Protein AF-0000000079856211 (afdb_homodimer)

Secondary structure (DSSP, 8-state):
-HHHHHHHHHHHHHHSS-B-HHHHHHHHTS-HHHHHHHHHHHHHTT--EEEE-STT-EEEE-TT----TTSS-HHHHHHHHHHHHHHHTT--SHHHHHHHHHHHHTS-GGGHHHHHHHHHTEEEE-S-SS-----HHHHHHHHHHHHTTEEEEEEEE-GGG-EEEEEEEEEEEEEETTEEEEEEEETTTTEEEEEEGGGEEEEEEEEEE-PPP---------HHHHHHH-EEEEEEEEGGGHHHHTTTS-GGGEEE-SSSEEEEEEEE--SHHHHHHHHHTGGGEEEEESHHHHHHHHHHHHHHHHHT--/-HHHHHHHHHHHHHHSS-B-HHHHHHHHTS-HHHHHHHHHHHHHTT--EEEEPSTT-EEEE-TT----TTSS-HHHHHHHHHHHHHHHTT--SHHHHHHHHHHHHTS-GGGHHHHHHHHHTEEEE-S-SS-----HHHHHHHHHHHHTTEEEEEEEE-GGG-EEEEEEEEEEEEEETTEEEEEEEETTTTEEEEEEGGGEEEEEEEEEE-PPP-PPPP----HHHHHHH-EEEEEEEEGGGHHHHTTTS-GGGEEE-SSSEEEEEEEE--SHHHHHHHHHTGGGEEEEESHHHHHHHHHHHHHHHHHT--

Structure (mmCIF, N/CA/C/O backbone):
data_AF-0000000079856211-model_v1
#
loop_
_entity.id
_entity.type
_entity.pdbx_description
1 polymer 'YafY family transcriptional regulator'
#
loop_
_atom_site.group_PDB
_atom_site.id
_atom_site.type_symbol
_atom_site.label_atom_id
_atom_site.label_alt_id
_atom_site.label_comp_id
_atom_site.label_asym_id
_atom_site.label_entity_id
_atom_site.label_seq_id
_atom_site.pdbx_PDB_ins_code
_atom_site.Cartn_x
_atom_site.Cartn_y
_atom_site.Cartn_z
_atom_site.occupancy
_atom_site.B_iso_or_equiv
_atom_site.auth_seq_id
_atom_site.auth_comp_id
_atom_site.auth_asym_id
_atom_site.auth_atom_id
_atom_site.pdbx_PDB_model_num
ATOM 1 N N . MET A 1 1 ? 1.714 3.176 21.266 1 50.17 1 MET A N 1
ATOM 2 C CA . MET A 1 1 ? 3.072 3.647 21.008 1 50.17 1 MET A CA 1
ATOM 3 C C . MET A 1 1 ? 3.264 5.066 21.533 1 50.17 1 MET A C 1
ATOM 5 O O . MET A 1 1 ? 2.299 5.724 21.924 1 50.17 1 MET A O 1
ATOM 9 N N . LYS A 1 2 ? 4.534 5.292 21.703 1 55.86 2 LYS A N 1
ATOM 10 C CA . LYS A 1 2 ? 4.998 6.565 22.248 1 55.86 2 LYS A CA 1
ATOM 11 C C . LYS A 1 2 ? 4.259 7.738 21.61 1 55.86 2 LYS A C 1
ATOM 13 O O . LYS A 1 2 ? 3.794 8.64 22.31 1 55.86 2 LYS A O 1
ATOM 18 N N . VAL A 1 3 ? 3.94 7.562 20.395 1 54.25 3 VAL A N 1
ATOM 19 C CA . VAL A 1 3 ? 3.322 8.663 19.664 1 54.25 3 VAL A CA 1
ATOM 20 C C . VAL A 1 3 ? 1.869 8.824 20.104 1 54.25 3 VAL A C 1
ATOM 22 O O . VAL A 1 3 ? 1.401 9.944 20.325 1 54.25 3 VAL A O 1
ATOM 25 N N . ASP A 1 4 ? 1.267 7.746 20.218 1 55.83 4 ASP A N 1
ATOM 26 C CA . ASP A 1 4 ? -0.128 7.798 20.644 1 55.83 4 ASP A CA 1
ATOM 27 C C . ASP A 1 4 ? -0.258 8.453 22.017 1 55.83 4 ASP A C 1
ATOM 29 O O . ASP A 1 4 ? -1.181 9.236 22.253 1 55.83 4 ASP A O 1
ATOM 33 N N . ARG A 1 5 ? 0.677 8.079 22.851 1 66.53 5 ARG A N 1
ATOM 34 C CA . ARG A 1 5 ? 0.66 8.61 24.21 1 66.53 5 ARG A CA 1
ATOM 35 C C . ARG A 1 5 ? 0.914 10.114 24.214 1 66.53 5 ARG A C 1
ATOM 37 O O . ARG A 1 5 ? 0.219 10.865 24.901 1 66.53 5 ARG A O 1
ATOM 44 N N . LEU A 1 6 ? 1.924 10.503 23.47 1 64.4 6 LEU A N 1
ATOM 45 C CA . LEU A 1 6 ? 2.247 11.924 23.397 1 64.4 6 LEU A CA 1
ATOM 46 C C . LEU A 1 6 ? 1.043 12.731 22.924 1 64.4 6 LEU A C 1
ATOM 48 O O . LEU A 1 6 ? 0.713 13.763 23.513 1 64.4 6 LEU A O 1
ATOM 52 N N . VAL A 1 7 ? 0.462 12.13 21.999 1 60.18 7 VAL A N 1
ATOM 53 C CA . VAL A 1 7 ? -0.705 12.805 21.44 1 60.18 7 VAL A CA 1
ATOM 54 C C . VAL A 1 7 ? -1.815 12.873 22.487 1 60.18 7 VAL A C 1
ATOM 56 O O . VAL A 1 7 ? -2.466 13.908 22.644 1 60.18 7 VAL A O 1
ATOM 59 N N . SER A 1 8 ? -1.955 11.819 23.148 1 63.87 8 SER A N 1
ATOM 60 C CA . SER A 1 8 ? -2.989 11.753 24.176 1 63.87 8 SER A CA 1
ATOM 61 C C . SER A 1 8 ? -2.709 12.739 25.305 1 63.87 8 SER A C 1
ATOM 63 O O . SER A 1 8 ? -3.625 13.396 25.804 1 63.87 8 SER A O 1
ATOM 65 N N . ILE A 1 9 ? -1.474 12.864 25.725 1 71.48 9 ILE A N 1
ATOM 66 C CA . ILE A 1 9 ? -1.085 13.791 26.782 1 71.48 9 ILE A CA 1
ATOM 67 C C . ILE A 1 9 ? -1.408 15.222 26.359 1 71.48 9 ILE A C 1
ATOM 69 O O . ILE A 1 9 ? -1.965 15.996 27.14 1 71.48 9 ILE A O 1
ATOM 73 N N . ILE A 1 10 ? -1.096 15.488 25.185 1 64.71 10 ILE A N 1
ATOM 74 C CA . ILE A 1 10 ? -1.342 16.828 24.665 1 64.71 10 ILE A CA 1
ATOM 75 C C . ILE A 1 10 ? -2.839 17.127 24.697 1 64.71 10 ILE A C 1
ATOM 77 O O . ILE A 1 10 ? -3.254 18.207 25.124 1 64.71 10 ILE A O 1
ATOM 81 N N . MET A 1 11 ? -3.548 16.162 24.314 1 60.58 11 MET A N 1
ATOM 82 C CA . MET A 1 11 ? -4.998 16.331 24.295 1 60.58 11 MET A CA 1
ATOM 83 C C . MET A 1 11 ? -5.536 16.576 25.701 1 60.58 11 MET A C 1
ATOM 85 O O . MET A 1 11 ? -6.411 17.42 25.898 1 60.58 11 MET A O 1
ATOM 89 N N . ILE A 1 12 ? -5.009 15.858 26.558 1 66.22 12 ILE A N 1
ATOM 90 C CA . ILE A 1 12 ? -5.431 15.986 27.949 1 66.22 12 ILE A CA 1
ATOM 91 C C . ILE A 1 12 ? -5.071 17.375 28.472 1 66.22 12 ILE A C 1
ATOM 93 O O . ILE A 1 12 ? -5.884 18.026 29.132 1 66.22 12 ILE A O 1
ATOM 97 N N . LEU A 1 13 ? -3.874 17.88 28.179 1 68.52 13 LEU A N 1
ATOM 98 C CA . LEU A 1 13 ? -3.393 19.166 28.671 1 68.52 13 LEU A CA 1
ATOM 99 C C . LEU A 1 13 ? -4.159 20.316 28.026 1 68.52 13 LEU A C 1
ATOM 101 O O . LEU A 1 13 ? -4.297 21.387 28.622 1 68.52 13 LEU A O 1
ATOM 105 N N . LEU A 1 14 ? -4.607 19.988 26.851 1 59.99 14 LEU A N 1
ATOM 106 C CA . LEU A 1 14 ? -5.399 21.006 26.17 1 59.99 14 LEU A CA 1
ATOM 107 C C . LEU A 1 14 ? -6.793 21.108 26.781 1 59.99 14 LEU A C 1
ATOM 109 O O . LEU A 1 14 ? -7.393 22.185 26.794 1 59.99 14 LEU A O 1
ATOM 113 N N . ASP A 1 15 ? -7.248 20.008 27.095 1 59.56 15 ASP A N 1
ATOM 114 C CA . ASP A 1 15 ? -8.578 19.943 27.693 1 59.56 15 ASP A CA 1
ATOM 115 C C . ASP A 1 15 ? -8.557 20.444 29.135 1 59.56 15 ASP A C 1
ATOM 117 O O . ASP A 1 15 ? -9.436 21.203 29.547 1 59.56 15 ASP A O 1
ATOM 121 N N . LYS A 1 16 ? -7.553 19.919 29.777 1 60.83 16 LYS A N 1
ATOM 122 C CA . LYS A 1 16 ? -7.44 20.247 31.195 1 60.83 16 LYS A CA 1
ATOM 123 C C . LYS A 1 16 ? -6.494 21.424 31.413 1 60.83 16 LYS A C 1
ATOM 125 O O . LYS A 1 16 ? -5.54 21.61 30.654 1 60.83 16 LYS A O 1
ATOM 130 N N . GLU A 1 17 ? -6.781 22.393 32.218 1 60.81 17 GLU A N 1
ATOM 131 C CA . GLU A 1 17 ? -5.905 23.513 32.549 1 60.81 17 GLU A CA 1
ATOM 132 C C . GLU A 1 17 ? -4.567 23.025 33.098 1 60.81 17 GLU A C 1
ATOM 134 O O . GLU A 1 17 ? -3.515 23.572 32.761 1 60.81 17 GLU A O 1
ATOM 139 N N . ARG A 1 18 ? -4.574 21.987 34.067 1 74.81 18 ARG A N 1
ATOM 140 C CA . ARG A 1 18 ? -3.372 21.462 34.706 1 74.81 18 ARG A CA 1
ATOM 141 C C . ARG A 1 18 ? -3.572 20.014 35.143 1 74.81 18 ARG A C 1
ATOM 143 O O . ARG A 1 18 ? -4.655 19.642 35.598 1 74.81 18 ARG A O 1
ATOM 150 N N . ILE A 1 19 ? -2.565 19.074 34.839 1 80.3 19 ILE A N 1
ATOM 151 C CA . ILE A 1 19 ? -2.643 17.683 35.269 1 80.3 19 ILE A CA 1
ATOM 152 C C . ILE A 1 19 ? -1.292 17.239 35.827 1 80.3 19 ILE A C 1
ATOM 154 O O . ILE A 1 19 ? -0.243 17.596 35.287 1 80.3 19 ILE A O 1
ATOM 158 N N . GLY A 1 20 ? -1.324 16.528 37.013 1 84.01 20 GLY A N 1
ATOM 159 C CA . GLY A 1 20 ? -0.108 16.074 37.669 1 84.01 20 GLY A CA 1
ATOM 160 C C . GLY A 1 20 ? 0.568 14.926 36.944 1 84.01 20 GLY A C 1
ATOM 161 O O . GLY A 1 20 ? -0.085 14.17 36.222 1 84.01 20 GLY A O 1
ATOM 162 N N . ALA A 1 21 ? 1.833 14.767 37.111 1 83.11 21 ALA A N 1
ATOM 163 C CA . ALA A 1 21 ? 2.637 13.716 36.494 1 83.11 21 ALA A CA 1
ATOM 164 C C . ALA A 1 21 ? 2.136 12.333 36.898 1 83.11 21 ALA A C 1
ATOM 166 O O . ALA A 1 21 ? 2.065 11.424 36.067 1 83.11 21 ALA A O 1
ATOM 167 N N . GLN A 1 22 ? 1.772 12.222 38.187 1 85.88 22 GLN A N 1
ATOM 168 C CA . GLN A 1 22 ? 1.316 10.928 38.683 1 85.88 22 GLN A CA 1
ATOM 169 C C . GLN A 1 22 ? -0.02 10.538 38.056 1 85.88 22 GLN A C 1
ATOM 171 O O . GLN A 1 22 ? -0.233 9.374 37.71 1 85.88 22 GLN A O 1
ATOM 176 N N . GLU A 1 23 ? -0.823 11.468 37.898 1 86.53 23 GLU A N 1
ATOM 177 C CA . GLU A 1 23 ? -2.125 11.208 37.292 1 86.53 23 GLU A CA 1
ATOM 178 C C . GLU A 1 23 ? -1.979 10.751 35.844 1 86.53 23 GLU A C 1
ATOM 180 O O . GLU A 1 23 ? -2.643 9.805 35.416 1 86.53 23 GLU A O 1
ATOM 185 N N . LEU A 1 24 ? -1.17 11.46 35.088 1 84.91 24 LEU A N 1
ATOM 186 C CA . LEU A 1 24 ? -0.895 11.066 33.71 1 84.91 24 LEU A CA 1
ATOM 187 C C . LEU A 1 24 ? -0.28 9.672 33.656 1 84.91 24 LEU A C 1
ATOM 189 O O . LEU A 1 24 ? -0.642 8.861 32.799 1 84.91 24 LEU A O 1
ATOM 193 N N . ALA A 1 25 ? 0.645 9.356 34.587 1 86.44 25 ALA A N 1
ATOM 194 C CA . ALA A 1 25 ? 1.312 8.058 34.649 1 86.44 25 ALA A CA 1
ATOM 195 C C . ALA A 1 25 ? 0.306 6.934 34.882 1 86.44 25 ALA A C 1
ATOM 197 O O . ALA A 1 25 ? 0.386 5.88 34.248 1 86.44 25 ALA A O 1
ATOM 198 N N . ASP A 1 26 ? -0.638 7.18 35.705 1 86.57 26 ASP A N 1
ATOM 199 C CA . ASP A 1 26 ? -1.671 6.195 36.011 1 86.57 26 ASP A CA 1
ATOM 200 C C . ASP A 1 26 ? -2.567 5.946 34.8 1 86.57 26 ASP A C 1
ATOM 202 O O . ASP A 1 26 ? -2.942 4.805 34.523 1 86.57 26 ASP A O 1
ATOM 206 N N . MET A 1 27 ? -2.842 7.042 34.103 1 80.66 27 MET A N 1
ATOM 207 C CA . MET A 1 27 ? -3.754 6.973 32.965 1 80.66 27 MET A CA 1
ATOM 208 C C . MET A 1 27 ? -3.15 6.149 31.832 1 80.66 27 MET A C 1
ATOM 210 O O . MET A 1 27 ? -3.857 5.397 31.16 1 80.66 27 MET A O 1
ATOM 214 N N . PHE A 1 28 ? -1.88 6.299 31.673 1 78.66 28 PHE A N 1
ATOM 215 C CA . PHE A 1 28 ? -1.236 5.667 30.527 1 78.66 28 PHE A CA 1
ATOM 216 C C . PHE A 1 28 ? -0.437 4.445 30.962 1 78.66 28 PHE A C 1
ATOM 218 O O . PHE A 1 28 ? 0.261 3.832 30.15 1 78.66 28 PHE A O 1
ATOM 225 N N . GLU A 1 29 ? -0.468 4.105 32.22 1 83.72 29 GLU A N 1
ATOM 226 C CA . GLU A 1 29 ? 0.196 2.942 32.799 1 83.72 29 GLU A CA 1
ATOM 227 C C . GLU A 1 29 ? 1.696 2.964 32.516 1 83.72 29 GLU A C 1
ATOM 229 O O . GLU A 1 29 ? 2.265 1.963 32.077 1 83.72 29 GLU A O 1
ATOM 234 N N . VAL A 1 30 ? 2.264 4.095 32.735 1 85.45 30 VAL A N 1
ATOM 235 C CA . VAL A 1 30 ? 3.709 4.275 32.628 1 85.45 30 VAL A CA 1
ATOM 236 C C . VAL A 1 30 ? 4.238 4.968 33.881 1 85.45 30 VAL A C 1
ATOM 238 O O . VAL A 1 30 ? 3.465 5.325 34.774 1 85.45 30 VAL A O 1
ATOM 241 N N . SER A 1 31 ? 5.512 5.058 34.084 1 86.99 31 SER A N 1
ATOM 242 C CA . SER A 1 31 ? 6.132 5.715 35.231 1 86.99 31 SER A CA 1
ATOM 243 C C . SER A 1 31 ? 6.083 7.233 35.092 1 86.99 31 SER A C 1
ATOM 245 O O . SER A 1 31 ? 5.995 7.757 33.98 1 86.99 31 SER A O 1
ATOM 247 N N . PRO A 1 32 ? 6.097 7.943 36.247 1 86.31 32 PRO A N 1
ATOM 248 C CA . PRO A 1 32 ? 6.194 9.403 36.172 1 86.31 32 PRO A CA 1
ATOM 249 C C . PRO A 1 32 ? 7.422 9.873 35.395 1 86.31 32 PRO A C 1
ATOM 251 O O . PRO A 1 32 ? 7.378 10.913 34.734 1 86.31 32 PRO A O 1
ATOM 254 N N . ARG A 1 33 ? 8.484 9.065 35.441 1 84.32 33 ARG A N 1
ATOM 255 C CA . ARG A 1 33 ? 9.689 9.408 34.693 1 84.32 33 ARG A CA 1
ATOM 256 C C . ARG A 1 33 ? 9.414 9.429 33.193 1 84.32 33 ARG A C 1
ATOM 258 O O . ARG A 1 33 ? 9.904 10.306 32.479 1 84.32 33 ARG A O 1
ATOM 265 N N . THR A 1 34 ? 8.635 8.515 32.767 1 85.43 34 THR A N 1
ATOM 266 C CA . THR A 1 34 ? 8.252 8.439 31.362 1 85.43 34 THR A CA 1
ATOM 267 C C . THR A 1 34 ? 7.422 9.654 30.961 1 85.43 34 THR A C 1
ATOM 269 O O . THR A 1 34 ? 7.6 10.202 29.871 1 85.43 34 THR A O 1
ATOM 272 N N . ILE A 1 35 ? 6.576 10.086 31.918 1 85.27 35 ILE A N 1
ATOM 273 C CA . ILE A 1 35 ? 5.718 11.235 31.653 1 85.27 35 ILE A CA 1
ATOM 274 C C . ILE A 1 35 ? 6.571 12.493 31.505 1 85.27 35 ILE A C 1
ATOM 276 O O . ILE A 1 35 ? 6.337 13.307 30.609 1 85.27 35 ILE A O 1
ATOM 280 N N . TYR A 1 36 ? 7.59 12.628 32.338 1 82.82 36 TYR A N 1
ATOM 281 C CA . TYR A 1 36 ? 8.459 13.797 32.252 1 82.82 36 TYR A CA 1
ATOM 282 C C . TYR A 1 36 ? 9.211 13.82 30.927 1 82.82 36 TYR A C 1
ATOM 284 O O . TYR A 1 36 ? 9.366 14.878 30.313 1 82.82 36 TYR A O 1
ATOM 292 N N . ARG A 1 37 ? 9.59 12.658 30.473 1 80.15 37 ARG A N 1
ATOM 293 C CA . ARG A 1 37 ? 10.27 12.561 29.186 1 80.15 37 ARG A CA 1
ATOM 294 C C . ARG A 1 37 ? 9.329 12.919 28.041 1 80.15 37 ARG A C 1
ATOM 296 O O . ARG A 1 37 ? 9.734 13.574 27.079 1 80.15 37 ARG A O 1
ATOM 303 N N . ASP A 1 38 ? 8.169 12.443 28.246 1 77.67 38 ASP A N 1
ATOM 304 C CA . ASP A 1 38 ? 7.166 12.744 27.229 1 77.67 38 ASP A CA 1
ATOM 305 C C . ASP A 1 38 ? 6.89 14.244 27.158 1 77.67 38 ASP A C 1
ATOM 307 O O . ASP A 1 38 ? 6.76 14.806 26.068 1 77.67 38 ASP A O 1
ATOM 311 N N . ILE A 1 39 ? 6.827 14.859 28.353 1 77.72 39 ILE A N 1
ATOM 312 C CA . ILE A 1 39 ? 6.58 16.295 28.423 1 77.72 39 ILE A CA 1
ATOM 313 C C . ILE A 1 39 ? 7.736 17.05 27.771 1 77.72 39 ILE A C 1
ATOM 315 O O . ILE A 1 39 ? 7.519 18.025 27.048 1 77.72 39 ILE A O 1
ATOM 319 N N . ASP A 1 40 ? 8.881 16.514 27.975 1 73.96 40 ASP A N 1
ATOM 320 C CA . ASP A 1 40 ? 10.052 17.112 27.342 1 73.96 40 ASP A CA 1
ATOM 321 C C . ASP A 1 40 ? 9.971 17.001 25.821 1 73.96 40 ASP A C 1
ATOM 323 O O . ASP A 1 40 ? 10.296 17.951 25.106 1 73.96 40 ASP A O 1
ATOM 327 N N . ALA A 1 41 ? 9.51 15.926 25.453 1 68.77 41 ALA A N 1
ATOM 328 C CA . ALA A 1 41 ? 9.366 15.699 24.017 1 68.77 41 ALA A CA 1
ATOM 329 C C . ALA A 1 41 ? 8.332 16.645 23.413 1 68.77 41 ALA A C 1
ATOM 331 O O . ALA A 1 41 ? 8.533 17.178 22.319 1 68.77 41 ALA A O 1
ATOM 332 N N . ILE A 1 42 ? 7.342 16.869 24.133 1 69.45 42 ILE A N 1
ATOM 333 C CA . ILE A 1 42 ? 6.277 17.763 23.694 1 69.45 42 ILE A CA 1
ATOM 334 C C . ILE A 1 42 ? 6.799 19.196 23.628 1 69.45 42 ILE A C 1
ATOM 336 O O . ILE A 1 42 ? 6.534 19.917 22.663 1 69.45 42 ILE A O 1
ATOM 340 N N . ASN A 1 43 ? 7.609 19.553 24.604 1 64.6 43 ASN A N 1
ATOM 341 C CA . ASN A 1 43 ? 8.215 20.88 24.626 1 64.6 43 ASN A CA 1
ATOM 342 C C . ASN A 1 43 ? 9.182 21.074 23.462 1 64.6 43 ASN A C 1
ATOM 344 O O . ASN A 1 43 ? 9.207 22.138 22.84 1 64.6 43 ASN A O 1
ATOM 348 N N . MET A 1 44 ? 9.765 19.996 23.256 1 61.76 44 MET A N 1
ATOM 349 C CA . MET A 1 44 ? 10.727 20.046 22.159 1 61.76 44 MET A CA 1
ATOM 350 C C . MET A 1 44 ? 10.016 20.198 20.818 1 61.76 44 MET A C 1
ATOM 352 O O . MET A 1 44 ? 10.58 20.747 19.871 1 61.76 44 MET A O 1
ATOM 356 N N . ALA A 1 45 ? 8.855 19.739 20.868 1 57.35 45 ALA A N 1
ATOM 357 C CA . ALA A 1 45 ? 8.06 19.847 19.648 1 57.35 45 ALA A CA 1
ATOM 358 C C . ALA A 1 45 ? 7.49 21.254 19.488 1 57.35 45 ALA A C 1
ATOM 360 O O . ALA A 1 45 ? 6.833 21.554 18.488 1 57.35 45 ALA A O 1
ATOM 361 N N . GLY A 1 46 ? 7.719 22.134 20.461 1 59.26 46 GLY A N 1
ATOM 362 C CA . GLY A 1 46 ? 7.292 23.52 20.364 1 59.26 46 GLY A CA 1
ATOM 363 C C . GLY A 1 46 ? 5.987 23.795 21.087 1 59.26 46 GLY A C 1
ATOM 364 O O . GLY A 1 46 ? 5.393 24.862 20.922 1 59.26 46 GLY A O 1
ATOM 365 N N . ILE A 1 47 ? 5.522 22.789 21.692 1 64.17 47 ILE A N 1
ATOM 366 C CA . ILE A 1 47 ? 4.325 23.004 22.498 1 64.17 47 ILE A CA 1
ATOM 367 C C . ILE A 1 47 ? 4.724 23.362 23.928 1 64.17 47 ILE A C 1
ATOM 369 O O . ILE A 1 47 ? 5.283 22.531 24.649 1 64.17 47 ILE A O 1
ATOM 373 N N . PRO A 1 48 ? 4.543 24.535 24.246 1 65.19 48 PRO A N 1
ATOM 374 C CA . PRO A 1 48 ? 5.021 24.981 25.557 1 65.19 48 PRO A CA 1
ATOM 375 C C . PRO A 1 48 ? 4.217 24.387 26.711 1 65.19 48 PRO A C 1
ATOM 377 O O . PRO A 1 48 ? 3.053 24.748 26.907 1 65.19 48 PRO A O 1
ATOM 380 N N . VAL A 1 49 ? 4.744 23.375 27.315 1 73.75 49 VAL A N 1
ATOM 381 C CA . VAL A 1 49 ? 4.162 22.792 28.519 1 73.75 49 VAL A CA 1
ATOM 382 C C . VAL A 1 49 ? 4.968 23.222 29.743 1 73.75 49 VAL A C 1
ATOM 384 O O . VAL A 1 49 ? 6.198 23.132 29.747 1 73.75 49 VAL A O 1
ATOM 387 N N . ARG A 1 50 ? 4.398 23.905 30.634 1 70.53 50 ARG A N 1
ATOM 388 C CA . ARG A 1 50 ? 5.058 24.378 31.848 1 70.53 50 ARG A CA 1
ATOM 389 C C . ARG A 1 50 ? 4.708 23.494 33.04 1 70.53 50 ARG A C 1
ATOM 391 O O . ARG A 1 50 ? 3.564 23.058 33.182 1 70.53 50 ARG A O 1
ATOM 398 N N . GLY A 1 51 ? 5.763 22.989 33.634 1 75.65 51 GLY A N 1
ATOM 399 C CA . GLY A 1 51 ? 5.556 22.302 34.899 1 75.65 51 GLY A CA 1
ATOM 400 C C . GLY A 1 51 ? 5.443 23.247 36.08 1 75.65 51 GLY A C 1
ATOM 401 O O . GLY A 1 51 ? 6.216 24.2 36.196 1 75.65 51 GLY A O 1
ATOM 402 N N . ALA A 1 52 ? 4.29 23.301 36.742 1 65.67 52 ALA A N 1
ATOM 403 C CA . ALA A 1 52 ? 4.138 24.075 37.972 1 65.67 52 ALA A CA 1
ATOM 404 C C . ALA A 1 52 ? 4.357 23.199 39.202 1 65.67 52 ALA A C 1
ATOM 406 O O . ALA A 1 52 ? 3.863 22.07 39.264 1 65.67 52 ALA A O 1
ATOM 407 N N . SER A 1 53 ? 5.398 23.648 40.078 1 63.85 53 SER A N 1
ATOM 408 C CA . SER A 1 53 ? 5.704 22.938 41.316 1 63.85 53 SER A CA 1
ATOM 409 C C . SER A 1 53 ? 4.737 23.325 42.429 1 63.85 53 SER A C 1
ATOM 411 O O . SER A 1 53 ? 4.108 24.384 42.372 1 63.85 53 SER A O 1
ATOM 413 N N . GLY A 1 54 ? 4.501 22.529 43.573 1 58.94 54 GLY A N 1
ATOM 414 C CA . GLY A 1 54 ? 3.755 22.821 44.786 1 58.94 54 GLY A CA 1
ATOM 415 C C . GLY A 1 54 ? 2.444 22.063 44.877 1 58.94 54 GLY A C 1
ATOM 416 O O . GLY A 1 54 ? 2.2 21.138 44.099 1 58.94 54 GLY A O 1
ATOM 417 N N . VAL A 1 55 ? 1.565 22.504 45.984 1 61.51 55 VAL A N 1
ATOM 418 C CA . VAL A 1 55 ? 0.234 21.949 46.208 1 61.51 55 VAL A CA 1
ATOM 419 C C . VAL A 1 55 ? -0.68 22.313 45.041 1 61.51 55 VAL A C 1
ATOM 421 O O . VAL A 1 55 ? -0.884 23.493 44.748 1 61.51 55 VAL A O 1
ATOM 424 N N . GLY A 1 56 ? -1.099 21.321 44.032 1 60.89 56 GLY A N 1
ATOM 425 C CA . GLY A 1 56 ? -1.891 21.535 42.832 1 60.89 56 GLY A CA 1
ATOM 426 C C . GLY A 1 56 ? -1.05 21.653 41.575 1 60.89 56 GLY A C 1
ATOM 427 O O . GLY A 1 56 ? -1.528 22.134 40.545 1 60.89 56 GLY A O 1
ATOM 428 N N . GLY A 1 57 ? 0.2 21.417 41.75 1 65.09 57 GLY A N 1
ATOM 429 C CA . GLY A 1 57 ? 1.138 21.514 40.642 1 65.09 57 GLY A CA 1
ATOM 430 C C . GLY A 1 57 ? 0.927 20.445 39.586 1 65.09 57 GLY A C 1
ATOM 431 O O . GLY A 1 57 ? 0.173 19.494 39.8 1 65.09 57 GLY A O 1
ATOM 432 N N . GLY A 1 58 ? 1.263 20.706 38.321 1 77.22 58 GLY A N 1
ATOM 433 C CA . GLY A 1 58 ? 1.146 19.831 37.165 1 77.22 58 GLY A CA 1
ATOM 434 C C . GLY A 1 58 ? 1.584 20.491 35.871 1 77.22 58 GLY A C 1
ATOM 435 O O . GLY A 1 58 ? 2.311 21.486 35.89 1 77.22 58 GLY A O 1
ATOM 436 N N . PHE A 1 59 ? 1.343 19.796 34.935 1 79.87 59 PHE A N 1
ATOM 437 C CA . PHE A 1 59 ? 1.709 20.273 33.607 1 79.87 59 PHE A CA 1
ATOM 438 C C . PHE A 1 59 ? 0.554 21.034 32.968 1 79.87 59 PHE A C 1
ATOM 440 O O . PHE A 1 59 ? -0.608 20.651 33.119 1 79.87 59 PHE A O 1
ATOM 447 N N . GLU A 1 60 ? 0.864 22.223 32.511 1 73.22 60 GLU A N 1
ATOM 448 C CA . GLU A 1 60 ? -0.117 22.996 31.754 1 73.22 60 GLU A CA 1
ATOM 449 C C . GLU A 1 60 ? 0.477 23.51 30.445 1 73.22 60 GLU A C 1
ATOM 451 O O . GLU A 1 60 ? 1.671 23.81 30.375 1 73.22 60 GLU A O 1
ATOM 456 N N . ILE A 1 61 ? -0.348 23.417 29.427 1 64.62 61 ILE A N 1
ATOM 457 C CA . ILE A 1 61 ? 0.055 24.081 28.193 1 64.62 61 ILE A CA 1
ATOM 458 C C . ILE A 1 61 ? -0.177 25.586 28.316 1 64.62 61 ILE A C 1
ATOM 460 O O . ILE A 1 61 ? -1.211 26.02 28.829 1 64.62 61 ILE A O 1
ATOM 464 N N . MET A 1 62 ? 0.928 26.49 28.039 1 56.42 62 MET A N 1
ATOM 465 C CA . MET A 1 62 ? 0.851 27.941 28.183 1 56.42 62 MET A CA 1
ATOM 466 C C . MET A 1 62 ? -0.298 28.509 27.356 1 56.42 62 MET A C 1
ATOM 468 O O . MET A 1 62 ? -0.504 28.104 26.211 1 56.42 62 MET A O 1
ATOM 472 N N . GLN A 1 63 ? -1.201 29.229 27.926 1 49.18 63 GLN A N 1
ATOM 473 C CA . GLN A 1 63 ? -2.393 29.843 27.352 1 49.18 63 GLN A CA 1
ATOM 474 C C . GLN A 1 63 ? -2.087 30.48 26 1 49.18 63 GLN A C 1
ATOM 476 O O . GLN A 1 63 ? -2.922 30.456 25.093 1 49.18 63 GLN A O 1
ATOM 481 N N . LYS A 1 64 ? -0.941 31.213 25.972 1 45.75 64 LYS A N 1
ATOM 482 C CA . LYS A 1 64 ? -0.704 31.995 24.762 1 45.75 64 LYS A CA 1
ATOM 483 C C . LYS A 1 64 ? -0.394 31.088 23.573 1 45.75 64 LYS A C 1
ATOM 485 O O . LYS A 1 64 ? -0.08 31.571 22.483 1 45.75 64 LYS A O 1
ATOM 490 N N . TYR A 1 65 ? -0.129 29.991 23.846 1 47.22 65 TYR A N 1
ATOM 491 C CA . TYR A 1 65 ? 0.035 29.138 22.674 1 47.22 65 TYR A CA 1
ATOM 492 C C . TYR A 1 65 ? -1.242 29.103 21.842 1 47.22 65 TYR A C 1
ATOM 494 O O . TYR A 1 65 ? -2.144 28.307 22.111 1 47.22 65 TYR A O 1
ATOM 502 N N . LYS A 1 66 ? -1.83 30.46 21.64 1 44.38 66 LYS A N 1
ATOM 503 C CA . LYS A 1 66 ? -3.064 30.78 20.927 1 44.38 66 LYS A CA 1
ATOM 504 C C . LYS A 1 66 ? -2.948 30.433 19.446 1 44.38 66 LYS A C 1
ATOM 506 O O . LYS A 1 66 ? -2.503 31.256 18.643 1 44.38 66 LYS A O 1
ATOM 511 N N . ILE A 1 67 ? -2.297 29.327 19.093 1 48.53 67 ILE A N 1
ATOM 512 C CA . ILE A 1 67 ? -2.572 29.112 17.677 1 48.53 67 ILE A CA 1
ATOM 513 C C . ILE A 1 67 ? -4.052 29.363 17.395 1 48.53 67 ILE A C 1
ATOM 515 O O . ILE A 1 67 ? -4.921 28.858 18.11 1 48.53 67 ILE A O 1
ATOM 519 N N . ASP A 1 68 ? -4.27 30.529 16.791 1 50.8 68 ASP A N 1
ATOM 520 C CA . ASP A 1 68 ? -5.658 30.83 16.452 1 50.8 68 ASP A CA 1
ATOM 521 C C . ASP A 1 68 ? -6.412 29.564 16.051 1 50.8 68 ASP A C 1
ATOM 523 O O . ASP A 1 68 ? -6.092 28.939 15.039 1 50.8 68 ASP A O 1
ATOM 527 N N . LYS A 1 69 ? -7.085 28.941 17.05 1 55.01 69 LYS A N 1
ATOM 528 C CA . LYS A 1 69 ? -7.929 27.755 16.933 1 55.01 69 LYS A CA 1
ATOM 529 C C . LYS A 1 69 ? -8.796 27.82 15.679 1 55.01 69 LYS A C 1
ATOM 531 O O . LYS A 1 69 ? -9.427 26.829 15.302 1 55.01 69 LYS A O 1
ATOM 536 N N . LYS A 1 70 ? -8.683 28.996 14.978 1 59.47 70 LYS A N 1
ATOM 537 C CA . LYS A 1 70 ? -9.6 29.122 13.849 1 59.47 70 LYS A CA 1
ATOM 538 C C . LYS A 1 70 ? -8.869 28.934 12.523 1 59.47 70 LYS A C 1
ATOM 540 O O . LYS A 1 70 ? -9.468 29.064 11.454 1 59.47 70 LYS A O 1
ATOM 545 N N . VAL A 1 71 ? -7.664 28.597 12.682 1 65.15 71 VAL A N 1
ATOM 546 C CA . VAL A 1 71 ? -6.885 28.504 11.452 1 65.15 71 VAL A CA 1
ATOM 547 C C . VAL A 1 71 ? -7.329 27.283 10.65 1 65.15 71 VAL A C 1
ATOM 549 O O . VAL A 1 71 ? -7.481 27.357 9.428 1 65.15 71 VAL A O 1
ATOM 552 N N . PHE A 1 72 ? -7.51 26.213 11.402 1 73.98 72 PHE A N 1
ATOM 553 C CA . PHE A 1 72 ? -7.891 24.976 10.731 1 73.98 72 PHE A CA 1
ATOM 554 C C . PHE A 1 72 ? -9.33 24.6 11.064 1 73.98 72 PHE A C 1
ATOM 556 O O . PHE A 1 72 ? -9.758 24.718 12.214 1 73.98 72 PHE A O 1
ATOM 563 N N . SER A 1 73 ? -9.999 24.273 10.006 1 76.39 73 SER A N 1
ATOM 564 C CA . SER A 1 73 ? -11.324 23.706 10.238 1 76.39 73 SER A CA 1
ATOM 565 C C . SER A 1 73 ? -11.229 22.287 10.789 1 76.39 73 SER A C 1
ATOM 567 O O . SER A 1 73 ? -10.149 21.693 10.808 1 76.39 73 SER A O 1
ATOM 569 N N . THR A 1 74 ? -12.307 21.799 11.237 1 75.77 74 THR A N 1
ATOM 570 C CA . THR A 1 74 ? -12.361 20.419 11.705 1 75.77 74 THR A CA 1
ATOM 571 C C . THR A 1 74 ? -11.991 19.453 10.584 1 75.77 74 THR A C 1
ATOM 573 O O . THR A 1 74 ? -11.311 18.452 10.818 1 75.77 74 THR A O 1
ATOM 576 N N . ALA A 1 75 ? -12.385 19.802 9.446 1 77.67 75 ALA A N 1
ATOM 577 C CA . ALA A 1 75 ? -12.073 18.977 8.281 1 77.67 75 ALA A CA 1
ATOM 578 C C . ALA A 1 75 ? -10.578 19.003 7.976 1 77.67 75 ALA A C 1
ATOM 580 O O . ALA A 1 75 ? -9.987 17.97 7.651 1 77.67 75 ALA A O 1
ATOM 581 N N . ASP A 1 76 ? -10.016 20.18 8.153 1 79.26 76 ASP A N 1
ATOM 582 C CA . ASP A 1 76 ? -8.576 20.31 7.951 1 79.26 76 ASP A CA 1
ATOM 583 C C . ASP A 1 76 ? -7.801 19.447 8.944 1 79.26 76 ASP A C 1
ATOM 585 O O . ASP A 1 76 ? -6.894 18.708 8.557 1 79.26 76 ASP A O 1
ATOM 589 N N . LEU A 1 77 ? -8.214 19.586 10.116 1 80.82 77 LEU A N 1
ATOM 590 C CA . LEU A 1 77 ? -7.51 18.89 11.188 1 80.82 77 LEU A CA 1
ATOM 591 C C . LEU A 1 77 ? -7.643 17.379 11.035 1 80.82 77 LEU A C 1
ATOM 593 O O . LEU A 1 77 ? -6.682 16.641 11.262 1 80.82 77 LEU A O 1
ATOM 597 N N . SER A 1 78 ? -8.778 16.961 10.611 1 80.59 78 SER A N 1
ATOM 598 C CA . SER A 1 78 ? -8.987 15.538 10.367 1 80.59 78 SER A CA 1
ATOM 599 C C . SER A 1 78 ? -8.08 15.03 9.251 1 80.59 78 SER A C 1
ATOM 601 O O . SER A 1 78 ? -7.476 13.962 9.372 1 80.59 78 SER A O 1
ATOM 603 N N . ALA A 1 79 ? -7.966 15.771 8.243 1 80.45 79 ALA A N 1
ATOM 604 C CA . ALA A 1 79 ? -7.118 15.405 7.112 1 80.45 79 ALA A CA 1
ATOM 605 C C . ALA A 1 79 ? -5.649 15.35 7.522 1 80.45 79 ALA A C 1
ATOM 607 O O . ALA A 1 79 ? -4.927 14.424 7.145 1 80.45 79 ALA A O 1
ATOM 608 N N . LEU A 1 80 ? -5.269 16.315 8.281 1 83.19 80 LEU A N 1
ATOM 609 C CA . LEU A 1 80 ? -3.888 16.386 8.745 1 83.19 80 LEU A CA 1
ATOM 610 C C . LEU A 1 80 ? -3.551 15.193 9.634 1 83.19 80 LEU A C 1
ATOM 612 O O . LEU A 1 80 ? -2.505 14.562 9.464 1 83.19 80 LEU A O 1
ATOM 616 N N . LEU A 1 81 ? -4.429 14.915 10.462 1 81.43 81 LEU A N 1
ATOM 617 C CA . LEU A 1 81 ? -4.202 13.805 11.38 1 81.43 81 LEU A CA 1
ATOM 618 C C . LEU A 1 81 ? -4.181 12.476 10.632 1 81.43 81 LEU A C 1
ATOM 620 O O . LEU A 1 81 ? -3.349 11.612 10.916 1 81.43 81 LEU A O 1
ATOM 624 N N . MET A 1 82 ? -5.04 12.347 9.706 1 79.35 82 MET A N 1
ATOM 625 C CA . MET A 1 82 ? -5.068 11.136 8.889 1 79.35 82 MET A CA 1
ATOM 626 C C . MET A 1 82 ? -3.766 10.973 8.113 1 79.35 82 MET A C 1
ATOM 628 O O . MET A 1 82 ? -3.194 9.882 8.072 1 79.35 82 MET A O 1
ATOM 632 N N . GLY A 1 83 ? -3.379 12.029 7.512 1 79.9 83 GLY A N 1
ATOM 633 C CA . GLY A 1 83 ? -2.135 12.005 6.76 1 79.9 83 GLY A CA 1
ATOM 634 C C . GLY A 1 83 ? -0.932 11.636 7.608 1 79.9 83 GLY A C 1
ATOM 635 O O . GLY A 1 83 ? -0.144 10.766 7.231 1 79.9 83 GLY A O 1
ATOM 636 N N . LEU A 1 84 ? -0.874 12.266 8.715 1 79.37 84 LEU A N 1
ATOM 637 C CA . LEU A 1 84 ? 0.263 12.027 9.597 1 79.37 84 LEU A CA 1
ATOM 638 C C . LEU A 1 84 ? 0.224 10.612 10.164 1 79.37 84 LEU A C 1
ATOM 640 O O . LEU A 1 84 ? 1.261 9.955 10.278 1 79.37 84 LEU A O 1
ATOM 644 N N . SER A 1 85 ? -0.915 10.157 10.493 1 75.07 85 SER A N 1
ATOM 645 C CA . SER A 1 85 ? -1.069 8.815 11.047 1 75.07 85 SER A CA 1
ATOM 646 C C . SER A 1 85 ? -0.708 7.748 10.02 1 75.07 85 SER A C 1
ATOM 648 O O . SER A 1 85 ? -0.177 6.693 10.373 1 75.07 85 SER A O 1
ATOM 650 N N . SER A 1 86 ? -1.012 8.076 8.837 1 74.44 86 SER A N 1
ATOM 651 C CA . SER A 1 86 ? -0.711 7.125 7.772 1 74.44 86 SER A CA 1
ATOM 652 C C . SER A 1 86 ? 0.793 6.939 7.605 1 74.44 86 SER A C 1
ATOM 654 O O . SER A 1 86 ? 1.248 5.887 7.152 1 74.44 86 SER A O 1
ATOM 656 N N . LEU A 1 87 ? 1.516 7.939 7.971 1 74.01 87 LEU A N 1
ATOM 657 C CA . LEU A 1 87 ? 2.967 7.909 7.822 1 74.01 87 LEU A CA 1
ATOM 658 C C . LEU A 1 87 ? 3.624 7.241 9.026 1 74.01 87 LEU A C 1
ATOM 660 O O . LEU A 1 87 ? 4.788 6.84 8.96 1 74.01 87 LEU A O 1
ATOM 664 N N . SER A 1 88 ? 2.907 7.182 10.083 1 67.22 88 SER A N 1
ATOM 665 C CA . SER A 1 88 ? 3.501 6.797 11.359 1 67.22 88 SER A CA 1
ATOM 666 C C . SER A 1 88 ? 4.069 5.383 11.301 1 67.22 88 SER A C 1
ATOM 668 O O . SER A 1 88 ? 5.026 5.063 12.009 1 67.22 88 SER A O 1
ATOM 670 N N . ASN A 1 89 ? 3.558 4.602 10.468 1 62.79 89 ASN A N 1
ATOM 671 C CA . ASN A 1 89 ? 4.06 3.234 10.396 1 62.79 89 ASN A CA 1
ATOM 672 C C . ASN A 1 89 ? 5.21 3.111 9.399 1 62.79 89 ASN A C 1
ATOM 674 O O . ASN A 1 89 ? 5.833 2.054 9.292 1 62.79 89 ASN A O 1
ATOM 678 N N . ILE A 1 90 ? 5.449 4.131 8.693 1 64.29 90 ILE A N 1
ATOM 679 C CA . ILE A 1 90 ? 6.462 4.048 7.646 1 64.29 90 ILE A CA 1
ATOM 680 C C . ILE A 1 90 ? 7.668 4.903 8.026 1 64.29 90 ILE A C 1
ATOM 682 O O . ILE A 1 90 ? 8.814 4.493 7.828 1 64.29 90 ILE A O 1
ATOM 686 N N . ILE A 1 91 ? 7.28 6.095 8.42 1 59.92 91 ILE A N 1
ATOM 687 C CA . ILE A 1 91 ? 8.356 7.034 8.714 1 59.92 91 ILE A CA 1
ATOM 688 C C . ILE A 1 91 ? 8.503 7.195 10.226 1 59.92 91 ILE A C 1
ATOM 690 O O . ILE A 1 91 ? 7.547 7.563 10.913 1 59.92 91 ILE A O 1
ATOM 694 N N . ARG A 1 92 ? 9.512 6.356 10.74 1 57.87 92 ARG A N 1
ATOM 695 C CA . ARG A 1 92 ? 9.814 6.484 12.162 1 57.87 92 ARG A CA 1
ATOM 696 C C . ARG A 1 92 ? 10.609 7.756 12.44 1 57.87 92 ARG A C 1
ATOM 698 O O . ARG A 1 92 ? 11.5 8.118 11.67 1 57.87 92 ARG A O 1
ATOM 705 N N . GLY A 1 93 ? 10.016 8.696 13.172 1 59.73 93 GLY A N 1
ATOM 706 C CA . GLY A 1 93 ? 10.875 9.811 13.539 1 59.73 93 GLY A CA 1
ATOM 707 C C . GLY A 1 93 ? 10.196 10.811 14.455 1 59.73 93 GLY A C 1
ATOM 708 O O . GLY A 1 93 ? 8.967 10.905 14.478 1 59.73 93 GLY A O 1
ATOM 709 N N . ASP A 1 94 ? 10.929 11.366 15.237 1 60.45 94 ASP A N 1
ATOM 710 C CA . ASP A 1 94 ? 10.538 12.389 16.202 1 60.45 94 ASP A CA 1
ATOM 711 C C . ASP A 1 94 ? 9.784 13.528 15.521 1 60.45 94 ASP A C 1
ATOM 713 O O . ASP A 1 94 ? 8.891 14.133 16.117 1 60.45 94 ASP A O 1
ATOM 717 N N . GLU A 1 95 ? 10.051 13.612 14.198 1 65.69 95 GLU A N 1
ATOM 718 C CA . GLU A 1 95 ? 9.445 14.73 13.481 1 65.69 95 GLU A CA 1
ATOM 719 C C . GLU A 1 95 ? 7.95 14.505 13.27 1 65.69 95 GLU A C 1
ATOM 721 O O . GLU A 1 95 ? 7.155 15.44 13.383 1 65.69 95 GLU A O 1
ATOM 726 N N . LEU A 1 96 ? 7.593 13.324 13.004 1 72.08 96 LEU A N 1
ATOM 727 C CA . LEU A 1 96 ? 6.183 13.011 12.796 1 72.08 96 LEU A CA 1
ATOM 728 C C . LEU A 1 96 ? 5.398 13.151 14.096 1 72.08 96 LEU A C 1
ATOM 730 O O . LEU A 1 96 ? 4.282 13.676 14.098 1 72.08 96 LEU A O 1
ATOM 734 N N . VAL A 1 97 ? 6.072 12.761 15.098 1 66.72 97 VAL A N 1
ATOM 735 C CA . VAL A 1 97 ? 5.438 12.831 16.41 1 66.72 97 VAL A CA 1
ATOM 736 C C . VAL A 1 97 ? 5.205 14.29 16.795 1 66.72 97 VAL A C 1
ATOM 738 O O . VAL A 1 97 ? 4.137 14.643 17.301 1 66.72 97 VAL A O 1
ATOM 741 N N . HIS A 1 98 ? 6.157 15.102 16.502 1 68.23 98 HIS A N 1
ATOM 742 C CA . HIS A 1 98 ? 6.049 16.525 16.801 1 68.23 98 HIS A CA 1
ATOM 743 C C . HIS A 1 98 ? 4.926 17.174 15.997 1 68.23 98 HIS A C 1
ATOM 745 O O . HIS A 1 98 ? 4.136 17.949 16.541 1 68.23 98 HIS A O 1
ATOM 751 N N . ALA A 1 99 ? 4.861 16.823 14.767 1 77.25 99 ALA A N 1
ATOM 752 C CA . ALA A 1 99 ? 3.838 17.398 13.897 1 77.25 99 ALA A CA 1
ATOM 753 C C . ALA A 1 99 ? 2.44 16.977 14.342 1 77.25 99 ALA A C 1
ATOM 755 O O . ALA A 1 99 ? 1.519 17.796 14.376 1 77.25 99 ALA A O 1
ATOM 756 N N . LEU A 1 100 ? 2.347 15.719 14.694 1 75.57 100 LEU A N 1
ATOM 757 C CA . LEU A 1 100 ? 1.064 15.2 15.156 1 75.57 100 LEU A CA 1
ATOM 758 C C . LEU A 1 100 ? 0.619 15.906 16.432 1 75.57 100 LEU A C 1
ATOM 760 O O . LEU A 1 100 ? -0.547 16.283 16.564 1 75.57 100 LEU A O 1
ATOM 764 N N . ALA A 1 101 ? 1.531 16.088 17.3 1 67.77 101 ALA A N 1
ATOM 765 C CA . ALA A 1 101 ? 1.239 16.758 18.564 1 67.77 101 ALA A CA 1
ATOM 766 C C . ALA A 1 101 ? 0.78 18.195 18.33 1 67.77 101 ALA A C 1
ATOM 768 O O . ALA A 1 101 ? -0.17 18.661 18.963 1 67.77 101 ALA A O 1
ATOM 769 N N . LYS A 1 102 ? 1.361 18.833 17.52 1 71.68 102 LYS A N 1
ATOM 770 C CA . LYS A 1 102 ? 1.028 20.221 17.213 1 71.68 102 LYS A CA 1
ATOM 771 C C . LYS A 1 102 ? -0.36 20.327 16.587 1 71.68 102 LYS A C 1
ATOM 773 O O . LYS A 1 102 ? -1.154 21.19 16.968 1 71.68 102 LYS A O 1
ATOM 778 N N . VAL A 1 103 ? -0.615 19.483 15.688 1 79.71 103 VAL A N 1
ATOM 779 C CA . VAL A 1 103 ? -1.917 19.504 15.031 1 79.71 103 VAL A CA 1
ATOM 780 C C . VAL A 1 103 ? -3.017 19.229 16.055 1 79.71 103 VAL A C 1
ATOM 782 O O . VAL A 1 103 ? -4.063 19.881 16.041 1 79.71 103 VAL A O 1
ATOM 785 N N . LYS A 1 104 ? -2.802 18.31 16.845 1 72.72 104 LYS A N 1
ATOM 786 C CA . LYS A 1 104 ? -3.786 17.956 17.863 1 72.72 104 LYS A CA 1
ATOM 787 C C . LYS A 1 104 ? -4.032 19.12 18.819 1 72.72 104 LYS A C 1
ATOM 789 O O . LYS A 1 104 ? -5.136 19.276 19.344 1 72.72 104 LYS A O 1
ATOM 794 N N . SER A 1 105 ? -3.004 19.925 19.024 1 68.88 105 SER A N 1
ATOM 795 C CA . SER A 1 105 ? -3.126 21.075 19.915 1 68.88 105 SER A CA 1
ATOM 796 C C . SER A 1 105 ? -4.066 22.126 19.335 1 68.88 105 SER A C 1
ATOM 798 O O . SER A 1 105 ? -4.549 23.001 20.057 1 68.88 105 SER A O 1
ATOM 800 N N . PHE A 1 106 ? -4.362 21.976 18.039 1 71.79 106 PHE A N 1
ATOM 801 C CA . PHE A 1 106 ? -5.25 22.929 17.383 1 71.79 106 PHE A CA 1
ATOM 802 C C . PHE A 1 106 ? -6.703 22.486 17.503 1 71.79 106 PHE A C 1
ATOM 804 O O . PHE A 1 106 ? -7.617 23.231 17.141 1 71.79 106 PHE A O 1
ATOM 811 N N . ILE A 1 107 ? -6.889 21.36 18.039 1 74.64 107 ILE A N 1
ATOM 812 C CA . ILE A 1 107 ? -8.246 20.831 18.115 1 74.64 107 ILE A CA 1
ATOM 813 C C . ILE A 1 107 ? -8.99 21.483 19.279 1 74.64 107 ILE A C 1
ATOM 815 O O . ILE A 1 107 ? -8.567 21.376 20.432 1 74.64 107 ILE A O 1
ATOM 819 N N . PRO A 1 108 ? -10.016 22.237 18.896 1 69.13 108 PRO A N 1
ATOM 820 C CA . PRO A 1 108 ? -10.84 22.759 19.989 1 69.13 108 PRO A CA 1
ATOM 821 C C . PRO A 1 108 ? -11.436 21.654 20.858 1 69.13 108 PRO A C 1
ATOM 823 O O . PRO A 1 108 ? -11.794 20.589 20.35 1 69.13 108 PRO A O 1
ATOM 826 N N . ALA A 1 109 ? -11.568 21.917 22.114 1 65.85 109 ALA A N 1
ATOM 827 C CA . ALA A 1 109 ? -12.038 20.932 23.085 1 65.85 109 ALA A CA 1
ATOM 828 C C . ALA A 1 109 ? -13.42 20.407 22.71 1 65.85 109 ALA A C 1
ATOM 830 O O . ALA A 1 109 ? -13.725 19.232 22.926 1 65.85 109 ALA A O 1
ATOM 831 N N . ASP A 1 110 ? -14.216 21.247 22.13 1 73.18 110 ASP A N 1
ATOM 832 C CA . ASP A 1 110 ? -15.596 20.867 21.846 1 73.18 110 ASP A CA 1
ATOM 833 C C . ASP A 1 110 ? -15.692 20.084 20.539 1 73.18 110 ASP A C 1
ATOM 835 O O . ASP A 1 110 ? -16.763 19.585 20.186 1 73.18 110 ASP A O 1
ATOM 839 N N . ARG A 1 111 ? -14.607 19.923 19.836 1 77.08 111 ARG A N 1
ATOM 840 C CA . ARG A 1 111 ? -14.642 19.254 18.54 1 77.08 111 ARG A CA 1
ATOM 841 C C . ARG A 1 111 ? -13.774 17.999 18.548 1 77.08 111 ARG A C 1
ATOM 843 O O . ARG A 1 111 ? -13.597 17.354 17.512 1 77.08 111 ARG A O 1
ATOM 850 N N . VAL A 1 112 ? -13.265 17.683 19.69 1 72.97 112 VAL A N 1
ATOM 851 C CA . VAL A 1 112 ? -12.335 16.565 19.814 1 72.97 112 VAL A CA 1
ATOM 852 C C . VAL A 1 112 ? -13.023 15.271 19.385 1 72.97 112 VAL A C 1
ATOM 854 O O . VAL A 1 112 ? -12.469 14.496 18.601 1 72.97 112 VAL A O 1
ATOM 857 N N . LYS A 1 113 ? -14.224 15.098 19.834 1 75.67 113 LYS A N 1
ATOM 858 C CA . LYS A 1 113 ? -14.947 13.863 19.547 1 75.67 113 LYS A CA 1
ATOM 859 C C . LYS A 1 113 ? -15.25 13.737 18.057 1 75.67 113 LYS A C 1
ATOM 861 O O . LYS A 1 113 ? -15.113 12.657 17.479 1 75.67 113 LYS A O 1
ATOM 866 N N . ASP A 1 114 ? -15.608 14.827 17.471 1 76.54 114 ASP A N 1
ATOM 867 C CA . ASP A 1 114 ? -15.937 14.839 16.049 1 76.54 114 ASP A CA 1
ATOM 868 C C . ASP A 1 114 ? -14.711 14.515 15.198 1 76.54 114 ASP A C 1
ATOM 870 O O . ASP A 1 114 ? -14.797 13.736 14.246 1 76.54 114 ASP A O 1
ATOM 874 N N . ILE A 1 115 ? -13.633 15.071 15.562 1 76.64 115 ILE A N 1
ATOM 875 C CA . ILE A 1 115 ? -12.399 14.886 14.807 1 76.64 115 ILE A CA 1
ATOM 876 C C . ILE A 1 115 ? -11.889 13.458 14.994 1 76.64 115 ILE A C 1
ATOM 878 O O . ILE A 1 115 ? -11.443 12.822 14.037 1 76.64 115 ILE A O 1
ATOM 882 N N . GLU A 1 116 ? -11.976 12.988 16.188 1 74.26 116 GLU A N 1
ATOM 883 C CA . GLU A 1 116 ? -11.541 11.621 16.459 1 74.26 116 GLU A CA 1
ATOM 884 C C . GLU A 1 116 ? -12.355 10.612 15.655 1 74.26 116 GLU A C 1
ATOM 886 O O . GLU A 1 116 ? -11.807 9.64 15.132 1 74.26 116 GLU A O 1
ATOM 891 N N . LEU A 1 117 ? -13.586 10.848 15.615 1 75.35 117 LEU A N 1
ATOM 892 C CA . LEU A 1 117 ? -14.463 9.967 14.852 1 75.35 117 LEU A CA 1
ATOM 893 C C . LEU A 1 117 ? -14.08 9.964 13.376 1 75.35 117 LEU A C 1
ATOM 895 O O . LEU A 1 117 ? -13.978 8.901 12.759 1 75.35 117 LEU A O 1
ATOM 899 N N . LYS A 1 118 ? -13.825 11.094 12.891 1 75.48 118 LYS A N 1
ATOM 900 C CA . LYS A 1 118 ? -13.494 11.219 11.475 1 75.48 118 LYS A CA 1
ATOM 901 C C . LYS A 1 118 ? -12.144 10.577 11.167 1 75.48 118 LYS A C 1
ATOM 903 O O . LYS A 1 118 ? -11.994 9.886 10.157 1 75.48 118 LYS A O 1
ATOM 908 N N . VAL A 1 119 ? -11.222 10.816 12.044 1 74.31 119 VAL A N 1
ATOM 909 C CA . VAL A 1 119 ? -9.873 10.29 11.86 1 74.31 119 VAL A CA 1
ATOM 910 C C . VAL A 1 119 ? -9.896 8.766 11.946 1 74.31 119 VAL A C 1
ATOM 912 O O . VAL A 1 119 ? -9.166 8.086 11.221 1 74.31 119 VAL A O 1
ATOM 915 N N . ASN A 1 120 ? -10.749 8.285 12.718 1 75.86 120 ASN A N 1
ATOM 916 C CA . ASN A 1 120 ? -10.81 6.843 12.931 1 75.86 120 ASN A CA 1
ATOM 917 C C . ASN A 1 120 ? -11.584 6.143 11.817 1 75.86 120 ASN A C 1
ATOM 919 O O . ASN A 1 120 ? -11.579 4.914 11.729 1 75.86 120 ASN A O 1
ATOM 923 N N . GLN A 1 121 ? -12.189 6.911 11.017 1 80.56 121 GLN A N 1
ATOM 924 C CA . GLN A 1 121 ? -12.994 6.334 9.946 1 80.56 121 GLN A CA 1
ATOM 925 C C . GLN A 1 121 ? -12.114 5.839 8.802 1 80.56 121 GLN A C 1
ATOM 927 O O . GLN A 1 121 ? -12.565 5.067 7.954 1 80.56 121 GLN A O 1
ATOM 932 N N . ILE A 1 122 ? -10.894 6.343 8.79 1 79.01 122 ILE A N 1
ATOM 933 C CA . ILE A 1 122 ? -9.973 5.876 7.759 1 79.01 122 ILE A CA 1
ATOM 934 C C . ILE A 1 122 ? -8.671 5.406 8.404 1 79.01 122 ILE A C 1
ATOM 936 O O . ILE A 1 122 ? -8.09 6.113 9.229 1 79.01 122 ILE A O 1
ATOM 940 N N . CYS A 1 123 ? -8.297 4.261 8.156 1 81.23 123 CYS A N 1
ATOM 941 C CA . CYS A 1 123 ? -7.043 3.698 8.645 1 81.23 123 CYS A CA 1
ATOM 942 C C . CYS A 1 123 ? -6.147 3.277 7.486 1 81.23 123 CYS A C 1
ATOM 944 O O . CYS A 1 123 ? -6.577 2.535 6.601 1 81.23 123 CYS A O 1
ATOM 946 N N . ILE A 1 124 ? -5.015 3.827 7.48 1 77.06 124 ILE A N 1
ATOM 947 C CA . ILE A 1 124 ? -4.048 3.468 6.448 1 77.06 124 ILE A CA 1
ATOM 948 C C . ILE A 1 124 ? -2.893 2.688 7.072 1 77.06 124 ILE A C 1
ATOM 950 O O . ILE A 1 124 ? -2.196 3.197 7.952 1 77.06 124 ILE A O 1
ATOM 954 N N . ASP A 1 125 ? -2.757 1.464 6.742 1 77.58 125 ASP A N 1
ATOM 955 C CA . ASP A 1 125 ? -1.66 0.595 7.157 1 77.58 125 ASP A CA 1
ATOM 956 C C . ASP A 1 125 ? -0.828 0.149 5.957 1 77.58 125 ASP A C 1
ATOM 958 O O . ASP A 1 125 ? -1.252 -0.715 5.187 1 77.58 125 ASP A O 1
ATOM 962 N N . LEU A 1 126 ? 0.294 0.671 5.859 1 74.18 126 LEU A N 1
ATOM 963 C CA . LEU A 1 126 ? 1.108 0.463 4.666 1 74.18 126 LEU A CA 1
ATOM 964 C C . LEU A 1 126 ? 2.038 -0.732 4.845 1 74.18 126 LEU A C 1
ATOM 966 O O . LEU A 1 126 ? 2.825 -1.051 3.95 1 74.18 126 LEU A O 1
ATOM 970 N N . SER A 1 127 ? 1.923 -1.403 5.968 1 72.9 127 SER A N 1
ATOM 971 C CA . SER A 1 127 ? 2.729 -2.602 6.17 1 72.9 127 SER A CA 1
ATOM 972 C C . SER A 1 127 ? 2.167 -3.784 5.387 1 72.9 127 SER A C 1
ATOM 974 O O . SER A 1 127 ? 0.958 -3.867 5.161 1 72.9 127 SER A O 1
ATOM 976 N N . PRO A 1 128 ? 3.119 -4.622 4.872 1 71.12 128 PRO A N 1
ATOM 977 C CA . PRO A 1 128 ? 2.606 -5.81 4.185 1 71.12 128 PRO A CA 1
ATOM 978 C C . PRO A 1 128 ? 1.897 -6.778 5.13 1 71.12 128 PRO A C 1
ATOM 980 O O . PRO A 1 128 ? 2.114 -6.732 6.343 1 71.12 128 PRO A O 1
ATOM 983 N N . TRP A 1 129 ? 0.953 -7.612 4.451 1 66.4 129 TRP A N 1
ATOM 984 C CA . TRP A 1 129 ? 0.283 -8.63 5.253 1 66.4 129 TRP A CA 1
ATOM 985 C C . TRP A 1 129 ? 1.277 -9.678 5.744 1 66.4 129 TRP A C 1
ATOM 987 O O . TRP A 1 129 ? 1.136 -10.206 6.849 1 66.4 129 TRP A O 1
ATOM 997 N N . MET A 1 130 ? 2.07 -10.021 4.687 1 60.62 130 MET A N 1
ATOM 998 C CA . MET A 1 130 ? 3.049 -11.07 4.958 1 60.62 130 MET A CA 1
ATOM 999 C C . MET A 1 130 ? 4.459 -10.601 4.614 1 60.62 130 MET A C 1
ATOM 1001 O O . MET A 1 130 ? 4.648 -9.822 3.679 1 60.62 130 MET A O 1
ATOM 1005 N N . GLY A 1 131 ? 5.395 -11.059 5.272 1 57.49 131 GLY A N 1
ATOM 1006 C CA . GLY A 1 131 ? 6.793 -10.93 4.894 1 57.49 131 GLY A CA 1
ATOM 1007 C C . GLY A 1 131 ? 7.477 -9.737 5.536 1 57.49 131 GLY A C 1
ATOM 1008 O O . GLY A 1 131 ? 6.815 -8.778 5.938 1 57.49 131 GLY A O 1
ATOM 1009 N N . ASN A 1 132 ? 8.389 -9.925 6.451 1 57.78 132 ASN A N 1
ATOM 1010 C CA . ASN A 1 132 ? 8.972 -8.901 7.311 1 57.78 132 ASN A CA 1
ATOM 1011 C C . ASN A 1 132 ? 10.424 -8.615 6.938 1 57.78 132 ASN A C 1
ATOM 1013 O O . ASN A 1 132 ? 11.344 -9.002 7.661 1 57.78 132 ASN A O 1
ATOM 1017 N N . ARG A 1 133 ? 10.737 -8.493 5.544 1 61.57 133 ARG A N 1
ATOM 1018 C CA . ARG A 1 133 ? 12.124 -8.041 5.589 1 61.57 133 ARG A CA 1
ATOM 1019 C C . ARG A 1 133 ? 12.227 -6.65 6.206 1 61.57 133 ARG A C 1
ATOM 1021 O O . ARG A 1 133 ? 11.465 -5.749 5.848 1 61.57 133 ARG A O 1
ATOM 1028 N N . ASN A 1 134 ? 12.823 -6.692 7.31 1 68.73 134 ASN A N 1
ATOM 1029 C CA . ASN A 1 134 ? 13.105 -5.407 7.943 1 68.73 134 ASN A CA 1
ATOM 1030 C C . ASN A 1 134 ? 14.002 -4.536 7.068 1 68.73 134 ASN A C 1
ATOM 1032 O O . ASN A 1 134 ? 15.205 -4.782 6.967 1 68.73 134 ASN A O 1
ATOM 1036 N N . ILE A 1 135 ? 13.42 -3.693 6.287 1 79.8 135 ILE A N 1
ATOM 1037 C CA . ILE A 1 135 ? 14.186 -2.816 5.407 1 79.8 135 ILE A CA 1
ATOM 1038 C C . ILE A 1 135 ? 14.431 -1.477 6.099 1 79.8 135 ILE A C 1
ATOM 1040 O O . ILE A 1 135 ? 15.012 -0.563 5.509 1 79.8 135 ILE A O 1
ATOM 1044 N N . GLN A 1 136 ? 14.095 -1.377 7.342 1 79.3 136 GLN A N 1
ATOM 1045 C CA . GLN A 1 136 ? 14.165 -0.114 8.068 1 79.3 136 GLN A CA 1
ATOM 1046 C C . GLN A 1 136 ? 15.597 0.409 8.127 1 79.3 136 GLN A C 1
ATOM 1048 O O . GLN A 1 136 ? 15.84 1.597 7.904 1 79.3 136 GLN A O 1
ATOM 1053 N N . PRO A 1 137 ? 16.565 -0.485 8.354 1 85.05 137 PRO A N 1
ATOM 1054 C CA . PRO A 1 137 ? 17.944 0.01 8.364 1 85.05 137 PRO A CA 1
ATOM 1055 C C . PRO A 1 137 ? 18.366 0.607 7.024 1 85.05 137 PRO A C 1
ATOM 1057 O O . PRO A 1 137 ? 19.086 1.609 6.99 1 85.05 137 PRO A O 1
ATOM 1060 N N . TYR A 1 138 ? 17.932 -0.006 5.967 1 90.31 138 TYR A N 1
ATOM 1061 C CA . TYR A 1 138 ? 18.272 0.511 4.646 1 90.31 138 TYR A CA 1
ATOM 1062 C C . TYR A 1 138 ? 17.596 1.854 4.396 1 90.31 138 TYR A C 1
ATOM 1064 O O . TYR A 1 138 ? 18.193 2.757 3.805 1 90.31 138 TYR A O 1
ATOM 1072 N N . LEU A 1 139 ? 16.376 2.003 4.88 1 87.57 139 LEU A N 1
ATOM 1073 C CA . LEU A 1 139 ? 15.667 3.268 4.727 1 87.57 139 LEU A CA 1
ATOM 1074 C C . LEU A 1 139 ? 16.412 4.398 5.43 1 87.57 139 LEU A C 1
ATOM 1076 O O . LEU A 1 139 ? 16.542 5.496 4.884 1 87.57 139 LEU A O 1
ATOM 1080 N N . GLU A 1 140 ? 16.916 4.118 6.56 1 84.33 140 GLU A N 1
ATOM 1081 C CA . GLU A 1 140 ? 17.643 5.123 7.33 1 84.33 140 GLU A CA 1
ATOM 1082 C C . GLU A 1 140 ? 18.942 5.52 6.633 1 84.33 140 GLU A C 1
ATOM 1084 O O . GLU A 1 140 ? 19.296 6.7 6.593 1 84.33 140 GLU A O 1
ATOM 1089 N N . ILE A 1 141 ? 19.625 4.537 6.099 1 93.85 141 ILE A N 1
ATOM 1090 C CA . ILE A 1 141 ? 20.868 4.789 5.38 1 93.85 141 ILE A CA 1
ATOM 1091 C C . ILE A 1 141 ? 20.59 5.665 4.161 1 93.85 141 ILE A C 1
ATOM 1093 O O . ILE A 1 141 ? 21.302 6.642 3.915 1 93.85 141 ILE A O 1
ATOM 1097 N N . ILE A 1 142 ? 19.564 5.342 3.48 1 94.39 142 ILE A N 1
ATOM 1098 C CA . ILE A 1 142 ? 19.218 6.064 2.26 1 94.39 142 ILE A CA 1
ATOM 1099 C C . ILE A 1 142 ? 18.815 7.496 2.604 1 94.39 142 ILE A C 1
ATOM 1101 O O . ILE A 1 142 ? 19.238 8.443 1.938 1 94.39 142 ILE A O 1
ATOM 1105 N N . LYS A 1 143 ? 18.017 7.653 3.618 1 86.75 143 LYS A N 1
ATO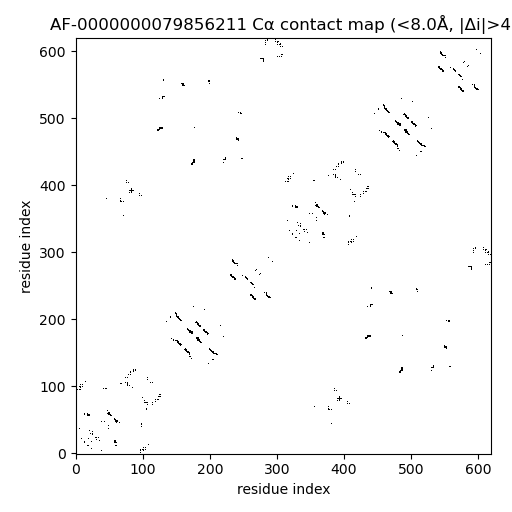M 1106 C CA . LYS A 1 143 ? 17.609 8.984 4.06 1 86.75 143 LYS A CA 1
ATOM 1107 C C . LYS A 1 143 ? 18.822 9.846 4.4 1 86.75 143 LYS A C 1
ATOM 1109 O O . LYS A 1 143 ? 18.887 11.014 4.012 1 86.75 143 LYS A O 1
ATOM 1114 N N . THR A 1 144 ? 19.723 9.262 5.127 1 88.67 144 THR A N 1
ATOM 1115 C CA . THR A 1 144 ? 20.942 9.967 5.505 1 88.67 144 THR A CA 1
ATOM 1116 C C . THR A 1 144 ? 21.735 10.379 4.268 1 88.67 144 THR A C 1
ATOM 1118 O O . THR A 1 144 ? 22.223 11.507 4.184 1 88.67 144 THR A O 1
ATOM 1121 N N . ALA A 1 145 ? 21.875 9.464 3.336 1 95 145 ALA A N 1
ATOM 1122 C CA . ALA A 1 145 ? 22.603 9.75 2.102 1 95 145 ALA A CA 1
ATOM 1123 C C . ALA A 1 145 ? 21.936 10.878 1.32 1 95 145 ALA A C 1
ATOM 1125 O O . ALA A 1 145 ? 22.615 11.748 0.771 1 95 145 ALA A O 1
ATOM 1126 N N . MET A 1 146 ? 20.679 10.895 1.257 1 90.85 146 MET A N 1
ATOM 1127 C CA . MET A 1 146 ? 19.932 11.935 0.555 1 90.85 146 MET A CA 1
ATOM 1128 C C . MET A 1 146 ? 20.131 13.292 1.223 1 90.85 146 MET A C 1
ATOM 1130 O O . MET A 1 146 ? 20.337 14.299 0.543 1 90.85 146 MET A O 1
ATOM 1134 N N . GLN A 1 147 ? 20.069 13.318 2.525 1 83.67 147 GLN A N 1
ATOM 1135 C CA . GLN A 1 147 ? 20.225 14.553 3.286 1 83.67 147 GLN A CA 1
ATOM 1136 C C . GLN A 1 147 ? 21.615 15.152 3.084 1 83.67 147 GLN A C 1
ATOM 1138 O O . GLN A 1 147 ? 21.766 16.373 3.016 1 83.67 147 GLN A O 1
ATOM 1143 N N . LYS A 1 148 ? 22.6 14.268 2.952 1 90.18 148 LYS A N 1
ATOM 1144 C CA . LYS A 1 148 ? 23.986 14.716 2.854 1 90.18 148 LYS A CA 1
ATOM 1145 C C . LYS A 1 148 ? 24.453 14.745 1.401 1 90.18 148 LYS A C 1
ATOM 1147 O O . LYS A 1 148 ? 25.625 15.008 1.126 1 90.18 148 LYS A O 1
ATOM 1152 N N . SER A 1 149 ? 23.604 14.408 0.529 1 92.92 149 SER A N 1
ATOM 1153 C CA . SER A 1 149 ? 23.924 14.339 -0.893 1 92.92 149 SER A CA 1
ATOM 1154 C C . SER A 1 149 ? 25.146 13.46 -1.142 1 92.92 149 SER A C 1
ATOM 1156 O O . SER A 1 149 ? 26.072 13.861 -1.85 1 92.92 149 SER A O 1
ATOM 1158 N N . LYS A 1 150 ? 25.126 12.286 -0.535 1 96.84 150 LYS A N 1
ATOM 1159 C CA . LYS A 1 150 ? 26.213 11.324 -0.692 1 96.84 150 LYS A CA 1
ATOM 1160 C C . LYS A 1 150 ? 25.812 10.189 -1.63 1 96.84 150 LYS A C 1
ATOM 1162 O O . LYS A 1 150 ? 24.628 9.869 -1.755 1 96.84 150 LYS A O 1
ATOM 1167 N N . LEU A 1 151 ? 26.819 9.604 -2.194 1 97.72 151 LEU A N 1
ATOM 1168 C CA . LEU A 1 151 ? 26.598 8.467 -3.081 1 97.72 151 LEU A CA 1
ATOM 1169 C C . LEU A 1 151 ? 26.305 7.202 -2.28 1 97.72 151 LEU A C 1
ATOM 1171 O O . LEU A 1 151 ? 26.754 7.067 -1.14 1 97.72 151 LEU A O 1
ATOM 1175 N N . LEU A 1 152 ? 25.512 6.332 -2.884 1 98.05 152 LEU A N 1
ATOM 1176 C CA . LEU A 1 152 ? 25.248 5.001 -2.346 1 98.05 152 LEU A CA 1
ATOM 1177 C C . LEU A 1 152 ? 25.866 3.925 -3.231 1 98.05 152 LEU A C 1
ATOM 1179 O O . LEU A 1 152 ? 25.836 4.031 -4.459 1 98.05 152 LEU A O 1
ATOM 1183 N N . SER A 1 153 ? 26.416 2.938 -2.619 1 98.2 153 SER A N 1
ATOM 1184 C CA . SER A 1 153 ? 26.854 1.733 -3.316 1 98.2 153 SER A CA 1
ATOM 1185 C C . SER A 1 153 ? 26.17 0.491 -2.755 1 98.2 153 SER 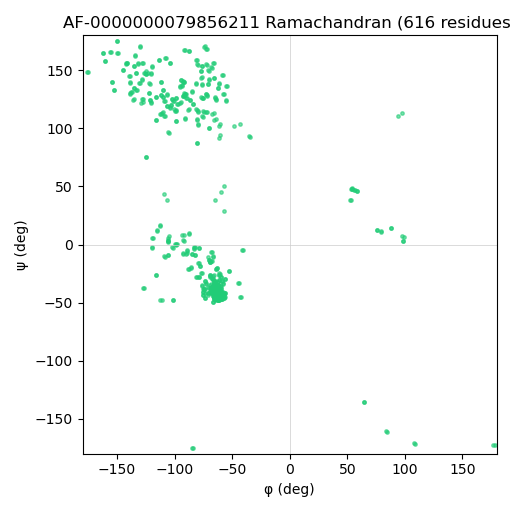A C 1
ATOM 1187 O O . SER A 1 153 ? 25.974 0.377 -1.544 1 98.2 153 SER A O 1
ATOM 1189 N N . PHE A 1 154 ? 25.76 -0.418 -3.679 1 97.01 154 PHE A N 1
ATOM 1190 C CA . PHE A 1 154 ? 25.104 -1.643 -3.24 1 97.01 154 PHE A CA 1
ATOM 1191 C C . PHE A 1 154 ? 25.12 -2.693 -4.345 1 97.01 154 PHE A C 1
ATOM 1193 O O . PHE A 1 154 ? 25.462 -2.391 -5.49 1 97.01 154 PHE A O 1
ATOM 1200 N N . GLU A 1 155 ? 24.857 -3.88 -3.992 1 95.04 155 GLU A N 1
ATOM 1201 C CA . GLU A 1 155 ? 24.551 -4.955 -4.931 1 95.04 155 GLU A CA 1
ATOM 1202 C C . GLU A 1 155 ? 23.047 -5.074 -5.162 1 95.04 155 GLU A C 1
ATOM 1204 O O . GLU A 1 155 ? 22.255 -4.89 -4.236 1 95.04 155 GLU A O 1
ATOM 1209 N N . TYR A 1 156 ? 22.716 -5.321 -6.442 1 94.19 156 TYR A N 1
ATOM 1210 C CA . TYR A 1 156 ? 21.3 -5.313 -6.792 1 94.19 156 TYR A CA 1
ATOM 1211 C C . TYR A 1 156 ? 20.939 -6.531 -7.633 1 94.19 156 TYR A C 1
ATOM 1213 O O . TYR A 1 156 ? 21.655 -6.876 -8.577 1 94.19 156 TYR A O 1
ATOM 1221 N N . VAL A 1 157 ? 19.857 -7.152 -7.235 1 91.96 157 VAL A N 1
ATOM 1222 C CA . VAL A 1 157 ? 19.321 -8.246 -8.038 1 91.96 157 VAL A CA 1
ATOM 1223 C C . VAL A 1 157 ? 18.169 -7.737 -8.902 1 91.96 157 VAL A C 1
ATOM 1225 O O . VAL A 1 157 ? 17.063 -7.514 -8.404 1 91.96 157 VAL A O 1
ATOM 1228 N N . ALA A 1 158 ? 18.42 -7.592 -10.162 1 87.76 158 ALA A N 1
ATOM 1229 C CA . ALA A 1 158 ? 17.408 -7.094 -11.091 1 87.76 158 ALA A CA 1
ATOM 1230 C C . ALA A 1 158 ? 16.494 -8.222 -11.563 1 87.76 158 ALA A C 1
ATOM 1232 O O . ALA A 1 158 ? 16.553 -9.337 -11.04 1 87.76 158 ALA A O 1
ATOM 1233 N N . HIS A 1 159 ? 15.643 -7.807 -12.492 1 82.54 159 HIS A N 1
ATOM 1234 C CA . HIS A 1 159 ? 14.727 -8.782 -13.074 1 82.54 159 HIS A CA 1
ATOM 1235 C C . HIS A 1 159 ? 15.485 -9.969 -13.66 1 82.54 159 HIS A C 1
ATOM 1237 O O . HIS A 1 159 ? 16.546 -9.796 -14.265 1 82.54 159 HIS A O 1
ATOM 1243 N N . HIS A 1 160 ? 15.063 -11.147 -13.457 1 81.21 160 HIS A N 1
ATOM 1244 C CA . HIS A 1 160 ? 15.608 -12.405 -13.956 1 81.21 160 HIS A CA 1
ATOM 1245 C C . HIS A 1 160 ? 16.874 -12.795 -13.201 1 81.21 160 HIS A C 1
ATOM 1247 O O . HIS A 1 160 ? 17.722 -13.515 -13.733 1 81.21 160 HIS A O 1
ATOM 1253 N N . GLY A 1 161 ? 17.104 -12.089 -12.075 1 82.9 161 GLY A N 1
ATOM 1254 C CA . GLY A 1 161 ? 18.153 -12.537 -11.173 1 82.9 161 GLY A CA 1
ATOM 1255 C C . GLY A 1 161 ? 19.518 -11.969 -11.515 1 82.9 161 GLY A C 1
ATOM 1256 O O . GLY A 1 161 ? 20.537 -12.439 -11.006 1 82.9 161 GLY A O 1
ATOM 1257 N N . ASN A 1 162 ? 19.591 -11.011 -12.298 1 85.9 162 ASN A N 1
ATOM 1258 C CA . ASN A 1 162 ? 20.859 -10.392 -12.669 1 85.9 162 ASN A CA 1
ATOM 1259 C C . ASN A 1 162 ? 21.44 -9.572 -11.52 1 85.9 162 ASN A C 1
ATOM 1261 O O . ASN A 1 162 ? 20.856 -8.566 -11.112 1 85.9 162 ASN A O 1
ATOM 1265 N N . LYS A 1 163 ? 22.539 -10.087 -11.081 1 90.24 163 LYS A N 1
ATOM 1266 C CA . LYS A 1 163 ? 23.21 -9.395 -9.985 1 90.24 163 LYS A CA 1
ATOM 1267 C C . LYS A 1 163 ? 24.224 -8.384 -10.512 1 90.24 163 LYS A C 1
ATOM 1269 O O . LYS A 1 163 ? 25.056 -8.715 -11.36 1 90.24 163 LYS A O 1
ATOM 1274 N N . THR A 1 164 ? 24.15 -7.19 -10.024 1 93.78 164 THR A N 1
ATOM 1275 C CA . THR A 1 164 ? 25.072 -6.137 -10.435 1 93.78 164 THR A CA 1
ATOM 1276 C C . THR A 1 164 ? 25.444 -5.25 -9.25 1 93.78 164 THR A C 1
ATOM 1278 O O . THR A 1 164 ? 24.758 -5.255 -8.225 1 93.78 164 THR A O 1
ATOM 1281 N N . ALA A 1 165 ? 26.569 -4.635 -9.379 1 95.54 165 ALA A N 1
ATOM 1282 C CA . ALA A 1 165 ? 26.97 -3.593 -8.439 1 95.54 165 ALA A CA 1
ATOM 1283 C C . ALA A 1 165 ? 26.567 -2.211 -8.946 1 95.54 165 ALA A C 1
ATOM 1285 O O . ALA A 1 165 ? 26.714 -1.912 -10.133 1 95.54 165 ALA A O 1
ATOM 1286 N N . ARG A 1 166 ? 26.053 -1.428 -8.029 1 96.58 166 ARG A N 1
ATOM 1287 C CA . ARG A 1 166 ? 25.539 -0.126 -8.443 1 96.58 166 ARG A CA 1
ATOM 1288 C C . ARG A 1 166 ? 26.118 0.99 -7.58 1 96.58 166 ARG A C 1
ATOM 1290 O O . ARG A 1 166 ? 26.333 0.807 -6.38 1 96.58 166 ARG A O 1
ATOM 1297 N N . ILE A 1 167 ? 26.402 2.093 -8.188 1 97.83 167 ILE A N 1
ATOM 1298 C CA . ILE A 1 167 ? 26.646 3.375 -7.536 1 97.83 167 ILE A CA 1
ATOM 1299 C C . ILE A 1 167 ? 25.571 4.377 -7.95 1 97.83 167 ILE A C 1
ATOM 1301 O O . ILE A 1 167 ? 25.367 4.622 -9.141 1 97.83 167 ILE A O 1
ATOM 1305 N N . VAL A 1 168 ? 24.936 4.985 -6.924 1 97.54 168 VAL A N 1
ATOM 1306 C CA . VAL A 1 168 ? 23.731 5.735 -7.261 1 97.54 168 VAL A CA 1
ATOM 1307 C C . VAL A 1 168 ? 23.703 7.047 -6.481 1 97.54 168 VAL A C 1
ATOM 1309 O O . VAL A 1 168 ? 24.108 7.094 -5.317 1 97.54 168 VAL A O 1
ATOM 1312 N N . GLU A 1 169 ? 23.296 8.088 -7.154 1 96.92 169 GLU A N 1
ATOM 1313 C CA . GLU A 1 169 ? 22.853 9.314 -6.498 1 96.92 169 GLU A CA 1
ATOM 1314 C C . GLU A 1 169 ? 21.416 9.187 -6.001 1 96.92 169 GLU A C 1
ATOM 1316 O O . GLU A 1 169 ? 20.478 9.153 -6.801 1 96.92 169 GLU A O 1
ATOM 1321 N N . PRO A 1 170 ? 21.204 9.082 -4.697 1 95.74 170 PRO A N 1
ATOM 1322 C CA . PRO A 1 170 ? 19.833 8.914 -4.208 1 95.74 170 PRO A CA 1
ATOM 1323 C C . PRO A 1 170 ? 19.033 10.214 -4.234 1 95.74 170 PRO A C 1
ATOM 1325 O O . PRO A 1 170 ? 19.538 11.262 -3.823 1 95.74 170 PRO A O 1
ATOM 1328 N N . TYR A 1 171 ? 17.763 10.142 -4.665 1 92.49 171 TYR A N 1
ATOM 1329 C CA . TYR A 1 171 ? 16.961 11.354 -4.79 1 92.49 171 TYR A CA 1
ATOM 1330 C C . TYR A 1 171 ? 15.641 11.214 -4.041 1 92.49 171 TYR A C 1
ATOM 1332 O O . TYR A 1 171 ? 15.133 12.187 -3.48 1 92.49 171 TYR A O 1
ATOM 1340 N N . GLN A 1 172 ? 15.06 9.992 -4.079 1 92.09 172 GLN A N 1
ATOM 1341 C CA . GLN A 1 172 ? 13.718 9.878 -3.517 1 92.09 172 GLN A CA 1
ATOM 1342 C C . GLN A 1 172 ? 13.437 8.453 -3.049 1 92.09 172 GLN A C 1
ATOM 1344 O O . GLN A 1 172 ? 13.83 7.488 -3.709 1 92.09 172 GLN A O 1
ATOM 1349 N N . LEU A 1 173 ? 12.785 8.379 -1.924 1 90.18 173 LEU A N 1
ATOM 1350 C CA . LEU A 1 173 ? 12.171 7.132 -1.482 1 90.18 173 LEU A CA 1
ATOM 1351 C C . LEU A 1 173 ? 10.716 7.054 -1.929 1 90.18 173 LEU A C 1
ATOM 1353 O O . LEU A 1 173 ? 9.95 8.001 -1.734 1 90.18 173 LEU A O 1
ATOM 1357 N N . VAL A 1 174 ? 10.413 5.954 -2.562 1 89.11 174 VAL A N 1
ATOM 1358 C CA . VAL A 1 174 ? 9.077 5.803 -3.128 1 89.11 174 VAL A CA 1
ATOM 1359 C C . VAL A 1 174 ? 8.401 4.569 -2.533 1 89.11 174 VAL A C 1
ATOM 1361 O O . VAL A 1 174 ? 8.988 3.486 -2.502 1 89.11 174 VAL A O 1
ATOM 1364 N N . LEU A 1 175 ? 7.25 4.797 -1.966 1 85.53 175 LEU A N 1
ATOM 1365 C CA . LEU A 1 175 ? 6.412 3.669 -1.571 1 85.53 175 LEU A CA 1
ATOM 1366 C C . LEU A 1 175 ? 5.331 3.404 -2.613 1 85.53 175 LEU A C 1
ATOM 1368 O O . LEU A 1 175 ? 4.499 4.273 -2.885 1 85.53 175 LEU A O 1
ATOM 1372 N N . LYS A 1 176 ? 5.413 2.29 -3.221 1 84.2 176 LYS A N 1
ATOM 1373 C CA . LYS A 1 176 ? 4.463 1.89 -4.255 1 84.2 176 LYS A CA 1
ATOM 1374 C C . LYS A 1 176 ? 4.024 0.441 -4.067 1 84.2 176 LYS A C 1
ATOM 1376 O O . LYS A 1 176 ? 4.86 -0.454 -3.928 1 84.2 176 LYS A O 1
ATOM 1381 N N . SER A 1 177 ? 2.668 0.273 -3.983 1 80 177 SER A N 1
ATOM 1382 C CA . SER A 1 177 ? 2.081 -1.056 -3.843 1 80 177 SER A CA 1
ATOM 1383 C C . SER A 1 177 ? 2.705 -1.815 -2.676 1 80 177 SER A C 1
ATOM 1385 O O . SER A 1 177 ? 3.166 -2.946 -2.841 1 80 177 SER A O 1
ATOM 1387 N N . SER A 1 178 ? 2.984 -1.108 -1.605 1 79.02 178 SER A N 1
ATOM 1388 C CA . SER A 1 178 ? 3.421 -1.644 -0.32 1 79.02 178 SER A CA 1
ATOM 1389 C C . SER A 1 178 ? 4.905 -1.994 -0.343 1 79.02 178 SER A C 1
ATOM 1391 O O . SER A 1 178 ? 5.405 -2.662 0.565 1 79.02 178 SER A O 1
ATOM 1393 N N . HIS A 1 179 ? 5.589 -1.558 -1.38 1 85.51 179 HIS A N 1
ATOM 1394 C CA . HIS A 1 179 ? 7.03 -1.777 -1.453 1 85.51 179 HIS A CA 1
ATOM 1395 C C . HIS A 1 179 ? 7.784 -0.455 -1.543 1 85.51 179 HIS A C 1
ATOM 1397 O O . HIS A 1 179 ? 7.335 0.477 -2.214 1 85.51 179 HIS A O 1
ATOM 1403 N N . TRP A 1 180 ? 8.91 -0.507 -0.968 1 88.01 180 TRP A N 1
ATOM 1404 C CA . TRP A 1 180 ? 9.765 0.675 -1.001 1 88.01 180 TRP A CA 1
ATOM 1405 C C . TRP A 1 180 ? 10.756 0.598 -2.158 1 88.01 180 TRP A C 1
ATOM 1407 O O . TRP A 1 180 ? 11.32 -0.464 -2.431 1 88.01 180 TRP A O 1
ATOM 1417 N N . TYR A 1 181 ? 10.961 1.748 -2.739 1 91.97 181 TYR A N 1
ATOM 1418 C CA . TYR A 1 181 ? 11.904 1.906 -3.842 1 91.97 181 TYR A CA 1
ATOM 1419 C C . TYR A 1 181 ? 12.821 3.1 -3.609 1 91.97 181 TYR A C 1
ATOM 1421 O O . TYR A 1 181 ? 12.46 4.038 -2.894 1 91.97 181 TYR A O 1
ATOM 1429 N N . LEU A 1 182 ? 13.955 3.011 -4.252 1 95.09 182 LEU A N 1
ATOM 1430 C CA . LEU A 1 182 ? 14.892 4.127 -4.323 1 95.09 182 LEU A CA 1
ATOM 1431 C C . LEU A 1 182 ? 14.989 4.666 -5.746 1 95.09 182 LEU A C 1
ATOM 1433 O O . LEU A 1 182 ? 15.395 3.946 -6.661 1 95.09 182 LEU A O 1
ATOM 1437 N N . GLN A 1 183 ? 14.507 5.866 -5.938 1 95.33 183 GLN A N 1
ATOM 1438 C CA . GLN A 1 183 ? 14.755 6.579 -7.186 1 95.33 183 GLN A CA 1
ATOM 1439 C C . GLN A 1 183 ? 16.107 7.286 -7.158 1 95.33 183 GLN A C 1
ATOM 1441 O O . GLN A 1 183 ? 16.378 8.082 -6.256 1 95.33 183 GLN A O 1
ATOM 1446 N N . GLY A 1 184 ? 16.913 6.95 -8.046 1 94.81 184 GLY A N 1
ATOM 1447 C CA . GLY A 1 184 ? 18.23 7.567 -8.082 1 94.81 184 GLY A CA 1
ATOM 1448 C C . GLY A 1 184 ? 18.864 7.539 -9.46 1 94.81 184 GLY A C 1
ATOM 1449 O O . GLY A 1 184 ? 18.362 6.872 -10.367 1 94.81 184 GLY A O 1
ATOM 1450 N N . TYR A 1 185 ? 19.902 8.34 -9.609 1 95.63 185 TYR A N 1
ATOM 1451 C CA . TYR A 1 185 ? 20.691 8.347 -10.836 1 95.63 185 TYR A CA 1
ATOM 1452 C C . TYR A 1 185 ? 21.807 7.311 -10.773 1 95.63 185 TYR A C 1
ATOM 1454 O O . TYR A 1 185 ? 22.703 7.405 -9.931 1 95.63 185 TYR A O 1
ATOM 1462 N N . CYS A 1 186 ? 21.742 6.353 -11.627 1 96.11 186 CYS A N 1
ATOM 1463 C CA . CYS A 1 186 ? 22.701 5.255 -11.673 1 96.11 186 CYS A CA 1
ATOM 1464 C C . CYS A 1 186 ? 23.911 5.623 -12.524 1 96.11 186 CYS A C 1
ATOM 1466 O O . CYS A 1 186 ? 23.772 5.919 -13.712 1 96.11 186 CYS A O 1
ATOM 1468 N N . HIS A 1 187 ? 25.061 5.535 -11.983 1 95.95 187 HIS A N 1
ATOM 1469 C CA . HIS A 1 187 ? 26.275 5.899 -12.705 1 95.95 187 HIS A CA 1
ATOM 1470 C C . HIS A 1 187 ? 26.615 4.861 -13.77 1 95.95 187 HIS A C 1
ATOM 1472 O O . HIS A 1 187 ? 27.161 5.202 -14.822 1 95.95 187 HIS A O 1
ATOM 1478 N N . GLU A 1 188 ? 26.347 3.608 -13.574 1 92.72 188 GLU A N 1
ATOM 1479 C CA . GLU A 1 188 ? 26.643 2.538 -14.522 1 92.72 188 GLU A CA 1
ATOM 1480 C C . GLU A 1 188 ? 25.803 2.676 -15.789 1 92.72 188 GLU A C 1
ATOM 1482 O O . GLU A 1 188 ? 26.29 2.423 -16.893 1 92.72 188 GLU A O 1
ATOM 1487 N N . ARG A 1 189 ? 24.562 3.129 -15.602 1 93.29 189 ARG A N 1
ATOM 1488 C CA . ARG A 1 189 ? 23.641 3.197 -16.732 1 93.29 189 ARG A CA 1
ATOM 1489 C C . ARG A 1 189 ? 23.445 4.638 -17.192 1 93.29 189 ARG A C 1
ATOM 1491 O O . ARG A 1 189 ? 22.79 4.888 -18.206 1 93.29 189 ARG A O 1
ATOM 1498 N N . ASN A 1 190 ? 23.932 5.552 -16.473 1 94.26 190 ASN A N 1
ATOM 1499 C CA . ASN A 1 190 ? 23.829 6.976 -16.775 1 94.26 190 ASN A CA 1
ATOM 1500 C C . ASN A 1 190 ? 22.378 7.4 -16.99 1 94.26 190 ASN A C 1
ATOM 1502 O O . ASN A 1 190 ? 22.054 8.028 -17.999 1 94.26 190 ASN A O 1
ATOM 1506 N N . ASP A 1 191 ? 21.582 6.977 -16.097 1 94.67 191 ASP A N 1
ATOM 1507 C CA . ASP A 1 191 ? 20.154 7.269 -16.177 1 94.67 191 ASP A CA 1
ATOM 1508 C C . ASP A 1 191 ? 19.483 7.103 -14.815 1 94.67 191 ASP A C 1
ATOM 1510 O O . ASP A 1 191 ? 20.038 6.468 -13.917 1 94.67 191 ASP A O 1
ATOM 1514 N N . PHE A 1 192 ? 18.319 7.784 -14.688 1 94.16 192 PHE A N 1
ATOM 1515 C CA . PHE A 1 192 ? 17.515 7.576 -13.489 1 94.16 192 PHE A CA 1
ATOM 1516 C C . PHE A 1 192 ? 16.872 6.195 -13.502 1 94.16 192 PHE A C 1
ATOM 1518 O O . PHE A 1 192 ? 16.408 5.73 -14.545 1 94.16 192 PHE A O 1
ATOM 1525 N N . ARG A 1 193 ? 16.91 5.56 -12.297 1 93.65 193 ARG A N 1
ATOM 1526 C CA . ARG A 1 193 ? 16.335 4.225 -12.16 1 93.65 193 ARG A CA 1
ATOM 1527 C C . ARG A 1 193 ? 15.618 4.073 -10.823 1 93.65 193 ARG A C 1
ATOM 1529 O O . ARG A 1 193 ? 15.913 4.795 -9.868 1 93.65 193 ARG A O 1
ATOM 1536 N N . LEU A 1 194 ? 14.735 3.181 -10.858 1 93.22 194 LEU A N 1
ATOM 1537 C CA . LEU A 1 194 ? 14.001 2.799 -9.657 1 93.22 194 LEU A CA 1
ATOM 1538 C C . LEU A 1 194 ? 14.463 1.438 -9.147 1 93.22 194 LEU A C 1
ATOM 1540 O O . LEU A 1 194 ? 14.352 0.435 -9.855 1 93.22 194 LEU A O 1
ATOM 1544 N N . PHE A 1 195 ? 14.994 1.44 -7.902 1 94.08 195 PHE A N 1
ATOM 1545 C CA . PHE A 1 195 ? 15.511 0.21 -7.316 1 94.08 195 PHE A CA 1
ATOM 1546 C C . PHE A 1 195 ? 14.614 -0.267 -6.18 1 94.08 195 PHE A C 1
ATOM 1548 O O . PHE A 1 195 ? 14.337 0.485 -5.243 1 94.08 195 PHE A O 1
ATOM 1555 N N . ARG A 1 196 ? 14.199 -1.474 -6.256 1 92.61 196 ARG A N 1
ATOM 1556 C CA . ARG A 1 196 ? 13.462 -2.056 -5.138 1 92.61 196 ARG A CA 1
ATOM 1557 C C . ARG A 1 196 ? 14.389 -2.343 -3.961 1 92.61 196 ARG A C 1
ATOM 1559 O O . ARG A 1 196 ? 15.378 -3.065 -4.105 1 92.61 196 ARG A O 1
ATOM 1566 N N . ILE A 1 197 ? 14.054 -1.913 -2.805 1 91.64 197 ILE A N 1
ATOM 1567 C CA . ILE A 1 197 ? 14.984 -1.931 -1.681 1 91.64 197 ILE A CA 1
ATOM 1568 C C . ILE A 1 197 ? 15.165 -3.363 -1.183 1 91.64 197 ILE A C 1
ATOM 1570 O O . ILE A 1 197 ? 16.256 -3.744 -0.752 1 91.64 197 ILE A O 1
ATOM 1574 N N . SER A 1 198 ? 14.146 -4.176 -1.295 1 88.68 198 SER A N 1
ATOM 1575 C CA . SER A 1 198 ? 14.238 -5.556 -0.831 1 88.68 198 SER A CA 1
ATOM 1576 C C . SER A 1 198 ? 15.23 -6.356 -1.669 1 88.68 198 SER A C 1
ATOM 1578 O O . SER A 1 198 ? 15.626 -7.459 -1.286 1 88.68 198 SER A O 1
ATOM 1580 N N . ARG A 1 199 ? 15.709 -5.822 -2.775 1 92.2 199 ARG A N 1
ATOM 1581 C CA . ARG A 1 199 ? 16.623 -6.516 -3.676 1 92.2 199 ARG A CA 1
ATOM 1582 C C . ARG A 1 199 ? 18.041 -5.971 -3.543 1 92.2 199 ARG A C 1
ATOM 1584 O O . ARG A 1 199 ? 18.928 -6.339 -4.316 1 92.2 199 ARG A O 1
ATOM 1591 N N . ILE A 1 200 ? 18.165 -5.064 -2.626 1 93 200 ILE A N 1
ATOM 1592 C CA . ILE A 1 200 ? 19.465 -4.452 -2.375 1 93 200 ILE A CA 1
ATOM 1593 C C . ILE A 1 200 ? 20.195 -5.225 -1.279 1 93 200 ILE A C 1
ATOM 1595 O O . ILE A 1 200 ? 19.587 -5.63 -0.286 1 93 200 ILE A O 1
ATOM 1599 N N . SER A 1 201 ? 21.443 -5.403 -1.448 1 91.34 201 SER A N 1
ATOM 1600 C CA . SER A 1 201 ? 22.318 -5.942 -0.411 1 91.34 201 SER A CA 1
ATOM 1601 C C . SER A 1 201 ? 23.617 -5.149 -0.317 1 91.34 201 SER A C 1
ATOM 1603 O O . SER A 1 201 ? 23.988 -4.44 -1.255 1 91.34 201 SER A O 1
ATOM 1605 N N . ASN A 1 202 ? 24.27 -5.143 0.9 1 93.48 202 ASN A N 1
ATOM 1606 C CA . ASN A 1 202 ? 25.548 -4.48 1.135 1 93.48 202 ASN A CA 1
ATOM 1607 C C . ASN A 1 202 ? 25.472 -2.989 0.821 1 93.48 202 ASN A C 1
ATOM 1609 O O . ASN A 1 202 ? 26.305 -2.464 0.08 1 93.48 202 ASN A O 1
ATOM 1613 N N . LEU A 1 203 ? 24.445 -2.388 1.297 1 96.19 203 LEU A N 1
ATOM 1614 C CA . LEU A 1 203 ? 24.231 -0.96 1.089 1 96.19 203 LEU A CA 1
ATOM 1615 C C . LEU A 1 203 ? 25.205 -0.136 1.924 1 96.19 203 LEU A C 1
ATOM 1617 O O . LEU A 1 203 ? 25.331 -0.352 3.131 1 96.19 203 LEU A O 1
ATOM 1621 N N . GLN A 1 204 ? 25.894 0.772 1.266 1 97.03 204 GLN A N 1
ATOM 1622 C CA . GLN A 1 204 ? 26.865 1.612 1.96 1 97.03 204 GLN A CA 1
ATOM 1623 C C . GLN A 1 204 ? 26.797 3.054 1.467 1 97.03 204 GLN A C 1
ATOM 1625 O O . GLN A 1 204 ? 26.589 3.3 0.277 1 97.03 204 GLN A O 1
ATOM 1630 N N . ILE A 1 205 ? 27.013 3.915 2.388 1 97.53 205 ILE A N 1
ATOM 1631 C CA . ILE A 1 205 ? 27.188 5.322 2.044 1 97.53 205 ILE A CA 1
ATOM 1632 C C . ILE A 1 205 ? 28.643 5.582 1.662 1 97.53 205 ILE A C 1
ATOM 1634 O O . ILE A 1 205 ? 29.561 5.177 2.378 1 97.53 205 ILE A O 1
ATOM 1638 N N . GLN A 1 206 ? 28.804 6.228 0.592 1 96.84 206 GLN A N 1
ATOM 1639 C CA . GLN A 1 206 ? 30.151 6.59 0.165 1 96.84 206 GLN A CA 1
ATOM 1640 C C . GLN A 1 206 ? 30.545 7.966 0.695 1 96.84 206 GLN A C 1
ATOM 1642 O O . GLN A 1 206 ? 29.686 8.744 1.115 1 96.84 206 GLN A O 1
ATOM 1647 N N . GLU A 1 207 ? 31.778 8.265 0.591 1 95.05 207 GLU A N 1
ATOM 1648 C CA . GLU A 1 207 ? 32.288 9.555 1.047 1 95.05 207 GLU A CA 1
ATOM 1649 C C . GLU A 1 207 ? 32.048 10.643 0.004 1 95.05 207 GLU A C 1
ATOM 1651 O O . GLU A 1 207 ? 31.857 11.81 0.35 1 95.05 207 GLU A O 1
ATOM 1656 N N . GLU A 1 208 ? 31.995 10.222 -1.163 1 95.25 208 GLU A N 1
ATOM 1657 C CA . GLU A 1 208 ? 31.822 11.167 -2.262 1 95.25 208 GLU A CA 1
ATOM 1658 C C . GLU A 1 208 ? 30.423 11.776 -2.252 1 95.25 208 GLU A C 1
ATOM 1660 O O . GLU A 1 208 ? 29.44 11.083 -1.982 1 95.25 208 GLU A O 1
ATOM 1665 N N . THR A 1 209 ? 30.393 13.057 -2.585 1 94.81 209 THR A N 1
ATOM 1666 C CA . THR A 1 209 ? 29.128 13.775 -2.692 1 94.81 209 THR A CA 1
ATOM 1667 C C . THR A 1 209 ? 28.794 14.068 -4.152 1 94.81 209 THR A C 1
ATOM 1669 O O . THR A 1 209 ? 29.646 13.921 -5.03 1 94.81 209 THR A O 1
ATOM 1672 N N . PHE A 1 210 ? 27.551 14.336 -4.411 1 94.09 210 PHE A N 1
ATOM 1673 C CA . PHE A 1 210 ? 27.128 14.709 -5.755 1 94.09 210 PHE A CA 1
ATOM 1674 C C . PHE A 1 210 ? 26.321 16.002 -5.73 1 94.09 210 PHE A C 1
ATOM 1676 O O . PHE A 1 210 ? 25.789 16.387 -4.687 1 94.09 210 PHE A O 1
ATOM 1683 N N . ALA A 1 211 ? 26.347 16.64 -6.91 1 90.82 211 ALA A N 1
ATOM 1684 C CA . ALA A 1 211 ? 25.472 17.792 -7.116 1 90.82 211 ALA A CA 1
ATOM 1685 C C . ALA A 1 211 ? 24.127 17.362 -7.696 1 90.82 211 ALA A C 1
ATOM 1687 O O . ALA A 1 211 ? 24.077 16.617 -8.678 1 90.82 211 ALA A O 1
ATOM 1688 N N . ALA A 1 212 ? 23.119 17.799 -7.096 1 84.69 212 ALA A N 1
ATOM 1689 C CA . ALA A 1 212 ? 21.779 17.386 -7.504 1 84.69 212 ALA A CA 1
ATOM 1690 C C . ALA A 1 212 ? 21.526 17.717 -8.972 1 84.69 212 ALA A C 1
ATOM 1692 O O . ALA A 1 212 ? 21.879 18.802 -9.439 1 84.69 212 ALA A O 1
ATOM 1693 N N . ARG A 1 213 ? 21.053 16.681 -9.671 1 86.86 213 ARG A N 1
ATOM 1694 C CA . ARG A 1 213 ? 20.612 16.855 -11.051 1 86.86 213 ARG A CA 1
ATOM 1695 C C . ARG A 1 213 ? 19.147 17.276 -11.109 1 86.86 213 ARG A C 1
ATOM 1697 O O . ARG A 1 213 ? 18.459 17.29 -10.086 1 86.86 213 ARG A O 1
ATOM 1704 N N . ASP A 1 214 ? 18.777 17.734 -12.356 1 79.78 214 ASP A N 1
ATOM 1705 C CA . ASP A 1 214 ? 17.343 17.941 -12.528 1 79.78 214 ASP A CA 1
ATOM 1706 C C . ASP A 1 214 ? 16.572 16.637 -12.335 1 79.78 214 ASP A C 1
ATOM 1708 O O . ASP A 1 214 ? 16.742 15.69 -13.106 1 79.78 214 ASP A O 1
ATOM 1712 N N . TYR A 1 215 ? 16.023 16.583 -11.29 1 76.19 215 TYR A N 1
ATOM 1713 C CA . TYR A 1 215 ? 15.354 15.383 -10.801 1 76.19 215 TYR A CA 1
ATOM 1714 C C . TYR A 1 215 ? 14.177 15.011 -11.696 1 76.19 215 TYR A C 1
ATOM 1716 O O . TYR A 1 215 ? 13.386 15.875 -12.081 1 76.19 215 TYR A O 1
ATOM 1724 N N . GLN A 1 216 ? 14.225 13.775 -12.178 1 77.56 216 GLN A N 1
ATOM 1725 C CA . GLN A 1 216 ? 13.094 13.205 -12.901 1 77.56 216 GLN A CA 1
ATOM 1726 C C . GLN A 1 216 ? 12.264 12.297 -11.998 1 77.56 216 GLN A C 1
ATOM 1728 O O . GLN A 1 216 ? 12.772 11.306 -11.47 1 77.56 216 GLN A O 1
ATOM 1733 N N . LYS A 1 217 ? 11.014 12.742 -11.771 1 77.86 217 LYS A N 1
ATOM 1734 C CA . LYS A 1 217 ? 10.11 11.909 -10.984 1 77.86 217 LYS A CA 1
ATOM 1735 C C . LYS A 1 217 ? 9.874 10.562 -11.661 1 77.86 217 LYS A C 1
ATOM 1737 O O . LYS A 1 217 ? 9.777 10.486 -12.887 1 77.86 217 LYS A O 1
ATOM 1742 N N . PRO A 1 218 ? 9.87 9.541 -10.854 1 78.87 218 PRO A N 1
ATOM 1743 C CA . PRO A 1 218 ? 9.624 8.221 -11.441 1 78.87 218 PRO A CA 1
ATOM 1744 C C . PRO A 1 218 ? 8.219 8.087 -12.022 1 78.87 218 PRO A C 1
ATOM 1746 O O . PRO A 1 218 ? 7.278 8.708 -11.522 1 78.87 218 PRO A O 1
ATOM 1749 N N . THR A 1 219 ? 8.145 7.403 -13.088 1 76.71 219 THR A N 1
ATOM 1750 C CA . THR A 1 219 ? 6.843 7.029 -13.63 1 76.71 219 THR A CA 1
ATOM 1751 C C . THR A 1 219 ? 6.225 5.894 -12.818 1 76.71 219 THR A C 1
ATOM 1753 O O . THR A 1 219 ? 6.744 4.776 -12.81 1 76.71 219 THR A O 1
ATOM 1756 N N . LEU A 1 220 ? 5.183 6.228 -12.09 1 76.38 220 LEU A N 1
ATOM 1757 C CA . LEU A 1 220 ? 4.608 5.225 -11.2 1 76.38 220 LEU A CA 1
ATOM 1758 C C . LEU A 1 220 ? 3.263 4.737 -11.728 1 76.38 220 LEU A C 1
ATOM 1760 O O . LEU A 1 220 ? 2.701 3.77 -11.208 1 76.38 220 LEU A O 1
ATOM 1764 N N . ASP A 1 221 ? 2.794 5.436 -12.716 1 71.25 221 ASP A N 1
ATOM 1765 C CA . ASP A 1 221 ? 1.499 5.041 -13.261 1 71.25 221 ASP A CA 1
ATOM 1766 C C . ASP A 1 221 ? 1.655 4.399 -14.637 1 71.25 221 ASP A C 1
ATOM 1768 O O . ASP A 1 221 ? 2.056 5.062 -15.596 1 71.25 221 ASP A O 1
ATOM 1772 N N . PHE A 1 222 ? 1.404 3.153 -14.649 1 70.1 222 PHE A N 1
ATOM 1773 C CA . PHE A 1 222 ? 1.554 2.419 -15.9 1 70.1 222 PHE A CA 1
ATOM 1774 C C . PHE A 1 222 ? 0.201 1.939 -16.412 1 70.1 222 PHE A C 1
ATOM 1776 O O . PHE A 1 222 ? 0.132 1.024 -17.234 1 70.1 222 PHE A O 1
ATOM 1783 N N . SER A 1 223 ? -0.832 2.51 -15.869 1 69.52 223 SER A N 1
ATOM 1784 C CA . SER A 1 223 ? -2.175 2.029 -16.173 1 69.52 223 SER A CA 1
ATOM 1785 C C . SER A 1 223 ? -2.453 2.077 -17.672 1 69.52 223 SER A C 1
ATOM 1787 O O . SER A 1 223 ? -3.012 1.134 -18.236 1 69.52 223 SER A O 1
ATOM 1789 N N . GLU A 1 224 ? -2.032 3.132 -18.297 1 69.56 224 GLU A N 1
ATOM 1790 C CA . GLU A 1 224 ? -2.293 3.277 -19.726 1 69.56 224 GLU A CA 1
ATOM 1791 C C . GLU A 1 224 ? -1.526 2.234 -20.535 1 69.56 224 GLU A C 1
ATOM 1793 O O . GLU A 1 224 ? -2.063 1.658 -21.483 1 69.56 224 GLU A O 1
ATOM 1798 N N . ILE A 1 225 ? -0.346 1.942 -20.183 1 71.7 225 ILE A N 1
ATOM 1799 C CA . ILE A 1 225 ? 0.487 0.97 -20.882 1 71.7 225 ILE A CA 1
ATOM 1800 C C . ILE A 1 225 ? -0.093 -0.431 -20.702 1 71.7 225 ILE A C 1
ATOM 1802 O O . ILE A 1 225 ? -0.198 -1.194 -21.664 1 71.7 225 ILE A O 1
ATOM 1806 N N . TRP A 1 226 ? -0.552 -0.606 -19.594 1 73.54 226 TRP A N 1
ATOM 1807 C CA . TRP A 1 226 ? -1.117 -1.917 -19.292 1 73.54 226 TRP A CA 1
ATOM 1808 C C . TRP A 1 226 ? -2.407 -2.147 -20.073 1 73.54 226 TRP A C 1
ATOM 1810 O O . TRP A 1 226 ? -2.632 -3.236 -20.605 1 73.54 226 TRP A O 1
ATOM 1820 N N . GLU A 1 227 ? -3.166 -1.101 -20.136 1 73.9 227 GLU A N 1
ATOM 1821 C CA . GLU A 1 227 ? -4.435 -1.223 -20.847 1 73.9 227 GLU A CA 1
ATOM 1822 C C . GLU A 1 227 ? -4.212 -1.482 -22.334 1 73.9 227 GLU A C 1
ATOM 1824 O O . GLU A 1 227 ? -4.964 -2.233 -22.959 1 73.9 227 GLU A O 1
ATOM 1829 N N . THR A 1 228 ? -3.154 -0.935 -22.781 1 79.17 228 THR A N 1
ATOM 1830 C CA . THR A 1 228 ? -2.884 -1.067 -24.208 1 79.17 228 THR A CA 1
ATOM 1831 C C . THR A 1 228 ? -2.297 -2.44 -24.523 1 79.17 228 THR A C 1
ATOM 1833 O O . THR A 1 228 ? -2.548 -2.997 -25.594 1 79.17 228 THR A O 1
ATOM 1836 N N . MET A 1 229 ? -1.659 -2.977 -23.609 1 83.56 229 MET A N 1
ATOM 1837 C CA . MET A 1 229 ? -0.958 -4.236 -23.845 1 83.56 229 MET A CA 1
ATOM 1838 C C . MET A 1 229 ? -1.836 -5.425 -23.47 1 83.56 229 MET A C 1
ATOM 1840 O O . MET A 1 229 ? -1.508 -6.57 -23.788 1 83.56 229 MET A O 1
ATOM 1844 N N . GLN A 1 230 ? -2.947 -5.113 -22.887 1 86.62 230 GLN A N 1
ATOM 1845 C CA . GLN A 1 230 ? -3.792 -6.18 -22.36 1 86.62 230 GLN A CA 1
ATOM 1846 C C . GLN A 1 230 ? -4.647 -6.8 -23.461 1 86.62 230 GLN A C 1
ATOM 1848 O O . GLN A 1 230 ? -5.081 -6.105 -24.382 1 86.62 230 GLN A O 1
ATOM 1853 N N . THR A 1 231 ? -4.752 -8.059 -23.43 1 89.96 231 THR A N 1
ATOM 1854 C CA . THR A 1 231 ? -5.704 -8.806 -24.245 1 89.96 231 THR A CA 1
ATOM 1855 C C . THR A 1 231 ? -6.674 -9.587 -23.363 1 89.96 231 THR A C 1
ATOM 1857 O O . THR A 1 231 ? -6.358 -9.906 -22.215 1 89.96 231 THR A O 1
ATOM 1860 N N . LYS A 1 232 ? -7.839 -9.817 -23.883 1 92.28 232 LYS A N 1
ATOM 1861 C CA . LYS A 1 232 ? -8.813 -10.606 -23.134 1 92.28 232 LYS A CA 1
ATOM 1862 C C . LYS A 1 232 ? -8.672 -12.093 -23.444 1 92.28 232 LYS A C 1
ATOM 1864 O O . LYS A 1 232 ? -8.615 -12.486 -24.611 1 92.28 232 LYS A O 1
ATOM 1869 N N . ILE A 1 233 ? -8.515 -12.859 -22.439 1 96.19 233 ILE A N 1
ATOM 1870 C CA . ILE A 1 233 ? -8.506 -14.307 -22.621 1 96.19 233 ILE A CA 1
ATOM 1871 C C . ILE A 1 233 ? -9.724 -14.921 -21.934 1 96.19 233 ILE A C 1
ATOM 1873 O O . ILE A 1 233 ? -10.348 -14.286 -21.08 1 96.19 233 ILE A O 1
ATOM 1877 N N . LYS A 1 234 ? -10.054 -16.061 -22.359 1 97.61 234 LYS A N 1
ATOM 1878 C CA . LYS A 1 234 ? -11.159 -16.796 -21.75 1 97.61 234 LYS A CA 1
ATOM 1879 C C . LYS A 1 234 ? -10.644 -17.91 -20.843 1 97.61 234 LYS A C 1
ATOM 1881 O O . LYS A 1 234 ? -9.951 -18.821 -21.302 1 97.61 234 LYS A O 1
ATOM 1886 N N . ILE A 1 235 ? -11.004 -17.848 -19.578 1 97.58 235 ILE A N 1
ATOM 1887 C CA . ILE A 1 235 ? -10.585 -18.881 -18.637 1 97.58 235 ILE A CA 1
ATOM 1888 C C . ILE A 1 235 ? -11.809 -19.475 -17.945 1 97.58 235 ILE A C 1
ATOM 1890 O O . ILE A 1 235 ? -12.815 -18.789 -17.751 1 97.58 235 ILE A O 1
ATOM 1894 N N . ARG A 1 236 ? -11.74 -20.733 -17.643 1 97.94 236 ARG A N 1
ATOM 1895 C CA . ARG A 1 236 ? -12.721 -21.404 -16.797 1 97.94 236 ARG A CA 1
ATOM 1896 C C . ARG A 1 236 ? -12.184 -21.599 -15.383 1 97.94 236 ARG A C 1
ATOM 1898 O O . ARG A 1 236 ? -11.108 -22.171 -15.195 1 97.94 236 ARG A O 1
ATOM 1905 N N . ILE A 1 237 ? -12.939 -21.122 -14.416 1 96.98 237 ILE A N 1
ATOM 1906 C CA . ILE A 1 237 ? -12.418 -21.186 -13.055 1 96.98 237 ILE A CA 1
ATOM 1907 C C . ILE A 1 237 ? -13.43 -21.883 -12.148 1 96.98 237 ILE A C 1
ATOM 1909 O O . ILE A 1 237 ? -14.636 -21.836 -12.401 1 96.98 237 ILE A O 1
ATOM 1913 N N . HIS A 1 238 ? -12.946 -22.578 -11.175 1 96.07 238 HIS A N 1
ATOM 1914 C CA . HIS A 1 238 ? -13.786 -23.042 -10.077 1 96.07 238 HIS A CA 1
ATOM 1915 C C . HIS A 1 238 ? -14.212 -21.884 -9.18 1 96.07 238 HIS A C 1
ATOM 1917 O O . HIS A 1 238 ? -13.452 -20.933 -8.986 1 96.07 238 HIS A O 1
ATOM 1923 N N . LYS A 1 239 ? -15.275 -21.903 -8.579 1 94.33 239 LYS A N 1
ATOM 1924 C CA . LYS A 1 239 ? -15.844 -20.813 -7.791 1 94.33 239 LYS A CA 1
ATOM 1925 C C . LYS A 1 239 ? -14.972 -20.497 -6.58 1 94.33 239 LYS A C 1
ATOM 1927 O O . LYS A 1 239 ? -14.967 -19.365 -6.091 1 94.33 239 LYS A O 1
ATOM 1932 N N . SER A 1 240 ? -14.155 -21.47 -6.209 1 93.29 240 SER A N 1
ATOM 1933 C CA . SER A 1 240 ? -13.358 -21.322 -4.995 1 93.29 240 SER A CA 1
ATOM 1934 C C . SER A 1 240 ? -12.282 -20.255 -5.166 1 93.29 240 SER A C 1
ATOM 1936 O O . SER A 1 240 ? -11.702 -19.787 -4.184 1 93.29 240 SER A O 1
ATOM 1938 N N . ILE A 1 241 ? -11.969 -19.815 -6.393 1 93.39 241 ILE A N 1
ATOM 1939 C CA . ILE A 1 241 ? -10.906 -18.831 -6.567 1 93.39 241 ILE A CA 1
ATOM 1940 C C . ILE A 1 241 ? -11.49 -17.532 -7.119 1 93.39 241 ILE A C 1
ATOM 1942 O O . ILE A 1 241 ? -10.75 -16.641 -7.541 1 93.39 241 ILE A O 1
ATOM 1946 N N . MET A 1 242 ? -12.796 -17.405 -7.116 1 91.69 242 MET A N 1
ATOM 1947 C CA . MET A 1 242 ? -13.451 -16.205 -7.628 1 91.69 242 MET A CA 1
ATOM 1948 C C . MET A 1 242 ? -12.958 -14.962 -6.896 1 91.69 242 MET A C 1
ATOM 1950 O O . MET A 1 242 ? -12.683 -13.936 -7.522 1 91.69 242 MET A O 1
ATOM 1954 N N . ASP A 1 243 ? -12.841 -15.073 -5.632 1 89.23 243 ASP A N 1
ATOM 1955 C CA . ASP A 1 243 ? -12.405 -13.945 -4.815 1 89.23 243 ASP A CA 1
ATOM 1956 C C . ASP A 1 243 ? -11.026 -13.454 -5.247 1 89.23 243 ASP A C 1
ATOM 1958 O O . ASP A 1 243 ? -10.755 -12.251 -5.227 1 89.23 243 ASP A O 1
ATOM 1962 N N . ARG A 1 244 ? -10.201 -14.318 -5.723 1 88.85 244 ARG A N 1
ATOM 1963 C CA . ARG A 1 244 ? -8.851 -13.968 -6.153 1 88.85 244 ARG A CA 1
ATOM 1964 C C . ARG A 1 244 ? -8.873 -13.259 -7.503 1 88.85 244 ARG A C 1
ATOM 1966 O O . ARG A 1 244 ? -8.095 -12.331 -7.735 1 88.85 244 ARG A O 1
ATOM 1973 N N . LEU A 1 245 ? -9.775 -13.676 -8.32 1 90.21 245 LEU A N 1
ATOM 1974 C CA . LEU A 1 245 ? -9.844 -13.099 -9.659 1 90.21 245 LEU A CA 1
ATOM 1975 C C . LEU A 1 245 ? -10.479 -11.713 -9.622 1 90.21 245 LEU A C 1
ATOM 1977 O O . LEU A 1 245 ? -10.207 -10.878 -10.487 1 90.21 245 LEU A O 1
ATOM 1981 N N . LEU A 1 246 ? -11.233 -11.509 -8.635 1 87.88 246 LEU A N 1
ATOM 1982 C CA . LEU A 1 246 ? -11.917 -10.227 -8.507 1 87.88 246 LEU A CA 1
ATOM 1983 C C . LEU A 1 246 ? -10.923 -9.107 -8.221 1 87.88 246 LEU A C 1
ATOM 1985 O O . LEU A 1 246 ? -11.26 -7.927 -8.34 1 87.88 246 LEU A O 1
ATOM 1989 N N . ASP A 1 247 ? -9.693 -9.472 -8.009 1 81.13 247 ASP A N 1
ATOM 1990 C CA . ASP A 1 247 ? -8.626 -8.483 -7.889 1 81.13 247 ASP A CA 1
ATOM 1991 C C . ASP A 1 247 ? -8.181 -7.986 -9.263 1 81.13 247 ASP A C 1
ATOM 1993 O O . ASP A 1 247 ? -7.54 -6.939 -9.372 1 81.13 247 ASP A O 1
ATOM 1997 N N . PHE A 1 248 ? -8.589 -8.751 -10.206 1 81.97 248 PHE A N 1
ATOM 1998 C CA . PHE A 1 248 ? -8.051 -8.454 -11.528 1 81.97 248 PHE A CA 1
ATOM 1999 C C . PHE A 1 248 ? -9.159 -8.017 -12.478 1 81.97 248 PHE A C 1
ATOM 2001 O O . PHE A 1 248 ? -8.894 -7.364 -13.49 1 81.97 248 PHE A O 1
ATOM 2008 N N . CYS A 1 249 ? -10.35 -8.464 -12.208 1 83.81 249 CYS A N 1
ATOM 2009 C CA . CYS A 1 249 ? -11.432 -8.099 -13.116 1 83.81 249 CYS A CA 1
ATOM 2010 C C . CYS A 1 249 ? -12.761 -8.014 -12.375 1 83.81 249 CYS A C 1
ATOM 2012 O O . CYS A 1 249 ? -12.895 -8.545 -11.271 1 83.81 249 CYS A O 1
ATOM 2014 N N . ALA A 1 250 ? -13.687 -7.382 -13.073 1 81.33 250 ALA A N 1
ATOM 2015 C CA . ALA A 1 250 ? -14.988 -7.111 -12.467 1 81.33 250 ALA A CA 1
ATOM 2016 C C . ALA A 1 250 ? -15.876 -8.352 -12.497 1 81.33 250 ALA A C 1
ATOM 2018 O O . ALA A 1 250 ? -15.737 -9.201 -13.381 1 81.33 250 ALA A O 1
ATOM 2019 N N . TYR A 1 251 ? -16.73 -8.356 -11.615 1 84.04 251 TYR A N 1
ATOM 2020 C CA . TYR A 1 251 ? -17.659 -9.474 -11.487 1 84.04 251 TYR A CA 1
ATOM 2021 C C . TYR A 1 251 ? -18.486 -9.644 -12.756 1 84.04 251 TYR A C 1
ATOM 2023 O O . TYR A 1 251 ? -18.895 -10.757 -13.094 1 84.04 251 TYR A O 1
ATOM 2031 N N . GLU A 1 252 ? -18.683 -8.574 -13.439 1 83.89 252 GLU A N 1
ATOM 2032 C CA . GLU A 1 252 ? -19.482 -8.609 -14.66 1 83.89 252 GLU A CA 1
ATOM 2033 C C . GLU A 1 252 ? -18.83 -9.492 -15.721 1 83.89 252 GLU A C 1
ATOM 2035 O O . GLU A 1 252 ? -19.496 -9.944 -16.654 1 83.89 252 GLU A O 1
ATOM 2040 N N . ASN A 1 253 ? -17.583 -9.761 -15.634 1 89.54 253 ASN A N 1
ATOM 2041 C CA . ASN A 1 253 ? -16.843 -10.566 -16.6 1 89.54 253 ASN A CA 1
ATOM 2042 C C . ASN A 1 253 ? -16.999 -12.058 -16.323 1 89.54 253 ASN A C 1
ATOM 2044 O O . ASN A 1 253 ? -16.493 -12.89 -17.077 1 89.54 253 ASN A O 1
ATOM 2048 N N . PHE A 1 254 ? -17.745 -12.403 -15.23 1 91.99 254 PHE A N 1
ATOM 2049 C CA . PHE A 1 254 ? -17.929 -13.796 -14.84 1 91.99 254 PHE A CA 1
ATOM 2050 C C . PHE A 1 254 ? -19.257 -14.333 -15.361 1 91.99 254 PHE A C 1
ATOM 2052 O O . PHE A 1 254 ? -20.319 -13.795 -15.04 1 91.99 254 PHE A O 1
ATOM 2059 N N . LEU A 1 255 ? -19.215 -15.318 -16.124 1 95.15 255 LEU A N 1
ATOM 2060 C CA . LEU A 1 255 ? -20.407 -16.004 -16.612 1 95.15 255 LEU A CA 1
ATOM 2061 C C . LEU A 1 255 ? -20.51 -17.404 -16.017 1 95.15 255 LEU A C 1
ATOM 2063 O O . LEU A 1 255 ? -19.572 -18.197 -16.118 1 95.15 255 LEU A O 1
ATOM 2067 N N . PRO A 1 256 ? -21.582 -17.699 -15.488 1 94.02 256 PRO A N 1
ATOM 2068 C CA . PRO A 1 256 ? -21.724 -19.022 -14.876 1 94.02 256 PRO A CA 1
ATOM 2069 C C . PRO A 1 256 ? -21.572 -20.158 -15.885 1 94.02 256 PRO A C 1
ATOM 2071 O O . PRO A 1 256 ? -22.046 -20.05 -17.019 1 94.02 256 PRO A O 1
ATOM 2074 N N . ASP A 1 257 ? -20.835 -21.16 -15.568 1 96.14 257 ASP A N 1
ATOM 2075 C CA . ASP A 1 257 ? -20.671 -22.416 -16.293 1 96.14 257 ASP A CA 1
ATOM 2076 C C . ASP A 1 257 ? -20.987 -23.612 -15.398 1 96.14 257 ASP A C 1
ATOM 2078 O O . ASP A 1 257 ? -20.08 -24.317 -14.952 1 96.14 257 ASP A O 1
ATOM 2082 N N . GLY A 1 258 ? -22.282 -23.802 -15.17 1 93.04 258 GLY A N 1
ATOM 2083 C CA . GLY A 1 258 ? -22.723 -24.78 -14.189 1 93.04 258 GLY A CA 1
ATOM 2084 C C . GLY A 1 258 ? -22.74 -24.239 -12.772 1 93.04 258 GLY A C 1
ATOM 2085 O O . GLY A 1 258 ? -22.782 -23.024 -12.567 1 93.04 258 GLY A O 1
ATOM 2086 N N . ASP A 1 259 ? -22.753 -25.115 -11.772 1 91.09 259 ASP A N 1
ATOM 2087 C CA . ASP A 1 259 ? -22.93 -24.714 -10.38 1 91.09 259 ASP A CA 1
ATOM 2088 C C . ASP A 1 259 ? -21.591 -24.365 -9.734 1 91.09 259 ASP A C 1
ATOM 2090 O O . ASP A 1 259 ? -21.537 -23.566 -8.797 1 91.09 259 ASP A O 1
ATOM 2094 N N . GLU A 1 260 ? -20.522 -24.877 -10.326 1 94.23 260 GLU A N 1
ATOM 2095 C CA . GLU A 1 260 ? -19.273 -24.776 -9.577 1 94.23 260 GLU A CA 1
ATOM 2096 C C . GLU A 1 260 ? -18.228 -23.975 -10.35 1 94.23 260 GLU A C 1
ATOM 2098 O O . GLU A 1 260 ? -17.138 -23.712 -9.839 1 94.23 260 GLU A O 1
ATOM 2103 N N . HIS A 1 261 ? -18.618 -23.563 -11.602 1 96.53 261 HIS A N 1
ATOM 2104 C CA . HIS A 1 261 ? -17.579 -22.942 -12.415 1 96.53 261 HIS A CA 1
ATOM 2105 C C . HIS A 1 261 ? -18.087 -21.665 -13.077 1 96.53 261 HIS A C 1
ATOM 2107 O O . HIS A 1 261 ? -19.289 -21.391 -13.066 1 96.53 261 HIS A O 1
ATOM 2113 N N . TYR A 1 262 ? -17.119 -20.875 -13.514 1 96.54 262 TYR A N 1
ATOM 2114 C CA . TYR A 1 262 ? -17.376 -19.664 -14.286 1 96.54 262 TYR A CA 1
ATOM 2115 C C . TYR A 1 262 ? -16.458 -19.586 -15.5 1 96.54 262 TYR A C 1
ATOM 2117 O O . TYR A 1 262 ? -15.328 -20.079 -15.465 1 96.54 262 TYR A O 1
ATOM 2125 N N . ILE A 1 263 ? -16.983 -19.003 -16.516 1 97.87 263 ILE A N 1
ATOM 2126 C CA . ILE A 1 263 ? -16.161 -18.552 -17.634 1 97.87 263 ILE A CA 1
ATOM 2127 C C . ILE A 1 263 ? -15.884 -17.056 -17.5 1 97.87 263 ILE A C 1
ATOM 2129 O O . ILE A 1 263 ? -16.814 -16.254 -17.385 1 97.87 263 ILE A O 1
ATOM 2133 N N . VAL A 1 264 ? -14.651 -16.74 -17.53 1 96.61 264 VAL A N 1
ATOM 2134 C CA . VAL A 1 264 ? -14.278 -15.364 -17.216 1 96.61 264 VAL A CA 1
ATOM 2135 C C . VAL A 1 264 ? -13.515 -14.755 -18.39 1 96.61 264 VAL A C 1
ATOM 2137 O O . VAL A 1 264 ? -12.592 -15.373 -18.926 1 96.61 264 VAL A O 1
ATOM 2140 N N . SER A 1 265 ? -13.929 -13.563 -18.805 1 95.25 265 SER A N 1
ATOM 2141 C CA . SER A 1 265 ? -13.107 -12.722 -19.669 1 95.25 265 SER A CA 1
ATOM 2142 C C . SER A 1 265 ? -12.035 -11.989 -18.869 1 95.25 265 SER A C 1
ATOM 2144 O O . SER A 1 265 ? -12.309 -10.955 -18.256 1 95.25 265 SER A O 1
ATOM 2146 N N . TYR A 1 266 ? -10.819 -12.486 -18.967 1 92.78 266 TYR A N 1
ATOM 2147 C CA . TYR A 1 266 ? -9.736 -12.086 -18.076 1 92.78 266 TYR A CA 1
ATOM 2148 C C . TYR A 1 266 ? -8.717 -11.223 -18.81 1 92.78 266 TYR A C 1
ATOM 2150 O O . TYR A 1 266 ? -8.192 -11.622 -19.852 1 92.78 266 TYR A O 1
ATOM 2158 N N . PRO A 1 267 ? -8.501 -10.04 -18.285 1 90.18 267 PRO A N 1
ATOM 2159 C CA . PRO A 1 267 ? -7.434 -9.228 -18.874 1 90.18 267 PRO A CA 1
ATOM 2160 C C . PRO A 1 267 ? -6.05 -9.845 -18.686 1 90.18 267 PRO A C 1
ATOM 2162 O O . PRO A 1 267 ? -5.646 -10.13 -17.556 1 90.18 267 PRO A O 1
ATOM 2165 N N . PHE A 1 268 ? -5.366 -9.99 -19.801 1 92.31 268 PHE A N 1
ATOM 2166 C CA . PHE A 1 268 ? -4.114 -10.737 -19.775 1 92.31 268 PHE A CA 1
ATOM 2167 C C . PHE A 1 268 ? -3.043 -10.026 -20.593 1 92.31 268 PHE A C 1
ATOM 2169 O O . PHE A 1 268 ? -3.313 -9.547 -21.697 1 92.31 268 PHE A O 1
ATOM 2176 N N . ILE A 1 269 ? -1.957 -9.905 -19.987 1 90.01 269 ILE A N 1
ATOM 2177 C CA . ILE A 1 269 ? -0.761 -9.476 -20.703 1 90.01 269 ILE A CA 1
ATOM 2178 C C . ILE A 1 269 ? 0.179 -10.663 -20.897 1 90.01 269 ILE A C 1
ATOM 2180 O O . ILE A 1 269 ? 0.52 -11.357 -19.936 1 90.01 269 ILE A O 1
ATOM 2184 N N . GLU A 1 270 ? 0.615 -10.88 -22.087 1 91.67 270 GLU A N 1
ATOM 2185 C CA . GLU A 1 270 ? 1.414 -12.063 -22.389 1 91.67 270 GLU A CA 1
ATOM 2186 C C . GLU A 1 270 ? 2.869 -11.867 -21.974 1 91.67 270 GLU A C 1
ATOM 2188 O O . GLU A 1 270 ? 3.719 -11.537 -22.805 1 91.67 270 GLU A O 1
ATOM 2193 N N . ASN A 1 271 ? 3.083 -12.162 -20.835 1 89.89 271 ASN A N 1
ATOM 2194 C CA . ASN A 1 271 ? 4.428 -12.143 -20.27 1 89.89 271 ASN A CA 1
ATOM 2195 C C . ASN A 1 271 ? 4.588 -13.187 -19.168 1 89.89 271 ASN A C 1
ATOM 2197 O O . ASN A 1 271 ? 3.63 -13.881 -18.821 1 89.89 271 ASN A O 1
ATOM 2201 N N . GLU A 1 272 ? 5.758 -13.333 -18.667 1 89.78 272 GLU A N 1
ATOM 2202 C CA . GLU A 1 272 ? 6.063 -14.375 -17.691 1 89.78 272 GLU A CA 1
ATOM 2203 C C . GLU A 1 272 ? 5.246 -14.191 -16.415 1 89.78 272 GLU A C 1
ATOM 2205 O O . GLU A 1 272 ? 4.755 -15.165 -15.84 1 89.78 272 GLU A O 1
ATOM 2210 N N . TYR A 1 273 ? 5.03 -13.046 -16.083 1 85.73 273 TYR A N 1
ATOM 2211 C CA . TYR A 1 273 ? 4.33 -12.743 -14.84 1 85.73 273 TYR A CA 1
ATOM 2212 C C . TYR A 1 273 ? 2.881 -13.212 -14.902 1 85.73 273 TYR A C 1
ATOM 2214 O O . TYR A 1 273 ? 2.397 -13.878 -13.984 1 85.73 273 TYR A O 1
ATOM 2222 N N . CYS A 1 274 ? 2.231 -12.87 -15.927 1 91.23 274 CYS A N 1
ATOM 2223 C CA . CYS A 1 274 ? 0.816 -13.209 -16.041 1 91.23 274 CYS A CA 1
ATOM 2224 C C . CYS A 1 274 ? 0.628 -14.711 -16.215 1 91.23 274 CYS A C 1
ATOM 2226 O O . CYS A 1 274 ? -0.348 -15.28 -15.723 1 91.23 274 CYS A O 1
ATOM 2228 N N . TYR A 1 275 ? 1.574 -15.359 -16.921 1 95.04 275 TYR A N 1
ATOM 2229 C CA . TYR A 1 275 ? 1.521 -16.815 -16.988 1 95.04 275 TYR A CA 1
ATOM 2230 C C . TYR A 1 275 ? 1.689 -17.431 -15.604 1 95.04 275 TYR A C 1
ATOM 2232 O O . TYR A 1 275 ? 0.998 -18.392 -15.257 1 95.04 275 TYR A O 1
ATOM 2240 N N . ASP A 1 276 ? 2.537 -16.855 -14.83 1 93.68 276 ASP A N 1
ATOM 2241 C CA . ASP A 1 276 ? 2.791 -17.334 -13.475 1 93.68 276 ASP A CA 1
ATOM 2242 C C . ASP A 1 276 ? 1.544 -17.202 -12.603 1 93.68 276 ASP A C 1
ATOM 2244 O O . ASP A 1 276 ? 1.263 -18.072 -11.777 1 93.68 276 ASP A O 1
ATOM 2248 N N . ILE A 1 277 ? 0.867 -16.157 -12.801 1 92.66 277 ILE A N 1
ATOM 2249 C CA . ILE A 1 277 ? -0.369 -15.947 -12.056 1 92.66 277 ILE A CA 1
ATOM 2250 C C . ILE A 1 277 ? -1.362 -17.062 -12.379 1 92.66 277 ILE A C 1
ATOM 2252 O O . ILE A 1 277 ? -1.933 -17.674 -11.474 1 92.66 277 ILE A O 1
ATOM 2256 N N . LEU A 1 278 ? -1.538 -17.348 -13.651 1 95.17 278 LEU A N 1
ATOM 2257 C CA . LEU A 1 278 ? -2.472 -18.393 -14.057 1 95.17 278 LEU A CA 1
ATOM 2258 C C . LEU A 1 278 ? -2.065 -19.742 -13.476 1 95.17 278 LEU A C 1
ATOM 2260 O O . LEU A 1 278 ? -2.915 -20.505 -13.012 1 95.17 278 LEU A O 1
ATOM 2264 N N . LEU A 1 279 ? -0.77 -19.995 -13.481 1 95.26 279 LEU A N 1
ATOM 2265 C CA . LEU A 1 279 ? -0.26 -21.237 -12.911 1 95.26 279 LEU A CA 1
ATOM 2266 C C . LEU A 1 279 ? -0.573 -21.319 -11.42 1 95.26 279 LEU A C 1
ATOM 2268 O O . LEU A 1 279 ? -0.855 -22.401 -10.9 1 95.26 279 LEU A O 1
ATOM 2272 N N . GLY A 1 280 ? -0.583 -20.206 -10.825 1 95.08 280 GLY A N 1
ATOM 2273 C CA . GLY A 1 280 ? -0.796 -20.122 -9.389 1 95.08 280 GLY A CA 1
ATOM 2274 C C . GLY A 1 280 ? -2.216 -20.458 -8.975 1 95.08 280 GLY A C 1
ATOM 2275 O O . GLY A 1 280 ? -2.479 -20.727 -7.802 1 95.08 280 GLY A O 1
ATOM 2276 N N . PHE A 1 281 ? -3.128 -20.508 -9.932 1 95 281 PHE A N 1
ATOM 2277 C CA . PHE A 1 281 ? -4.507 -20.862 -9.617 1 95 281 PHE A CA 1
ATOM 2278 C C . PHE A 1 281 ? -4.686 -22.375 -9.594 1 95 281 PHE A C 1
ATOM 2280 O O . PHE A 1 281 ? -5.752 -22.874 -9.225 1 95 281 PHE A O 1
ATOM 2287 N N . GLY A 1 282 ? -3.634 -23.08 -10.016 1 94.22 282 GLY A N 1
ATOM 2288 C CA . GLY A 1 282 ? -3.636 -24.532 -9.929 1 94.22 282 GLY A CA 1
ATOM 2289 C C . GLY A 1 282 ? -4.687 -25.181 -10.808 1 94.22 282 GLY A C 1
ATOM 2290 O O . GLY A 1 282 ? -4.868 -24.788 -11.963 1 94.22 282 GLY A O 1
ATOM 2291 N N . ASP A 1 283 ? -5.363 -26.144 -10.228 1 95.52 283 ASP A N 1
ATOM 2292 C CA . ASP A 1 283 ? -6.338 -26.912 -10.998 1 95.52 283 ASP A CA 1
ATOM 2293 C C . ASP A 1 283 ? -7.709 -26.241 -10.971 1 95.52 283 ASP A C 1
ATOM 2295 O O . ASP A 1 283 ? -8.697 -26.819 -11.43 1 95.52 283 ASP A O 1
ATOM 2299 N N . LYS A 1 284 ? -7.724 -25.058 -10.46 1 96.26 284 LYS A N 1
ATOM 2300 C CA . LYS A 1 284 ? -8.989 -24.337 -10.358 1 96.26 284 LYS A CA 1
ATOM 2301 C C . LYS A 1 284 ? -9.156 -23.353 -11.512 1 96.26 284 LYS A C 1
ATOM 2303 O O . LYS A 1 284 ? -10.173 -22.662 -11.604 1 96.26 284 LYS A O 1
ATOM 2308 N N . CYS A 1 285 ? -8.136 -23.327 -12.395 1 96.85 285 CYS A N 1
ATOM 2309 C CA . CYS A 1 285 ? -8.171 -22.4 -13.521 1 96.85 285 CYS A CA 1
ATOM 2310 C C . CYS A 1 285 ? -7.668 -23.069 -14.794 1 96.85 285 CYS A C 1
ATOM 2312 O O . CYS A 1 285 ? -6.601 -23.686 -14.796 1 96.85 285 CYS A O 1
ATOM 2314 N N . GLU A 1 286 ? -8.406 -22.948 -15.837 1 97.22 286 GLU A N 1
ATOM 2315 C CA . GLU A 1 286 ? -8.045 -23.478 -17.148 1 97.22 286 GLU A CA 1
ATOM 2316 C C . GLU A 1 286 ? -8.168 -22.408 -18.229 1 97.22 286 GLU A C 1
ATOM 2318 O O . GLU A 1 286 ? -9.226 -21.796 -18.387 1 97.22 286 GLU A O 1
ATOM 2323 N N . CYS A 1 287 ? -7.114 -22.172 -18.882 1 97.61 287 CYS A N 1
ATOM 2324 C CA . CYS A 1 287 ? -7.178 -21.263 -20.021 1 97.61 287 CYS A CA 1
ATOM 2325 C C . CYS A 1 287 ? -7.836 -21.936 -21.22 1 97.61 287 CYS A C 1
ATOM 2327 O O . CYS A 1 287 ? -7.372 -22.979 -21.683 1 97.61 287 CYS A O 1
ATOM 2329 N N . LEU A 1 288 ? -8.82 -21.34 -21.756 1 97.04 288 LEU A N 1
ATOM 2330 C CA . LEU A 1 288 ? -9.566 -21.91 -22.874 1 97.04 288 LEU A CA 1
ATOM 2331 C C . LEU A 1 288 ? -9.148 -21.266 -24.191 1 97.04 288 LEU A C 1
ATOM 2333 O O . LEU A 1 288 ? -8.937 -21.961 -25.187 1 97.04 288 LEU A O 1
ATOM 2337 N N . GLU A 1 289 ? -9.079 -19.877 -24.2 1 95.83 289 GLU A N 1
ATOM 2338 C CA . GLU A 1 289 ? -8.755 -19.083 -25.381 1 95.83 289 GLU A CA 1
ATOM 2339 C C . GLU A 1 289 ? -7.948 -17.842 -25.008 1 95.83 289 GLU A C 1
ATOM 2341 O O . GLU A 1 289 ? -8.085 -17.316 -23.902 1 95.83 289 GLU A O 1
ATOM 2346 N N . PRO A 1 290 ? -7.121 -17.447 -25.964 1 96.12 290 PRO A N 1
ATOM 2347 C CA . PRO A 1 290 ? -6.831 -17.993 -27.292 1 96.12 290 PRO A CA 1
ATOM 2348 C C . PRO A 1 290 ? -5.99 -19.266 -27.236 1 96.12 290 PRO A C 1
ATOM 2350 O O . PRO A 1 290 ? -5.391 -19.57 -26.201 1 96.12 290 PRO A O 1
ATOM 2353 N N . LEU A 1 291 ? -5.823 -19.946 -28.334 1 95.6 291 LEU A N 1
ATOM 2354 C CA . LEU A 1 291 ? -5.215 -21.271 -28.383 1 95.6 291 LEU A CA 1
ATOM 2355 C C . LEU A 1 291 ? -3.718 -21.194 -28.106 1 95.6 291 LEU A C 1
ATOM 2357 O O . LEU A 1 291 ? -3.151 -22.092 -27.479 1 95.6 291 LEU A O 1
ATOM 2361 N N . HIS A 1 292 ? -3.113 -20.14 -28.599 1 96.38 292 HIS A N 1
ATOM 2362 C CA . HIS A 1 292 ? -1.668 -20.058 -28.412 1 96.38 292 HIS A CA 1
ATOM 2363 C C . HIS A 1 292 ? -1.313 -19.871 -26.941 1 96.38 292 HIS A C 1
ATOM 2365 O O . HIS A 1 292 ? -0.27 -20.345 -26.485 1 96.38 292 HIS A O 1
ATOM 2371 N N . ILE A 1 293 ? -2.179 -19.25 -26.184 1 96.74 293 ILE A N 1
ATOM 2372 C CA . ILE A 1 293 ? -1.943 -19.09 -24.753 1 96.74 293 ILE A CA 1
ATOM 2373 C C . ILE A 1 293 ? -2.201 -20.414 -24.037 1 96.74 293 ILE A C 1
ATOM 2375 O O . ILE A 1 293 ? -1.45 -20.796 -23.137 1 96.74 293 ILE A O 1
ATOM 2379 N N . ARG A 1 294 ? -3.227 -21.057 -24.462 1 96.9 294 ARG A N 1
ATOM 2380 C CA . ARG A 1 294 ? -3.519 -22.371 -23.899 1 96.9 294 ARG A CA 1
ATOM 2381 C C . ARG A 1 294 ? -2.356 -23.333 -24.123 1 96.9 294 ARG A C 1
ATOM 2383 O O . ARG A 1 294 ? -1.966 -24.067 -23.213 1 96.9 294 ARG A O 1
ATOM 2390 N N . THR A 1 295 ? -1.813 -23.33 -25.335 1 96.67 295 THR A N 1
ATOM 2391 C CA . THR A 1 295 ? -0.685 -24.186 -25.685 1 96.67 295 THR A CA 1
ATOM 2392 C C . THR A 1 295 ? 0.537 -23.843 -24.838 1 96.67 295 THR A C 1
ATOM 2394 O O . THR A 1 295 ? 1.262 -24.736 -24.394 1 96.67 295 THR A O 1
ATOM 2397 N N . GLU A 1 296 ? 0.685 -22.564 -24.664 1 96.89 296 GLU A N 1
ATOM 2398 C CA . GLU A 1 296 ? 1.804 -22.128 -23.833 1 96.89 296 GLU A CA 1
ATOM 2399 C C . GLU A 1 296 ? 1.635 -22.596 -22.39 1 96.89 296 GLU A C 1
ATOM 2401 O O . GLU A 1 296 ? 2.603 -23.009 -21.749 1 96.89 296 GLU A O 1
ATOM 2406 N N . MET A 1 297 ? 0.454 -22.56 -21.88 1 96.59 297 MET A N 1
ATOM 2407 C CA . MET A 1 297 ? 0.164 -23.056 -20.538 1 96.59 297 MET A CA 1
ATOM 2408 C C . MET A 1 297 ? 0.47 -24.546 -20.431 1 96.59 297 MET A C 1
ATOM 2410 O O . MET A 1 297 ? 1.074 -24.991 -19.453 1 96.59 297 MET A O 1
ATOM 2414 N N . LYS A 1 298 ? 0.092 -25.295 -21.447 1 96.03 298 LYS A N 1
ATOM 2415 C CA . LYS A 1 298 ? 0.35 -26.732 -21.477 1 96.03 298 LYS A CA 1
ATOM 2416 C C . LYS A 1 298 ? 1.847 -27.024 -21.424 1 96.03 298 LYS A C 1
ATOM 2418 O O . LYS A 1 298 ? 2.286 -27.914 -20.694 1 96.03 298 LYS A O 1
ATOM 2423 N N . ARG A 1 299 ? 2.515 -26.302 -22.204 1 96.37 299 ARG A N 1
ATOM 2424 C CA . ARG A 1 299 ? 3.964 -26.468 -22.245 1 96.37 299 ARG A CA 1
ATOM 2425 C C . ARG A 1 299 ? 4.585 -26.203 -20.878 1 96.37 299 ARG A C 1
ATOM 2427 O O . ARG A 1 299 ? 5.41 -26.987 -20.403 1 96.37 299 ARG A O 1
ATOM 2434 N N . ARG A 1 300 ? 4.198 -25.149 -20.246 1 96.15 300 ARG A N 1
ATOM 2435 C CA . ARG A 1 300 ? 4.739 -24.774 -18.944 1 96.15 300 ARG A CA 1
ATOM 2436 C C . ARG A 1 300 ? 4.416 -25.829 -17.892 1 96.15 300 ARG A C 1
ATOM 2438 O O . ARG A 1 300 ? 5.264 -26.168 -17.064 1 96.15 300 ARG A O 1
ATOM 2445 N N . ILE A 1 301 ? 3.195 -26.287 -17.938 1 95.93 301 ILE A N 1
ATOM 2446 C CA . ILE A 1 301 ? 2.76 -27.307 -16.99 1 95.93 301 ILE A CA 1
ATOM 2447 C C . ILE A 1 301 ? 3.588 -28.576 -17.182 1 95.93 301 ILE A C 1
ATOM 2449 O O . ILE A 1 301 ? 4.007 -29.205 -16.208 1 95.93 301 ILE A O 1
ATOM 2453 N N . HIS A 1 302 ? 3.807 -28.942 -18.434 1 95.01 302 HIS A N 1
ATOM 2454 C CA . HIS A 1 302 ? 4.639 -30.098 -18.748 1 95.01 302 HIS A CA 1
ATOM 2455 C C . HIS A 1 302 ? 6.048 -29.931 -18.189 1 95.01 302 HIS A C 1
ATOM 2457 O O . HIS A 1 302 ? 6.614 -30.872 -17.629 1 95.01 302 HIS A O 1
ATOM 2463 N N . ASP A 1 303 ? 6.558 -28.771 -18.353 1 95.48 303 ASP A N 1
ATOM 2464 C CA . ASP A 1 303 ? 7.908 -28.494 -17.874 1 95.48 303 ASP A CA 1
ATOM 2465 C C . ASP A 1 303 ? 7.992 -28.638 -16.356 1 95.48 303 ASP A C 1
ATOM 2467 O O . ASP A 1 303 ? 8.987 -29.14 -15.829 1 95.48 303 ASP A O 1
ATOM 2471 N N . ILE A 1 304 ? 6.968 -28.185 -15.666 1 95.52 304 ILE A N 1
ATOM 2472 C CA . ILE A 1 304 ? 6.936 -28.312 -14.213 1 95.52 304 ILE A CA 1
ATOM 2473 C C . ILE A 1 304 ? 6.872 -29.788 -13.826 1 95.52 304 ILE A C 1
ATOM 2475 O O . ILE A 1 304 ? 7.554 -30.221 -12.894 1 95.52 304 ILE A O 1
ATOM 2479 N N . ALA A 1 305 ? 6.032 -30.495 -14.53 1 94.07 305 ALA A N 1
ATOM 2480 C CA . ALA A 1 305 ? 5.852 -31.915 -14.239 1 94.07 305 ALA A CA 1
ATOM 2481 C C . ALA A 1 305 ? 7.166 -32.676 -14.387 1 94.07 305 ALA A C 1
ATOM 2483 O O . ALA A 1 305 ? 7.465 -33.571 -13.592 1 94.07 305 ALA A O 1
ATOM 2484 N N . THR A 1 306 ? 7.922 -32.321 -15.334 1 93.92 306 THR A N 1
ATOM 2485 C CA . THR A 1 306 ? 9.2 -32.973 -15.596 1 93.92 306 THR A CA 1
ATOM 2486 C C . THR A 1 306 ? 10.173 -32.738 -14.445 1 93.92 306 THR A C 1
ATOM 2488 O O . THR A 1 306 ? 10.984 -33.608 -14.122 1 93.92 306 THR A O 1
ATOM 2491 N N . LEU A 1 307 ? 10.06 -31.608 -13.822 1 92.51 307 LEU A N 1
ATOM 2492 C CA . LEU A 1 307 ? 10.925 -31.255 -12.702 1 92.51 307 LEU A CA 1
ATOM 2493 C C . LEU A 1 307 ? 10.663 -32.163 -11.506 1 92.51 307 LEU A C 1
ATOM 2495 O O . LEU A 1 307 ? 11.564 -32.411 -10.701 1 92.51 307 LEU A O 1
ATOM 2499 N N . TYR A 1 308 ? 9.456 -32.641 -11.386 1 92.38 308 TYR A N 1
ATOM 2500 C CA . TYR A 1 308 ? 9.071 -33.409 -10.208 1 92.38 308 TYR A CA 1
ATOM 2501 C C . TYR A 1 308 ? 9.057 -34.902 -10.511 1 92.38 308 TYR A C 1
ATOM 2503 O O . TYR A 1 308 ? 8.664 -35.71 -9.665 1 92.38 308 TYR A O 1
ATOM 2511 N N . GLU A 1 309 ? 9.311 -35.356 -11.69 1 85.28 309 GLU A N 1
ATOM 2512 C CA . GLU A 1 309 ? 9.335 -36.767 -12.066 1 85.28 309 GLU A CA 1
ATOM 2513 C C . GLU A 1 309 ? 10.392 -37.531 -11.274 1 85.28 309 GLU A C 1
ATOM 2515 O O . GLU A 1 309 ? 10.236 -38.726 -11.014 1 85.28 309 GLU A O 1
ATOM 2520 N N . ASN A 1 310 ? 11.442 -36.943 -10.764 1 67.99 310 ASN A N 1
ATOM 2521 C CA . ASN A 1 310 ? 12.428 -37.706 -10.004 1 67.99 310 ASN A CA 1
ATOM 2522 C C . ASN A 1 310 ? 12.11 -37.702 -8.511 1 67.99 310 ASN A C 1
ATOM 2524 O O . ASN A 1 310 ? 11.616 -36.706 -7.98 1 67.99 310 ASN A O 1
ATOM 2528 N N . MET B 1 1 ? -2.745 18.276 -11.064 1 50.65 1 MET B N 1
ATOM 2529 C CA . MET B 1 1 ? -4.189 18.435 -10.922 1 50.65 1 MET B CA 1
ATOM 2530 C C . MET B 1 1 ? -4.524 19.697 -10.135 1 50.65 1 MET B C 1
ATOM 2532 O O . MET B 1 1 ? -3.625 20.426 -9.71 1 50.65 1 MET B O 1
ATOM 2536 N N . LYS B 1 2 ? -5.796 19.874 -10.071 1 55.51 2 LYS B N 1
ATOM 2537 C CA . LYS B 1 2 ? -6.378 21.052 -9.433 1 55.51 2 LYS B CA 1
ATOM 2538 C C . LYS B 1 2 ? -5.701 21.345 -8.098 1 55.51 2 LYS B C 1
ATOM 2540 O O . LYS B 1 2 ? -5.338 22.49 -7.818 1 55.51 2 LYS B O 1
ATOM 2545 N N . VAL B 1 3 ? -5.304 20.319 -7.474 1 54.68 3 VAL B N 1
ATOM 2546 C CA . VAL B 1 3 ? -4.741 20.484 -6.138 1 54.68 3 VAL B CA 1
ATOM 2547 C C . VAL B 1 3 ? -3.326 21.048 -6.24 1 54.68 3 VAL B C 1
ATOM 2549 O O . VAL B 1 3 ? -2.957 21.955 -5.489 1 54.68 3 VAL B O 1
ATOM 2552 N N . ASP B 1 4 ? -2.64 20.513 -7.119 1 56.16 4 ASP B N 1
ATOM 2553 C CA . ASP B 1 4 ? -1.272 20.989 -7.298 1 56.16 4 ASP B CA 1
ATOM 2554 C C . ASP B 1 4 ? -1.249 22.475 -7.649 1 56.16 4 ASP B C 1
ATOM 2556 O O . ASP B 1 4 ? -0.399 23.221 -7.158 1 56.16 4 ASP B O 1
ATOM 2560 N N . ARG B 1 5 ? -2.183 22.812 -8.494 1 67.03 5 ARG B N 1
ATOM 2561 C CA . ARG B 1 5 ? -2.263 24.201 -8.935 1 67.03 5 ARG B CA 1
ATOM 2562 C C . ARG B 1 5 ? -2.631 25.123 -7.778 1 67.03 5 ARG B C 1
ATOM 2564 O O . ARG B 1 5 ? -2.026 26.183 -7.604 1 67.03 5 ARG B O 1
ATOM 2571 N N . LEU B 1 6 ? -3.644 24.699 -7.033 1 64.71 6 LEU B N 1
ATOM 2572 C CA . LEU B 1 6 ? -4.07 25.504 -5.893 1 64.71 6 LEU B CA 1
ATOM 2573 C C . LEU B 1 6 ? -2.909 25.741 -4.932 1 64.71 6 LEU B C 1
ATOM 2575 O O . LEU B 1 6 ? -2.685 26.871 -4.491 1 64.71 6 LEU B O 1
ATOM 2579 N N . VAL B 1 7 ? -2.246 24.693 -4.798 1 60.63 7 VAL B N 1
ATOM 2580 C CA . VAL B 1 7 ? -1.111 24.776 -3.885 1 60.63 7 VAL B CA 1
ATOM 2581 C C . VAL B 1 7 ? -0.055 25.719 -4.457 1 60.63 7 VAL B C 1
ATOM 2583 O O . VAL B 1 7 ? 0.507 26.544 -3.733 1 60.63 7 VAL B O 1
ATOM 2586 N N . SER B 1 8 ? 0.14 25.589 -5.694 1 64.37 8 SER B N 1
ATOM 2587 C CA . SER B 1 8 ? 1.129 26.431 -6.36 1 64.37 8 SER B CA 1
ATOM 2588 C C . SER B 1 8 ? 0.724 27.9 -6.313 1 64.37 8 SER B C 1
ATOM 2590 O O . SER B 1 8 ? 1.564 28.774 -6.087 1 64.37 8 SER B O 1
ATOM 2592 N N . ILE B 1 9 ? -0.528 28.206 -6.524 1 71.96 9 ILE B N 1
ATOM 2593 C CA . ILE B 1 9 ? -1.033 29.574 -6.48 1 71.96 9 ILE B CA 1
ATOM 2594 C C . ILE B 1 9 ? -0.801 30.166 -5.091 1 71.96 9 ILE B C 1
ATOM 2596 O O . ILE B 1 9 ? -0.338 31.302 -4.963 1 71.96 9 ILE B O 1
ATOM 2600 N N . ILE B 1 10 ? -1.085 29.392 -4.156 1 65.2 10 ILE B N 1
ATOM 2601 C CA . ILE B 1 10 ? -0.918 29.844 -2.779 1 65.2 10 ILE B CA 1
ATOM 2602 C C . ILE B 1 10 ? 0.549 30.181 -2.52 1 65.2 10 ILE B C 1
ATOM 2604 O O . ILE B 1 10 ? 0.86 31.222 -1.937 1 65.2 10 ILE B O 1
ATOM 2608 N N . MET B 1 11 ? 1.347 29.336 -3.005 1 60.86 11 MET B N 1
ATOM 2609 C CA . MET B 1 11 ? 2.779 29.549 -2.815 1 60.86 11 MET B CA 1
ATOM 2610 C C . MET B 1 11 ? 3.232 30.838 -3.493 1 60.86 11 MET B C 1
ATOM 2612 O O . MET B 1 11 ? 4.029 31.592 -2.932 1 60.86 11 MET B O 1
ATOM 2616 N N . ILE B 1 12 ? 2.717 31.017 -4.614 1 66.59 12 ILE B N 1
ATOM 2617 C CA . ILE B 1 12 ? 3.064 32.212 -5.376 1 66.59 12 ILE B CA 1
ATOM 2618 C C . ILE B 1 12 ? 2.577 33.455 -4.636 1 66.59 12 ILE B C 1
ATOM 2620 O O . ILE B 1 12 ? 3.307 34.443 -4.521 1 66.59 12 ILE B O 1
ATOM 2624 N N . LEU B 1 13 ? 1.358 33.443 -4.105 1 68.8 13 LEU B N 1
ATOM 2625 C CA . LEU B 1 13 ? 0.758 34.587 -3.428 1 68.8 13 LEU B CA 1
ATOM 2626 C C . LEU B 1 13 ? 1.464 34.868 -2.105 1 68.8 13 LEU B C 1
ATOM 2628 O O . LEU B 1 13 ? 1.493 36.01 -1.642 1 68.8 13 LEU B O 1
ATOM 2632 N N . LEU B 1 14 ? 1.984 33.78 -1.605 1 60.36 14 LEU B N 1
ATOM 2633 C CA . LEU B 1 14 ? 2.726 33.953 -0.361 1 60.36 14 LEU B CA 1
ATOM 2634 C C . LEU B 1 14 ? 4.08 34.605 -0.621 1 60.36 14 LEU B C 1
ATOM 2636 O O . LEU B 1 14 ? 4.595 35.336 0.228 1 60.36 14 LEU B O 1
ATOM 2640 N N . ASP B 1 15 ? 4.611 34.211 -1.658 1 59.62 15 ASP B N 1
ATOM 2641 C CA . ASP B 1 15 ? 5.913 34.748 -2.042 1 59.62 15 ASP B CA 1
ATOM 2642 C C . ASP B 1 15 ? 5.786 36.18 -2.558 1 59.62 15 ASP B C 1
ATOM 2644 O O . ASP B 1 15 ? 6.583 37.049 -2.197 1 59.62 15 ASP B O 1
ATOM 2648 N N . LYS B 1 16 ? 4.796 36.268 -3.398 1 60.74 16 LYS B N 1
ATOM 2649 C CA . LYS B 1 16 ? 4.59 37.565 -4.036 1 60.74 16 LYS B CA 1
ATOM 2650 C C . LYS B 1 16 ? 3.545 38.386 -3.286 1 60.74 16 LYS B C 1
ATOM 2652 O O . LYS B 1 16 ? 2.616 37.83 -2.696 1 60.74 16 LYS B O 1
ATOM 2657 N N . GLU B 1 17 ? 3.711 39.643 -3.047 1 60.99 17 GLU B N 1
ATOM 2658 C CA . GLU B 1 17 ? 2.736 40.523 -2.409 1 60.99 17 GLU B CA 1
ATOM 2659 C C . GLU B 1 17 ? 1.418 40.534 -3.177 1 60.99 17 GLU B C 1
ATOM 2661 O O . GLU B 1 17 ? 0.342 40.527 -2.575 1 60.99 17 GLU B O 1
ATOM 2666 N N . ARG B 1 18 ? 1.463 40.642 -4.595 1 74.94 18 ARG B N 1
ATOM 2667 C CA . ARG B 1 18 ? 0.276 40.709 -5.442 1 74.94 18 ARG B CA 1
ATOM 2668 C C . ARG B 1 18 ? 0.567 40.164 -6.836 1 74.94 18 ARG B C 1
ATOM 2670 O O . ARG B 1 18 ? 1.652 40.381 -7.38 1 74.94 18 ARG B O 1
ATOM 2677 N N . ILE B 1 19 ? -0.345 39.255 -7.403 1 80.48 19 ILE B N 1
ATOM 2678 C CA . ILE B 1 19 ? -0.178 38.725 -8.752 1 80.48 19 ILE B CA 1
ATOM 2679 C C . ILE B 1 19 ? -1.513 38.77 -9.493 1 80.48 19 ILE B C 1
ATOM 2681 O O . ILE B 1 19 ? -2.562 38.484 -8.911 1 80.48 19 ILE B O 1
ATOM 2685 N N . GLY B 1 20 ? -1.472 39.243 -10.783 1 84.65 20 GLY B N 1
ATOM 2686 C CA . GLY B 1 20 ? -2.676 39.369 -11.589 1 84.65 20 GLY B CA 1
ATOM 2687 C C . GLY B 1 20 ? -3.229 38.033 -12.049 1 84.65 20 GLY B C 1
ATOM 2688 O O . GLY B 1 20 ? -2.489 37.054 -12.16 1 84.65 20 GLY B O 1
ATOM 2689 N N . ALA B 1 21 ? -4.484 37.962 -12.321 1 83.77 21 ALA B N 1
ATOM 2690 C CA . ALA B 1 21 ? -5.175 36.76 -12.778 1 83.77 21 ALA B CA 1
ATOM 2691 C C . ALA B 1 21 ? -4.585 36.253 -14.091 1 83.77 21 ALA B C 1
ATOM 2693 O O . ALA B 1 21 ? -4.406 35.046 -14.273 1 83.77 21 ALA B O 1
ATOM 2694 N N . GLN B 1 22 ? -4.271 37.212 -14.972 1 86.14 22 GLN B N 1
ATOM 2695 C CA . GLN B 1 22 ? -3.737 36.83 -16.275 1 86.14 22 GLN B CA 1
ATOM 2696 C C . GLN B 1 22 ? -2.347 36.214 -16.141 1 86.14 22 GLN B C 1
ATOM 2698 O O . GLN B 1 22 ? -2.025 35.24 -16.825 1 86.14 22 GLN B O 1
ATOM 2703 N N . GLU B 1 23 ? -1.612 36.736 -15.287 1 86.94 23 GLU B N 1
ATOM 2704 C CA . GLU B 1 23 ? -0.267 36.213 -15.063 1 86.94 23 GLU B CA 1
ATOM 2705 C C . GLU B 1 23 ? -0.313 34.79 -14.515 1 86.94 23 GLU B C 1
ATOM 2707 O O . GLU B 1 23 ? 0.442 33.923 -14.961 1 86.94 23 GLU B O 1
ATOM 2712 N N . LEU B 1 24 ? -1.146 34.572 -13.51 1 85.22 24 LEU B N 1
ATOM 2713 C CA . LEU B 1 24 ? -1.327 33.232 -12.961 1 85.22 24 LEU B CA 1
ATOM 2714 C C . LEU B 1 24 ? -1.83 32.269 -14.032 1 85.22 24 LEU B C 1
ATOM 2716 O O . LEU B 1 24 ? -1.367 31.129 -14.114 1 85.22 24 LEU B O 1
ATOM 2720 N N . ALA B 1 25 ? -2.768 32.729 -14.895 1 86.83 25 ALA B N 1
ATOM 2721 C CA . ALA B 1 25 ? -3.335 31.912 -15.965 1 86.83 25 ALA B CA 1
ATOM 2722 C C . ALA B 1 25 ? -2.256 31.475 -16.951 1 86.83 25 ALA B C 1
ATOM 2724 O O . ALA B 1 25 ? -2.226 30.317 -17.375 1 86.83 25 ALA B O 1
ATOM 2725 N N . ASP B 1 26 ? -1.368 32.349 -17.259 1 86.9 26 ASP B N 1
ATOM 2726 C CA . ASP B 1 26 ? -0.275 32.057 -18.181 1 86.9 26 ASP B CA 1
ATOM 2727 C C . ASP B 1 26 ? 0.689 31.034 -17.583 1 86.9 26 ASP B C 1
ATOM 2729 O O . ASP B 1 26 ? 1.159 30.134 -18.282 1 86.9 26 ASP B O 1
ATOM 2733 N N . MET B 1 27 ? 0.912 31.207 -16.284 1 81.06 27 MET B N 1
ATOM 2734 C CA . MET B 1 27 ? 1.873 30.354 -15.59 1 81.06 27 MET B CA 1
ATOM 2735 C C . MET B 1 27 ? 1.384 28.911 -15.54 1 81.06 27 MET B C 1
ATOM 2737 O O . MET B 1 27 ? 2.176 27.977 -15.677 1 81.06 27 MET B O 1
ATOM 2741 N N . PHE B 1 28 ? 0.107 28.769 -15.364 1 79.06 28 PHE B N 1
ATOM 2742 C CA . PHE B 1 28 ? -0.435 27.432 -15.158 1 79.06 28 PHE B CA 1
ATOM 2743 C C . PHE B 1 28 ? -1.158 26.942 -16.408 1 79.06 28 PHE B C 1
ATOM 2745 O O . PHE B 1 28 ? -1.781 25.879 -16.394 1 79.06 28 PHE B O 1
ATOM 2752 N N . GLU B 1 29 ? -1.139 27.707 -17.463 1 84.15 29 GLU B N 1
ATOM 2753 C CA . GLU B 1 29 ? -1.734 27.377 -18.755 1 84.15 29 GLU B CA 1
ATOM 2754 C C . GLU B 1 29 ? -3.217 27.047 -18.611 1 84.15 29 GLU B C 1
ATOM 2756 O O . GLU B 1 29 ? -3.687 26.033 -19.132 1 84.15 29 GLU B O 1
ATOM 2761 N N . VAL B 1 30 ? -3.887 27.887 -17.881 1 85.77 30 VAL B N 1
ATOM 2762 C CA . VAL B 1 30 ? -5.335 27.795 -17.724 1 85.77 30 VAL B CA 1
ATOM 2763 C C . VAL B 1 30 ? -5.972 29.158 -17.989 1 85.77 30 VAL B C 1
ATOM 2765 O O . VAL B 1 30 ? -5.27 30.137 -18.254 1 85.77 30 VAL B O 1
ATOM 2768 N N . SER B 1 31 ? -7.258 29.266 -18.081 1 87.32 31 SER B N 1
ATOM 2769 C CA . SER B 1 31 ? -7.977 30.515 -18.31 1 87.32 31 SER B CA 1
ATOM 2770 C C . SER B 1 31 ? -8.039 31.358 -17.041 1 87.32 31 SER B C 1
ATOM 2772 O O . SER B 1 31 ? -7.945 30.828 -15.932 1 87.32 31 SER B O 1
ATOM 2774 N N . PRO B 1 32 ? -8.158 32.698 -17.22 1 86.64 32 PRO B N 1
ATOM 2775 C CA . PRO B 1 32 ? -8.365 33.542 -16.041 1 86.64 32 PRO B CA 1
ATOM 2776 C C . PRO B 1 32 ? -9.59 33.128 -15.227 1 86.64 32 PRO B C 1
ATOM 2778 O O . PRO B 1 32 ? -9.597 33.268 -14.001 1 86.64 32 PRO B O 1
ATOM 2781 N N . ARG B 1 33 ? -10.576 32.563 -15.915 1 85.16 33 ARG B N 1
ATOM 2782 C CA . ARG B 1 33 ? -11.769 32.095 -15.218 1 85.16 33 ARG B CA 1
ATOM 2783 C C . ARG B 1 33 ? -11.431 30.965 -14.251 1 85.16 33 ARG B C 1
ATOM 2785 O O . ARG B 1 33 ? -11.959 30.914 -13.138 1 85.16 33 ARG B O 1
ATOM 2792 N N . THR B 1 34 ? -10.554 30.136 -14.678 1 85.96 34 THR B N 1
ATOM 2793 C CA . THR B 1 34 ? -10.105 29.028 -13.843 1 85.96 34 THR B CA 1
ATOM 2794 C C . THR B 1 34 ? -9.354 29.544 -12.619 1 85.96 34 THR B C 1
ATOM 2796 O O . THR B 1 34 ? -9.524 29.023 -11.514 1 85.96 34 THR B O 1
ATOM 2799 N N . ILE B 1 35 ? -8.598 30.627 -12.858 1 85.63 35 ILE B N 1
ATOM 2800 C CA . ILE B 1 35 ? -7.822 31.21 -11.769 1 85.63 35 ILE B CA 1
ATOM 2801 C C . ILE B 1 35 ? -8.764 31.806 -10.726 1 85.63 35 ILE B C 1
ATOM 2803 O O . ILE B 1 35 ? -8.555 31.636 -9.522 1 85.63 35 ILE B O 1
ATOM 2807 N N . TYR B 1 36 ? -9.822 32.448 -11.175 1 83.15 36 TYR B N 1
ATOM 2808 C CA . TYR B 1 36 ? -10.776 33.035 -10.242 1 83.15 36 TYR B CA 1
ATOM 2809 C C . TYR B 1 36 ? -11.467 31.956 -9.416 1 83.15 36 TYR B C 1
ATOM 2811 O O . TYR B 1 36 ? -11.677 32.126 -8.213 1 83.15 36 TYR B O 1
ATOM 2819 N N . ARG B 1 37 ? -11.729 30.855 -10.045 1 80.2 37 ARG B N 1
ATOM 2820 C CA . ARG B 1 37 ? -12.34 29.735 -9.336 1 80.2 37 ARG B CA 1
ATOM 2821 C C . ARG B 1 37 ? -11.38 29.149 -8.307 1 80.2 37 ARG B C 1
ATOM 2823 O O . ARG B 1 37 ? -11.793 28.775 -7.207 1 80.2 37 ARG B O 1
ATOM 2830 N N . ASP B 1 38 ? -10.198 29.101 -8.765 1 78.1 38 ASP B N 1
ATOM 2831 C CA . ASP B 1 38 ? -9.177 28.584 -7.859 1 78.1 38 ASP B CA 1
ATOM 2832 C C . ASP B 1 38 ? -9.016 29.488 -6.639 1 78.1 38 ASP B C 1
ATOM 2834 O O . ASP B 1 38 ? -8.883 29.003 -5.513 1 78.1 38 ASP B O 1
ATOM 2838 N N . ILE B 1 39 ? -9.057 30.81 -6.905 1 78.2 39 ILE B N 1
ATOM 2839 C CA . ILE B 1 39 ? -8.926 31.781 -5.824 1 78.2 39 ILE B CA 1
ATOM 2840 C C . ILE B 1 39 ? -10.108 31.648 -4.866 1 78.2 39 ILE B C 1
ATOM 2842 O O . ILE B 1 39 ? -9.937 31.714 -3.647 1 78.2 39 ILE B O 1
ATOM 2846 N N . ASP B 1 40 ? -11.221 31.369 -5.455 1 74.39 40 ASP B N 1
ATOM 2847 C CA . ASP B 1 40 ? -12.406 31.152 -4.63 1 74.39 40 ASP B CA 1
ATOM 2848 C C . ASP B 1 40 ? -12.247 29.908 -3.758 1 74.39 40 ASP B C 1
ATOM 2850 O O . ASP B 1 40 ? -12.616 29.917 -2.582 1 74.39 40 ASP B O 1
ATOM 2854 N N . ALA B 1 41 ? -11.686 28.985 -4.348 1 69.02 41 ALA B N 1
ATOM 2855 C CA . ALA B 1 41 ? -11.46 27.741 -3.617 1 69.02 41 ALA B CA 1
ATOM 2856 C C . ALA B 1 41 ? -10.478 27.951 -2.468 1 69.02 41 ALA B C 1
ATOM 2858 O O . ALA B 1 41 ? -10.67 27.416 -1.374 1 69.02 41 ALA B O 1
ATOM 2859 N N . ILE B 1 42 ? -9.545 28.734 -2.714 1 69.82 42 ILE B N 1
ATOM 2860 C CA . ILE B 1 42 ? -8.535 29.042 -1.708 1 69.82 42 ILE B CA 1
ATOM 2861 C C . ILE B 1 42 ? -9.167 29.84 -0.57 1 69.82 42 ILE B C 1
ATOM 2863 O O . ILE B 1 42 ? -8.917 29.563 0.606 1 69.82 42 ILE B O 1
ATOM 2867 N N . ASN B 1 43 ? -10.054 30.753 -0.928 1 64.77 43 ASN B N 1
ATOM 2868 C CA . ASN B 1 43 ? -10.765 31.545 0.07 1 64.77 43 ASN B CA 1
ATOM 2869 C C . ASN B 1 43 ? -11.691 30.678 0.918 1 64.77 43 ASN B C 1
ATOM 2871 O O . ASN B 1 43 ? -11.77 30.854 2.135 1 64.77 43 ASN B O 1
ATOM 2875 N N . MET B 1 44 ? -12.163 29.796 0.182 1 62.1 44 MET B N 1
ATOM 2876 C CA . MET B 1 44 ? -13.076 28.892 0.876 1 62.1 44 MET B CA 1
ATOM 2877 C C . MET B 1 44 ? -12.319 28.005 1.86 1 62.1 44 MET B C 1
ATOM 2879 O O . MET B 1 44 ? -12.882 27.563 2.863 1 62.1 44 MET B O 1
ATOM 2883 N N . ALA B 1 45 ? -11.131 27.848 1.512 1 57.68 45 ALA B N 1
ATOM 2884 C CA . ALA B 1 45 ? -10.293 27.038 2.392 1 57.68 45 ALA B CA 1
ATOM 2885 C C . ALA B 1 45 ? -9.831 27.843 3.603 1 57.68 45 ALA B C 1
ATOM 2887 O O . ALA B 1 45 ? -9.156 27.313 4.488 1 57.68 45 ALA B O 1
ATOM 2888 N N . GLY B 1 46 ? -10.174 29.13 3.673 1 59.54 46 GLY B N 1
ATOM 2889 C CA . GLY B 1 46 ? -9.858 29.957 4.826 1 59.54 46 GLY B CA 1
ATOM 2890 C C . GLY B 1 46 ? -8.612 30.801 4.632 1 59.54 46 GLY B C 1
ATOM 2891 O O . GLY B 1 46 ? -8.101 31.392 5.585 1 59.54 46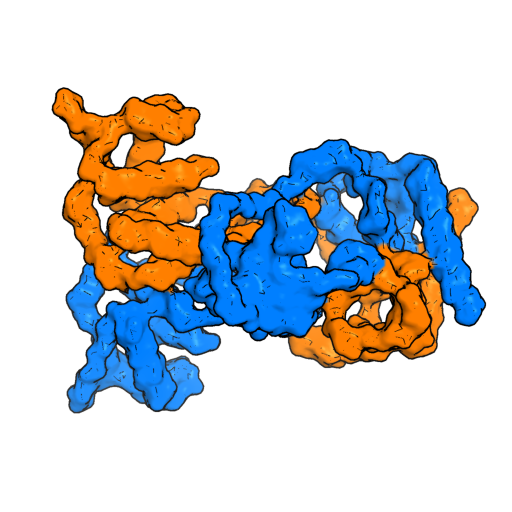 GLY B O 1
ATOM 2892 N N . ILE B 1 47 ? -8.096 30.684 3.484 1 64.49 47 ILE B N 1
ATOM 2893 C CA . ILE B 1 47 ? -6.958 31.547 3.186 1 64.49 47 ILE B CA 1
ATOM 2894 C C . ILE B 1 47 ? -7.448 32.848 2.554 1 64.49 47 ILE B C 1
ATOM 2896 O O . ILE B 1 47 ? -7.973 32.843 1.438 1 64.49 47 ILE B O 1
ATOM 2900 N N . PRO B 1 48 ? -7.359 33.835 3.269 1 66.02 48 PRO B N 1
ATOM 2901 C CA . PRO B 1 48 ? -7.931 35.093 2.78 1 66.02 48 PRO B CA 1
ATOM 2902 C C . PRO B 1 48 ? -7.138 35.689 1.619 1 66.02 48 PRO B C 1
ATOM 2904 O O . PRO B 1 48 ? -6.022 36.177 1.815 1 66.02 48 PRO B O 1
ATOM 2907 N N . VAL B 1 49 ? -7.608 35.492 0.437 1 74.15 49 VAL B N 1
ATOM 2908 C CA . VAL B 1 49 ? -7.039 36.113 -0.755 1 74.15 49 VAL B CA 1
ATOM 2909 C C . VAL B 1 49 ? -7.932 37.263 -1.215 1 74.15 49 VAL B C 1
ATOM 2911 O O . VAL B 1 49 ? -9.15 37.105 -1.33 1 74.15 49 VAL B O 1
ATOM 2914 N N . ARG B 1 50 ? -7.452 38.429 -1.238 1 71.3 50 ARG B N 1
ATOM 2915 C CA . ARG B 1 50 ? -8.198 39.612 -1.653 1 71.3 50 ARG B CA 1
ATOM 2916 C C . ARG B 1 50 ? -7.832 40.019 -3.076 1 71.3 50 ARG B C 1
ATOM 2918 O O . ARG B 1 50 ? -6.666 39.946 -3.468 1 71.3 50 ARG B O 1
ATOM 2925 N N . GLY B 1 51 ? -8.872 40.084 -3.868 1 75.98 51 GLY B N 1
ATOM 2926 C CA . GLY B 1 51 ? -8.665 40.659 -5.188 1 75.98 51 GLY B CA 1
ATOM 2927 C C . GLY B 1 51 ? -8.672 42.176 -5.186 1 75.98 51 GLY B C 1
ATOM 2928 O O . GLY B 1 51 ? -9.519 42.797 -4.541 1 75.98 51 GLY B O 1
ATOM 2929 N N . ALA B 1 52 ? -7.558 42.815 -5.543 1 66.47 52 ALA B N 1
ATOM 2930 C CA . ALA B 1 52 ? -7.515 44.266 -5.706 1 66.47 52 ALA B CA 1
ATOM 2931 C C . ALA B 1 52 ? -7.719 44.661 -7.165 1 66.47 52 ALA B C 1
ATOM 2933 O O . ALA B 1 52 ? -7.145 44.047 -8.068 1 66.47 52 ALA B O 1
ATOM 2934 N N . SER B 1 53 ? -8.825 45.528 -7.385 1 64.4 53 SER B N 1
ATOM 2935 C CA . SER B 1 53 ? -9.129 46.018 -8.726 1 64.4 53 SER B CA 1
ATOM 2936 C C . SER B 1 53 ? -8.238 47.199 -9.098 1 64.4 53 SER B C 1
ATOM 2938 O O . SER B 1 53 ? -7.686 47.867 -8.221 1 64.4 53 SER B O 1
ATOM 2940 N N . GLY B 1 54 ? -7.995 47.601 -10.417 1 59.7 54 GLY B N 1
ATOM 2941 C CA . GLY B 1 54 ? -7.322 48.783 -10.931 1 59.7 54 GLY B CA 1
ATOM 2942 C C . GLY B 1 54 ? -5.967 48.48 -11.541 1 59.7 54 GLY B C 1
ATOM 2943 O O . GLY B 1 54 ? -5.627 47.316 -11.766 1 59.7 54 GLY B O 1
ATOM 2944 N N . VAL B 1 55 ? -5.195 49.682 -11.889 1 62.47 55 VAL B N 1
ATOM 2945 C CA . VAL B 1 55 ? -3.839 49.61 -12.424 1 62.47 55 VAL B CA 1
ATOM 2946 C C . VAL B 1 55 ? -2.903 49.009 -11.378 1 62.47 55 VAL B C 1
ATOM 2948 O O . VAL B 1 55 ? -2.776 49.538 -10.271 1 62.47 55 VAL B O 1
ATOM 2951 N N . GLY B 1 56 ? -2.345 47.655 -11.499 1 61.69 56 GLY B N 1
ATOM 2952 C CA . GLY B 1 56 ? -1.517 46.927 -10.551 1 61.69 56 GLY B CA 1
ATOM 2953 C C . GLY B 1 56 ? -2.309 45.966 -9.684 1 61.69 56 GLY B C 1
ATOM 2954 O O . GLY B 1 56 ? -1.824 45.519 -8.642 1 61.69 56 GLY B O 1
ATOM 2955 N N . GLY B 1 57 ? -3.551 45.85 -10.032 1 65.5 57 GLY B N 1
ATOM 2956 C CA . GLY B 1 57 ? -4.438 44.98 -9.278 1 65.5 57 GLY B CA 1
ATOM 2957 C C . GLY B 1 57 ? -4.104 43.508 -9.433 1 65.5 57 GLY B C 1
ATOM 2958 O O . GLY B 1 57 ? -3.284 43.137 -10.275 1 65.5 57 GLY B O 1
ATOM 2959 N N . GLY B 1 58 ? -4.423 42.664 -8.451 1 78.03 58 GLY B N 1
ATOM 2960 C CA . GLY B 1 58 ? -4.192 41.23 -8.399 1 78.03 58 GLY B CA 1
ATOM 2961 C C . GLY B 1 58 ? -4.621 40.603 -7.086 1 78.03 58 GLY B C 1
ATOM 2962 O O . GLY B 1 58 ? -5.419 41.183 -6.347 1 78.03 58 GLY B O 1
ATOM 2963 N N . PHE B 1 59 ? -4.287 39.463 -7.031 1 80.45 59 PHE B N 1
ATOM 2964 C CA . PHE B 1 59 ? -4.627 38.7 -5.836 1 80.45 59 PHE B CA 1
ATOM 2965 C C . PHE B 1 59 ? -3.505 38.776 -4.808 1 80.45 59 PHE B C 1
ATOM 2967 O O . PHE B 1 59 ? -2.326 38.753 -5.166 1 80.45 59 PHE B O 1
ATOM 2974 N N . GLU B 1 60 ? -3.881 39.125 -3.602 1 73.93 60 GLU B N 1
ATOM 2975 C CA . GLU B 1 60 ? -2.929 39.098 -2.496 1 73.93 60 GLU B CA 1
ATOM 2976 C C . GLU B 1 60 ? -3.503 38.36 -1.291 1 73.93 60 GLU B C 1
ATOM 2978 O O . GLU B 1 60 ? -4.711 38.401 -1.049 1 73.93 60 GLU B O 1
ATOM 2983 N N . ILE B 1 61 ? -2.632 37.584 -0.704 1 65.61 61 ILE B N 1
ATOM 2984 C CA . ILE B 1 61 ? -3.031 37.015 0.579 1 65.61 61 ILE B CA 1
ATOM 2985 C C . ILE B 1 61 ? -2.924 38.078 1.67 1 65.61 61 ILE B C 1
ATOM 2987 O O . ILE B 1 61 ? -1.949 38.832 1.719 1 65.61 61 ILE B O 1
ATOM 2991 N N . MET B 1 62 ? -4.073 38.339 2.493 1 56.99 62 MET B N 1
ATOM 2992 C CA . MET B 1 62 ? -4.114 39.369 3.527 1 56.99 62 MET B CA 1
ATOM 2993 C C . MET B 1 62 ? -2.973 39.186 4.522 1 56.99 62 MET B C 1
ATOM 2995 O O . MET B 1 62 ? -2.68 38.063 4.938 1 56.99 62 MET B O 1
ATOM 2999 N N . GLN B 1 63 ? -2.145 40.168 4.715 1 49.48 63 GLN B N 1
ATOM 3000 C CA . GLN B 1 63 ? -0.969 40.204 5.578 1 49.48 63 GLN B CA 1
ATOM 3001 C C . GLN B 1 63 ? -1.252 39.537 6.922 1 49.48 63 GLN B C 1
ATOM 3003 O O . GLN B 1 63 ? -0.378 38.88 7.49 1 49.48 63 GLN B O 1
ATOM 3008 N N . LYS B 1 64 ? -2.454 39.897 7.497 1 46.06 64 LYS B N 1
ATOM 3009 C CA . LYS B 1 64 ? -2.687 39.434 8.862 1 46.06 64 LYS B CA 1
ATOM 3010 C C . LYS B 1 64 ? 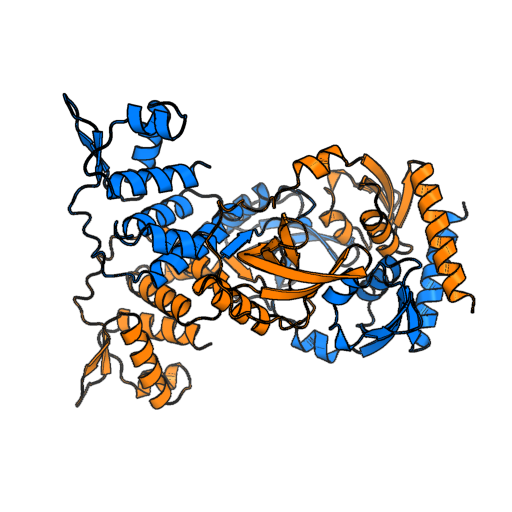-2.919 37.926 8.899 1 46.06 64 LYS B C 1
ATOM 3012 O O . LYS B 1 64 ? -3.308 37.377 9.932 1 46.06 64 LYS B O 1
ATOM 3017 N N . TYR B 1 65 ? -3.067 37.426 7.852 1 47.24 65 TYR B N 1
ATOM 3018 C CA . TYR B 1 65 ? -3.147 35.973 7.942 1 47.24 65 TYR B CA 1
ATOM 3019 C C . TYR B 1 65 ? -1.899 35.398 8.602 1 47.24 65 TYR B C 1
ATOM 3021 O O . TYR B 1 65 ? -0.859 35.251 7.956 1 47.24 65 TYR B O 1
ATOM 3029 N N . LYS B 1 66 ? -1.591 36.091 9.885 1 44.31 66 LYS B N 1
ATOM 3030 C CA . LYS B 1 66 ? -0.498 35.907 10.835 1 44.31 66 LYS B CA 1
ATOM 3031 C C . LYS B 1 66 ? -0.445 34.468 11.341 1 44.31 66 LYS B C 1
ATOM 3033 O O . LYS B 1 66 ? -1.03 34.147 12.378 1 44.31 66 LYS B O 1
ATOM 3038 N N . ILE B 1 67 ? -0.871 33.47 10.588 1 48.45 67 ILE B N 1
ATOM 3039 C CA . ILE B 1 67 ? -0.496 32.247 11.29 1 48.45 67 ILE B CA 1
ATOM 3040 C C . ILE B 1 67 ? 0.97 32.324 11.712 1 48.45 67 ILE B C 1
ATOM 3042 O O . ILE B 1 67 ? 1.84 32.649 10.901 1 48.45 67 ILE B O 1
ATOM 3046 N N . ASP B 1 68 ? 1.12 32.617 13.004 1 50.26 68 ASP B N 1
ATOM 3047 C CA . ASP B 1 68 ? 2.491 32.675 13.501 1 50.26 68 ASP B CA 1
ATOM 3048 C C . ASP B 1 68 ? 3.373 31.643 12.802 1 50.26 68 ASP B C 1
ATOM 3050 O O . ASP B 1 68 ? 3.179 30.437 12.969 1 50.26 68 ASP B O 1
ATOM 3054 N N . LYS B 1 69 ? 4.021 32.096 11.699 1 54.7 69 LYS B N 1
ATOM 3055 C CA . LYS B 1 69 ? 4.975 31.343 10.89 1 54.7 69 LYS B CA 1
ATOM 3056 C C . LYS B 1 69 ? 5.899 30.503 11.767 1 54.7 69 LYS B C 1
ATOM 3058 O O . LYS B 1 69 ? 6.601 29.619 11.272 1 54.7 69 LYS B O 1
ATOM 3063 N N . LYS B 1 70 ? 5.702 30.719 13.135 1 58.71 70 LYS B N 1
ATOM 3064 C CA . LYS B 1 70 ? 6.666 30.022 13.981 1 58.71 70 LYS B CA 1
ATOM 3065 C C . LYS B 1 70 ? 6.035 28.801 14.643 1 58.71 70 LYS B C 1
ATOM 3067 O O . LYS B 1 70 ? 6.676 28.125 15.45 1 58.71 70 LYS B O 1
ATOM 3072 N N . VAL B 1 71 ? 4.871 28.57 14.207 1 64.7 71 VAL B N 1
ATOM 3073 C CA . VAL B 1 71 ? 4.173 27.485 14.89 1 64.7 71 VAL B CA 1
ATOM 3074 C C . VAL B 1 71 ? 4.759 26.142 14.461 1 64.7 71 VAL B C 1
ATOM 3076 O O . VAL B 1 71 ? 4.968 25.255 15.291 1 64.7 71 VAL B O 1
ATOM 3079 N N . PHE B 1 72 ? 5.001 26.079 13.163 1 73.82 72 PHE B N 1
ATOM 3080 C CA . PHE B 1 72 ? 5.514 24.818 12.641 1 73.82 72 PHE B CA 1
ATOM 3081 C C . PHE B 1 72 ? 6.967 24.964 12.203 1 73.82 72 PHE B C 1
ATOM 3083 O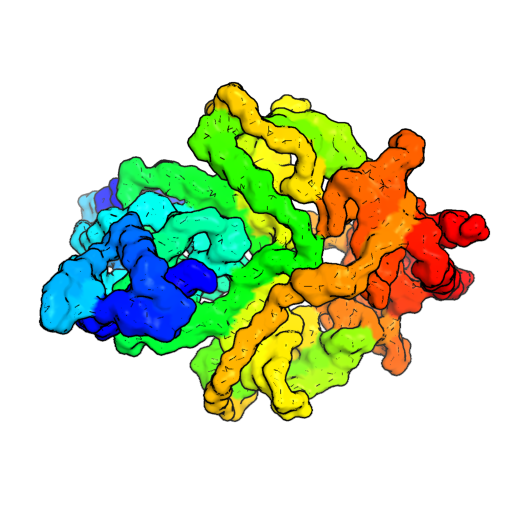 O . PHE B 1 72 ? 7.335 25.962 11.581 1 73.82 72 PHE B O 1
ATOM 3090 N N . SER B 1 73 ? 7.701 24.002 12.655 1 76.39 73 SER B N 1
ATOM 3091 C CA . SER B 1 73 ? 9.061 23.94 12.13 1 76.39 73 SER B CA 1
ATOM 3092 C C . SER B 1 73 ? 9.073 23.467 10.68 1 76.39 73 SER B C 1
ATOM 3094 O O . SER B 1 73 ? 8.05 23.015 10.161 1 76.39 73 SER B O 1
ATOM 3096 N N . THR B 1 74 ? 10.176 23.596 10.073 1 75.77 74 THR B N 1
ATOM 3097 C CA . THR B 1 74 ? 10.336 23.094 8.713 1 75.77 74 THR B CA 1
ATOM 3098 C C . THR B 1 74 ? 10.1 21.587 8.661 1 75.77 74 THR B C 1
ATOM 3100 O O . THR B 1 74 ? 9.504 21.079 7.709 1 75.77 74 THR B O 1
ATOM 3103 N N . ALA B 1 75 ? 10.506 20.963 9.675 1 77.62 75 ALA B N 1
ATOM 3104 C CA . ALA B 1 75 ? 10.315 19.518 9.764 1 77.62 75 ALA B CA 1
ATOM 3105 C C . ALA B 1 75 ? 8.837 19.168 9.91 1 77.62 75 ALA B C 1
ATOM 3107 O O . ALA B 1 75 ? 8.354 18.216 9.292 1 77.62 75 ALA B O 1
ATOM 3108 N N . ASP B 1 76 ? 8.165 20.005 10.67 1 79.15 76 ASP B N 1
ATOM 3109 C CA . ASP B 1 76 ? 6.729 19.806 10.836 1 79.15 76 ASP B CA 1
ATOM 3110 C C . ASP B 1 76 ? 5.995 19.959 9.506 1 79.15 76 ASP B C 1
ATOM 3112 O O . ASP B 1 76 ? 5.175 19.114 9.142 1 79.15 76 ASP B O 1
ATOM 3116 N N . LEU B 1 77 ? 6.346 20.983 8.889 1 80.73 77 LEU B N 1
ATOM 3117 C CA . LEU B 1 77 ? 5.666 21.309 7.64 1 80.73 77 LEU B CA 1
ATOM 3118 C C . LEU B 1 77 ? 5.942 20.25 6.579 1 80.73 77 LEU B C 1
ATOM 3120 O O . LEU B 1 77 ? 5.044 19.875 5.822 1 80.73 77 LEU B O 1
ATOM 3124 N N . SER B 1 78 ? 7.128 19.756 6.576 1 80.65 78 SER B N 1
ATOM 3125 C CA . SER B 1 78 ? 7.475 18.69 5.642 1 80.65 78 SER B CA 1
ATOM 3126 C C . SER B 1 78 ? 6.666 17.427 5.918 1 80.65 78 SER B C 1
ATOM 3128 O O . SER B 1 78 ? 6.159 16.793 4.99 1 80.65 78 SER B O 1
ATOM 3130 N N . ALA B 1 79 ? 6.53 17.107 7.126 1 80.42 79 ALA B N 1
ATOM 3131 C CA . ALA B 1 79 ? 5.766 15.928 7.523 1 80.42 79 ALA B CA 1
ATOM 3132 C C . ALA B 1 79 ? 4.293 16.077 7.153 1 80.42 79 ALA B C 1
ATOM 3134 O O . ALA B 1 79 ? 3.675 15.139 6.645 1 80.42 79 ALA B O 1
ATOM 3135 N N . LEU B 1 80 ? 3.788 17.234 7.4 1 83.17 80 LEU B N 1
ATOM 3136 C CA . LEU B 1 80 ? 2.388 17.513 7.098 1 83.17 80 LEU B CA 1
ATOM 3137 C C . LEU B 1 80 ? 2.127 17.417 5.599 1 83.17 80 LEU B C 1
ATOM 3139 O O . LEU B 1 80 ? 1.152 16.792 5.173 1 83.17 80 LEU B O 1
ATOM 3143 N N . LEU B 1 81 ? 2.994 17.963 4.89 1 81.34 81 LEU B N 1
ATOM 3144 C CA . LEU B 1 81 ? 2.834 17.952 3.44 1 81.34 81 LEU B CA 1
ATOM 3145 C C . LEU B 1 81 ? 2.967 16.536 2.889 1 81.34 81 LEU B C 1
ATOM 3147 O O . LEU B 1 81 ? 2.206 16.135 2.005 1 81.34 81 LEU B O 1
ATOM 3151 N N . MET B 1 82 ? 3.871 15.814 3.413 1 79.24 82 MET B N 1
ATOM 3152 C CA . MET B 1 82 ? 4.045 14.425 2.998 1 79.24 82 MET B CA 1
ATOM 3153 C C . MET B 1 82 ? 2.797 13.605 3.306 1 79.24 82 MET B C 1
ATOM 3155 O O . MET B 1 82 ? 2.33 12.837 2.463 1 79.24 82 MET B O 1
ATOM 3159 N N . GLY B 1 83 ? 2.338 13.767 4.494 1 79.86 83 GLY B N 1
ATOM 3160 C CA . GLY B 1 83 ? 1.135 13.056 4.897 1 79.86 83 GLY B CA 1
ATOM 3161 C C . GLY B 1 83 ? -0.064 13.368 4.022 1 79.86 83 GLY B C 1
ATOM 3162 O O . GLY B 1 83 ? -0.752 12.458 3.556 1 79.86 83 GLY B O 1
ATOM 3163 N N . LEU B 1 84 ? -0.225 14.619 3.797 1 79.34 84 LEU B N 1
ATOM 3164 C CA . LEU B 1 84 ? -1.373 15.046 3.004 1 79.34 84 LEU B CA 1
ATOM 3165 C C . LEU B 1 84 ? -1.229 14.597 1.554 1 79.34 84 LEU B C 1
ATOM 3167 O O . LEU B 1 84 ? -2.206 14.178 0.929 1 79.34 84 LEU B O 1
ATOM 3171 N N . SER B 1 85 ? -0.073 14.671 1.044 1 75.12 85 SER B N 1
ATOM 3172 C CA . SER B 1 85 ? 0.178 14.27 -0.336 1 75.12 85 SER B CA 1
ATOM 3173 C C . SER B 1 85 ? -0.038 12.773 -0.525 1 75.12 85 SER B C 1
ATOM 3175 O O . SER B 1 85 ? -0.478 12.333 -1.59 1 75.12 85 SER B O 1
ATOM 3177 N N . SER B 1 86 ? 0.279 12.087 0.492 1 74.42 86 SER B N 1
ATOM 3178 C CA . SER B 1 86 ? 0.112 10.639 0.421 1 74.42 86 SER B CA 1
ATOM 3179 C C . SER B 1 86 ? -1.361 10.256 0.321 1 74.42 86 SER B C 1
ATOM 3181 O O . SER B 1 86 ? -1.699 9.205 -0.228 1 74.42 86 SER B O 1
ATOM 3183 N N . LEU B 1 87 ? -2.186 11.101 0.837 1 73.91 87 LEU B N 1
ATOM 3184 C CA . LEU B 1 87 ? -3.62 10.835 0.851 1 73.91 87 LEU B CA 1
ATOM 3185 C C . LEU B 1 87 ? -4.269 11.281 -0.455 1 73.91 87 LEU B C 1
ATOM 3187 O O . LEU B 1 87 ? -5.383 10.862 -0.774 1 73.91 87 LEU B O 1
ATOM 3191 N N . SER B 1 88 ? -3.605 12.136 -1.14 1 67.11 88 SER B N 1
ATOM 3192 C CA . SER B 1 88 ? -4.222 12.815 -2.275 1 67.11 88 SER B CA 1
ATOM 3193 C C . SER B 1 88 ? -4.634 11.821 -3.356 1 67.11 88 SER B C 1
ATOM 3195 O O . SER B 1 88 ? -5.583 12.067 -4.103 1 67.11 88 SER B O 1
ATOM 3197 N N . ASN B 1 89 ? -3.985 10.734 -3.403 1 62.69 89 ASN B N 1
ATOM 3198 C CA . ASN B 1 89 ? -4.337 9.762 -4.432 1 62.69 89 ASN B CA 1
ATOM 3199 C C . ASN B 1 89 ? -5.423 8.804 -3.95 1 62.69 89 ASN B C 1
ATOM 3201 O O . ASN B 1 89 ? -5.929 7.991 -4.725 1 62.69 89 ASN B O 1
ATOM 3205 N N . ILE B 1 90 ? -5.762 8.885 -2.723 1 64.18 90 ILE B N 1
ATOM 3206 C CA . ILE B 1 90 ? -6.716 7.932 -2.167 1 64.18 90 ILE B CA 1
ATOM 3207 C C . ILE B 1 90 ? -8.014 8.651 -1.807 1 64.18 90 ILE B C 1
ATOM 3209 O O . ILE B 1 90 ? -9.106 8.133 -2.051 1 64.18 90 ILE B O 1
ATOM 3213 N N . ILE B 1 91 ? -7.752 9.745 -1.12 1 59.98 91 ILE B N 1
ATOM 3214 C CA . ILE B 1 91 ? -8.924 10.463 -0.631 1 59.98 91 ILE B CA 1
ATOM 3215 C C . ILE B 1 91 ? -9.141 11.725 -1.463 1 59.98 91 ILE B C 1
ATOM 3217 O O . ILE B 1 91 ? -8.246 12.566 -1.572 1 59.98 91 ILE B O 1
ATOM 3221 N N . ARG B 1 92 ? -10.088 11.513 -2.485 1 57.89 92 ARG B N 1
ATOM 3222 C CA . ARG B 1 92 ? -10.452 12.673 -3.291 1 57.89 92 ARG B CA 1
ATOM 3223 C C . ARG B 1 92 ? -11.384 13.603 -2.522 1 57.89 92 ARG B C 1
ATOM 3225 O O . ARG B 1 92 ? -12.279 13.144 -1.809 1 57.89 92 ARG B O 1
ATOM 3232 N N . GLY B 1 93 ? -10.913 14.814 -2.222 1 59.93 93 GLY B N 1
ATOM 3233 C CA . GLY B 1 93 ? -11.886 15.714 -1.625 1 59.93 93 GLY B CA 1
ATOM 3234 C C . GLY B 1 93 ? -11.349 17.116 -1.409 1 59.93 93 GLY B C 1
ATOM 3235 O O . GLY B 1 93 ? -10.136 17.312 -1.302 1 59.93 93 GLY B O 1
ATOM 3236 N N . ASP B 1 94 ? -12.164 17.999 -1.504 1 60.52 94 ASP B N 1
ATOM 3237 C CA . ASP B 1 94 ? -11.911 19.424 -1.314 1 60.52 94 ASP B CA 1
ATOM 3238 C C . ASP B 1 94 ? -11.232 19.687 0.028 1 60.52 94 ASP B C 1
ATOM 3240 O O . ASP B 1 94 ? -10.418 20.605 0.149 1 60.52 94 ASP B O 1
ATOM 3244 N N . GLU B 1 95 ? -11.458 18.698 0.931 1 65.95 95 GLU B N 1
ATOM 3245 C CA . GLU B 1 95 ? -10.921 18.909 2.272 1 65.95 95 GLU B CA 1
ATOM 3246 C C . GLU B 1 95 ? -9.405 18.736 2.292 1 65.95 95 GLU B C 1
ATOM 3248 O O . GLU B 1 95 ? -8.699 19.484 2.972 1 65.95 95 GLU B O 1
ATOM 3253 N N . LEU B 1 96 ? -8.938 17.817 1.568 1 72.25 96 LEU B N 1
ATOM 3254 C CA . LEU B 1 96 ? -7.499 17.584 1.513 1 72.25 96 LEU B CA 1
ATOM 3255 C C . LEU B 1 96 ? -6.786 18.744 0.827 1 72.25 96 LEU B C 1
ATOM 3257 O O . LEU B 1 96 ? -5.722 19.177 1.276 1 72.25 96 LEU B O 1
ATOM 3261 N N . VAL B 1 97 ? -7.457 19.207 -0.139 1 66.95 97 VAL B N 1
ATOM 3262 C CA . VAL B 1 97 ? -6.889 20.319 -0.894 1 66.95 97 VAL B CA 1
ATOM 3263 C C . VAL B 1 97 ? -6.803 21.557 -0.005 1 66.95 97 VAL B C 1
ATOM 3265 O O . VAL B 1 97 ? -5.793 22.265 -0.012 1 66.95 97 VAL B O 1
ATOM 3268 N N . HIS B 1 98 ? -7.816 21.763 0.767 1 68.36 98 HIS B N 1
ATOM 3269 C CA . HIS B 1 98 ? -7.848 22.902 1.677 1 68.36 98 HIS B CA 1
ATOM 3270 C C . HIS B 1 98 ? -6.755 22.793 2.735 1 68.36 98 HIS B C 1
ATOM 3272 O O . HIS B 1 98 ? -6.059 23.771 3.018 1 68.36 98 HIS B O 1
ATOM 3278 N N . ALA B 1 99 ? -6.606 21.634 3.243 1 77.22 99 ALA B N 1
ATOM 3279 C CA . ALA B 1 99 ? -5.603 21.419 4.283 1 77.22 99 ALA B CA 1
ATOM 3280 C C . ALA B 1 99 ? -4.194 21.62 3.735 1 77.22 99 ALA B C 1
ATOM 3282 O O . ALA B 1 99 ? -3.353 22.249 4.382 1 77.22 99 ALA B O 1
ATOM 3283 N N . LEU B 1 100 ? -4.003 21.106 2.552 1 75.53 100 LEU B N 1
ATOM 3284 C CA . LEU B 1 100 ? -2.7 21.248 1.912 1 75.53 100 LEU B CA 1
ATOM 3285 C C . LEU B 1 100 ? -2.375 22.717 1.662 1 75.53 100 LEU B C 1
ATOM 3287 O O . LEU B 1 100 ? -1.253 23.162 1.917 1 75.53 100 LEU B O 1
ATOM 3291 N N . ALA B 1 101 ? -3.331 23.424 1.207 1 67.77 101 ALA B N 1
ATOM 3292 C CA . ALA B 1 101 ? -3.156 24.848 0.93 1 67.77 101 ALA B CA 1
ATOM 3293 C C . ALA B 1 101 ? -2.819 25.617 2.204 1 67.77 101 ALA B C 1
ATOM 3295 O O . ALA B 1 101 ? -1.942 26.485 2.199 1 67.77 101 ALA B O 1
ATOM 3296 N N . LYS B 1 102 ? -3.424 25.34 3.19 1 71.92 102 LYS B N 1
ATOM 3297 C CA . LYS B 1 102 ? -3.205 26.015 4.466 1 71.92 102 LYS B CA 1
ATOM 3298 C C . LYS B 1 102 ? -1.808 25.725 5.008 1 71.92 102 LYS B C 1
ATOM 3300 O O . LYS B 1 102 ? -1.113 26.635 5.467 1 71.92 102 LYS B O 1
ATOM 3305 N N . VAL B 1 103 ? -1.442 24.521 4.936 1 79.7 103 VAL B N 1
ATOM 3306 C CA . VAL B 1 103 ? -0.12 24.146 5.427 1 79.7 103 VAL B CA 1
ATOM 3307 C C . VAL B 1 103 ? 0.956 24.861 4.612 1 79.7 103 VAL B C 1
ATOM 3309 O O . VAL B 1 103 ? 1.939 25.355 5.168 1 79.7 103 VAL B O 1
ATOM 3312 N N . LYS B 1 104 ? 0.793 24.871 3.386 1 72.73 104 LYS B N 1
ATOM 3313 C CA . LYS B 1 104 ? 1.761 25.521 2.509 1 72.73 104 LYS B CA 1
ATOM 3314 C C . LYS B 1 104 ? 1.859 27.014 2.809 1 72.73 104 LYS B C 1
ATOM 3316 O O . LYS B 1 104 ? 2.921 27.618 2.642 1 72.73 104 LYS B O 1
ATOM 3321 N N . SER B 1 105 ? 0.758 27.59 3.261 1 68.91 105 SER B N 1
ATOM 3322 C CA . SER B 1 105 ? 0.736 29.012 3.587 1 68.91 105 SER B CA 1
ATOM 3323 C C . SER B 1 105 ? 1.599 29.312 4.809 1 68.91 105 SER B C 1
ATOM 3325 O O . SER B 1 105 ? 1.969 30.464 5.046 1 68.91 105 SER B O 1
ATOM 3327 N N . PHE B 1 106 ? 1.963 28.233 5.524 1 71.89 106 PHE B N 1
ATOM 3328 C CA . PHE B 1 106 ? 2.784 28.407 6.716 1 71.89 106 PHE B CA 1
ATOM 3329 C C . PHE B 1 106 ? 4.266 28.358 6.365 1 71.89 106 PHE B C 1
ATOM 3331 O O . PHE B 1 106 ? 5.119 28.631 7.212 1 71.89 106 PHE B O 1
ATOM 3338 N N . ILE B 1 107 ? 4.527 28.082 5.169 1 74.49 107 ILE B N 1
ATOM 3339 C CA . ILE B 1 107 ? 5.923 27.933 4.775 1 74.49 107 ILE B CA 1
ATOM 3340 C C . ILE B 1 107 ? 6.554 29.31 4.58 1 74.49 107 ILE B C 1
ATOM 3342 O O . ILE B 1 107 ? 6.099 30.096 3.745 1 74.49 107 ILE B O 1
ATOM 3346 N N . PRO B 1 108 ? 7.511 29.583 5.463 1 69.1 108 PRO B N 1
ATOM 3347 C CA . PRO B 1 108 ? 8.236 30.831 5.216 1 69.1 108 PRO B CA 1
ATOM 3348 C C . PRO B 1 108 ? 8.903 30.864 3.842 1 69.1 108 PRO B C 1
ATOM 3350 O O . PRO B 1 108 ? 9.381 29.834 3.359 1 69.1 108 PRO B O 1
ATOM 3353 N N . ALA B 1 109 ? 8.959 32.008 3.255 1 65.76 109 ALA B N 1
ATOM 3354 C CA . ALA B 1 109 ? 9.485 32.183 1.903 1 65.76 109 ALA B CA 1
ATOM 3355 C C . ALA B 1 109 ? 10.926 31.691 1.806 1 65.76 109 ALA B C 1
ATOM 3357 O O . ALA B 1 109 ? 11.335 31.148 0.778 1 65.76 109 ALA B O 1
ATOM 3358 N N . ASP B 1 110 ? 11.656 31.847 2.857 1 73.03 110 ASP B N 1
ATOM 3359 C CA . ASP B 1 110 ? 13.077 31.516 2.813 1 73.03 110 ASP B CA 1
ATOM 3360 C C . ASP B 1 110 ? 13.301 30.023 3.041 1 73.03 110 ASP B C 1
ATOM 3362 O O . ASP B 1 110 ? 14.43 29.537 2.939 1 73.03 110 ASP B O 1
ATOM 3366 N N . ARG B 1 111 ? 12.262 29.274 3.303 1 77 111 ARG B N 1
ATOM 3367 C CA . ARG B 1 111 ? 12.413 27.855 3.608 1 77 111 ARG B CA 1
ATOM 3368 C C . ARG B 1 111 ? 11.67 26.994 2.593 1 77 111 ARG B C 1
ATOM 3370 O O . ARG B 1 111 ? 11.595 25.773 2.743 1 77 111 ARG B O 1
ATOM 3377 N N . VAL B 1 112 ? 11.138 27.635 1.593 1 72.8 112 VAL B N 1
ATOM 3378 C CA . VAL B 1 112 ? 10.314 26.943 0.607 1 72.8 112 VAL B CA 1
ATOM 3379 C C . VAL B 1 112 ? 11.137 25.859 -0.084 1 72.8 112 VAL B C 1
ATOM 3381 O O . VAL B 1 112 ? 10.69 24.716 -0.208 1 72.8 112 VAL B O 1
ATOM 3384 N N . LYS B 1 113 ? 12.339 26.209 -0.444 1 75.53 113 LYS B N 1
ATOM 3385 C CA . LYS B 1 113 ? 13.185 25.274 -1.18 1 75.53 113 LYS B CA 1
ATOM 3386 C C . LYS B 1 113 ? 13.556 24.072 -0.317 1 75.53 113 LYS B C 1
ATOM 3388 O O . LYS B 1 113 ? 13.542 22.934 -0.79 1 75.53 113 LYS B O 1
ATOM 3393 N N . ASP B 1 114 ? 13.839 24.338 0.913 1 76.46 114 ASP B N 1
ATOM 3394 C CA . ASP B 1 114 ? 14.222 23.278 1.84 1 76.46 114 ASP B CA 1
ATOM 3395 C C . ASP B 1 114 ? 13.066 22.308 2.072 1 76.46 114 ASP B C 1
ATOM 3397 O O . ASP B 1 114 ? 13.262 21.091 2.078 1 76.46 114 ASP B O 1
ATOM 3401 N N . ILE B 1 115 ? 11.932 22.835 2.223 1 76.78 115 ILE B N 1
ATOM 3402 C CA . ILE B 1 115 ? 10.753 22.024 2.503 1 76.78 115 ILE B CA 1
ATOM 3403 C C . ILE B 1 115 ? 10.369 21.226 1.259 1 76.78 115 ILE B C 1
ATOM 3405 O O . ILE B 1 115 ? 10.023 20.046 1.353 1 76.78 115 ILE B O 1
ATOM 3409 N N . GLU B 1 116 ? 10.448 21.858 0.145 1 74.18 116 GLU B N 1
ATOM 3410 C CA . GLU B 1 116 ? 10.131 21.171 -1.103 1 74.18 116 GLU B CA 1
ATOM 3411 C C . GLU B 1 116 ? 11.067 19.988 -1.335 1 74.18 116 GLU B C 1
ATOM 3413 O O . GLU B 1 116 ? 10.632 18.923 -1.778 1 74.18 116 GLU B O 1
ATOM 3418 N N . LEU B 1 117 ? 12.273 20.212 -1.069 1 75.2 117 LEU B N 1
ATOM 3419 C CA . LEU B 1 117 ? 13.258 19.148 -1.228 1 75.2 117 LEU B CA 1
ATOM 3420 C C . LEU B 1 117 ? 12.939 17.971 -0.311 1 75.2 117 LEU B C 1
ATOM 3422 O O . LEU B 1 117 ? 12.965 16.817 -0.744 1 75.2 117 LEU B O 1
ATOM 3426 N N . LYS B 1 118 ? 12.605 18.285 0.86 1 75.35 118 LYS B N 1
ATOM 3427 C CA . LYS B 1 118 ? 12.322 17.24 1.84 1 75.35 118 LYS B CA 1
ATOM 3428 C C . LYS B 1 118 ? 11.05 16.478 1.479 1 75.35 118 LYS B C 1
ATOM 3430 O O . LYS B 1 118 ? 11.006 15.25 1.579 1 75.35 118 LYS B O 1
ATOM 3435 N N . VAL B 1 119 ? 10.081 17.221 1.066 1 74.27 119 VAL B N 1
ATOM 3436 C CA . VAL B 1 119 ? 8.795 16.626 0.716 1 74.27 119 VAL B CA 1
ATOM 3437 C C . VAL B 1 119 ? 8.955 15.734 -0.513 1 74.27 119 VAL B C 1
ATOM 3439 O O . VAL B 1 119 ? 8.316 14.684 -0.612 1 74.27 119 VAL B O 1
ATOM 3442 N N . ASN B 1 120 ? 9.817 16.099 -1.334 1 75.96 120 ASN B N 1
ATOM 3443 C CA . ASN B 1 120 ? 10 15.363 -2.581 1 75.96 120 ASN B CA 1
ATOM 3444 C C . ASN B 1 120 ? 10.877 14.131 -2.38 1 75.96 120 ASN B C 1
ATOM 3446 O O . ASN B 1 120 ? 10.993 13.293 -3.277 1 75.96 120 ASN B O 1
ATOM 3450 N N . GLN B 1 121 ? 11.441 14.047 -1.253 1 80.41 121 GLN B N 1
ATOM 3451 C CA . GLN B 1 121 ? 12.338 12.928 -0.984 1 80.41 121 GLN B CA 1
ATOM 3452 C C . GLN B 1 121 ? 11.553 11.654 -0.683 1 80.41 121 GLN B C 1
ATOM 3454 O O . GLN B 1 121 ? 12.108 10.554 -0.718 1 80.41 121 GLN B O 1
ATOM 3459 N N . ILE B 1 122 ? 10.282 11.854 -0.343 1 78.74 122 ILE B N 1
ATOM 3460 C CA . ILE B 1 122 ? 9.45 10.681 -0.096 1 78.74 122 ILE B CA 1
ATOM 3461 C C . ILE B 1 122 ? 8.172 10.771 -0.926 1 78.74 122 ILE B C 1
ATOM 3463 O O . ILE B 1 122 ? 7.499 11.805 -0.931 1 78.74 122 ILE B O 1
ATOM 3467 N N . CYS B 1 123 ? 7.909 9.822 -1.666 1 80.68 123 CYS B N 1
ATOM 3468 C CA . CYS B 1 123 ? 6.693 9.736 -2.466 1 80.68 123 CYS B CA 1
ATOM 3469 C C . CYS B 1 123 ? 5.888 8.493 -2.103 1 80.68 123 CYS B C 1
ATOM 3471 O O . CYS B 1 123 ? 6.42 7.381 -2.107 1 80.68 123 CYS B O 1
ATOM 3473 N N . ILE B 1 124 ? 4.709 8.725 -1.712 1 76.74 124 ILE B N 1
ATOM 3474 C CA . ILE B 1 124 ? 3.822 7.614 -1.386 1 76.74 124 ILE B CA 1
ATOM 3475 C C . ILE B 1 124 ? 2.717 7.511 -2.435 1 76.74 124 ILE B C 1
ATOM 3477 O O . ILE B 1 124 ? 1.943 8.452 -2.626 1 76.74 124 ILE B O 1
ATOM 3481 N N . ASP B 1 125 ? 2.704 6.477 -3.183 1 77.21 125 ASP B N 1
ATOM 3482 C CA . ASP B 1 125 ? 1.674 6.163 -4.168 1 77.21 125 ASP B CA 1
ATOM 3483 C C . ASP B 1 125 ? 0.936 4.878 -3.8 1 77.21 125 ASP B C 1
ATOM 3485 O O . ASP B 1 125 ? 1.469 3.78 -3.968 1 77.21 125 ASP B O 1
ATOM 3489 N N . LEU B 1 126 ? -0.224 5.025 -3.386 1 73.69 126 LEU B N 1
ATOM 3490 C CA . LEU B 1 126 ? -0.967 3.896 -2.837 1 73.69 126 LEU B CA 1
ATOM 3491 C C . LEU B 1 126 ? -1.796 3.213 -3.92 1 73.69 126 LEU B C 1
ATOM 3493 O O . LEU B 1 126 ? -2.519 2.254 -3.641 1 73.69 126 LEU B O 1
ATOM 3497 N N . SER B 1 127 ? -1.658 3.679 -5.14 1 72.42 127 SER B N 1
ATOM 3498 C CA . SER B 1 127 ? -2.364 3.022 -6.234 1 72.42 127 SER B CA 1
ATOM 3499 C C . SER B 1 127 ? -1.673 1.723 -6.637 1 72.42 127 SER B C 1
ATOM 3501 O O . SER B 1 127 ? -0.455 1.594 -6.5 1 72.42 127 SER B O 1
ATOM 3503 N N . PRO B 1 128 ? -2.533 0.722 -6.999 1 70.68 128 PRO B N 1
ATOM 3504 C CA . PRO B 1 128 ? -1.891 -0.508 -7.468 1 70.68 128 PRO B CA 1
ATOM 3505 C C . PRO B 1 128 ? -1.135 -0.315 -8.781 1 70.68 128 PRO B C 1
ATOM 3507 O O . PRO B 1 128 ? -1.401 0.639 -9.516 1 70.68 128 PRO B O 1
ATOM 3510 N N . TRP B 1 129 ? -0.094 -1.285 -8.955 1 66.01 129 TRP B N 1
ATOM 3511 C CA . TRP B 1 129 ? 0.632 -1.237 -10.22 1 66.01 129 TRP B CA 1
ATOM 3512 C C . TRP B 1 129 ? -0.282 -1.593 -11.387 1 66.01 129 TRP B C 1
ATOM 3514 O O . TRP B 1 129 ? -0.143 -1.045 -12.483 1 66.01 129 TRP B O 1
ATOM 3524 N N . MET B 1 130 ? -0.988 -2.703 -11.022 1 60.01 130 MET B N 1
ATOM 3525 C CA . MET B 1 130 ? -1.882 -3.233 -12.048 1 60.01 130 MET B CA 1
ATOM 3526 C C . MET B 1 130 ? -3.317 -3.302 -11.537 1 60.01 130 MET B C 1
ATOM 3528 O O . MET B 1 130 ? -3.547 -3.54 -10.35 1 60.01 130 MET B O 1
ATOM 3532 N N . GLY B 1 131 ? -4.234 -3.132 -12.345 1 57.38 131 GLY B N 1
ATOM 3533 C CA . GLY B 1 131 ? -5.626 -3.453 -12.069 1 57.38 131 GLY B CA 1
ATOM 3534 C C . GLY B 1 131 ? -6.438 -2.25 -11.627 1 57.38 131 GLY B C 1
ATOM 3535 O O . GLY B 1 131 ? -5.881 -1.259 -11.152 1 57.38 131 GLY B O 1
ATOM 3536 N N . ASN B 1 132 ? -7.384 -1.793 -12.38 1 57.52 132 ASN B N 1
ATOM 3537 C CA . ASN B 1 132 ? -8.123 -0.543 -12.238 1 57.52 132 ASN B CA 1
ATOM 3538 C C . ASN B 1 132 ? -9.542 -0.785 -11.732 1 57.52 132 ASN B C 1
ATOM 3540 O O . ASN B 1 132 ? -10.511 -0.557 -12.458 1 57.52 132 ASN B O 1
ATOM 3544 N N . ARG B 1 133 ? -9.751 -1.786 -10.748 1 61.01 133 ARG B N 1
ATOM 3545 C CA . ARG B 1 133 ? -11.17 -1.614 -10.455 1 61.01 133 ARG B CA 1
ATOM 3546 C C . ARG B 1 133 ? -11.429 -0.277 -9.767 1 61.01 133 ARG B C 1
ATOM 3548 O O . ARG B 1 133 ? -10.733 0.082 -8.815 1 61.01 133 ARG B O 1
ATOM 3555 N N . ASN B 1 134 ? -12.09 0.494 -10.509 1 68.14 134 ASN B N 1
ATOM 3556 C CA . ASN B 1 134 ? -12.527 1.758 -9.925 1 68.14 134 ASN B CA 1
ATOM 3557 C C . ASN B 1 134 ? -13.461 1.534 -8.739 1 68.14 134 ASN B C 1
ATOM 3559 O O . ASN B 1 134 ? -14.63 1.19 -8.921 1 68.14 134 ASN B O 1
ATOM 3563 N N . ILE B 1 135 ? -12.919 1.473 -7.562 1 79.7 135 ILE B N 1
ATOM 3564 C CA . ILE B 1 135 ? -13.721 1.266 -6.362 1 79.7 135 ILE B CA 1
ATOM 3565 C C . ILE B 1 135 ? -14.12 2.616 -5.769 1 79.7 135 ILE B C 1
ATOM 3567 O O . ILE B 1 135 ? -14.756 2.674 -4.713 1 79.7 135 ILE B O 1
ATOM 3571 N N . GLN B 1 136 ? -13.852 3.67 -6.452 1 79 136 GLN B N 1
ATOM 3572 C CA . GLN B 1 136 ? -14.068 5.017 -5.934 1 79 136 GLN B CA 1
ATOM 3573 C C . GLN B 1 136 ? -15.543 5.256 -5.625 1 79 136 GLN B C 1
ATOM 3575 O O . GLN B 1 136 ? -15.881 5.804 -4.573 1 79 136 GLN B O 1
ATOM 3580 N N . PRO B 1 137 ? -16.436 4.776 -6.504 1 84.87 137 PRO B N 1
ATOM 3581 C CA . PRO B 1 137 ? -17.852 4.967 -6.183 1 84.87 137 PRO B CA 1
ATOM 3582 C C . PRO B 1 137 ? -18.264 4.264 -4.891 1 84.87 137 PRO B C 1
ATOM 3584 O O . PRO B 1 137 ? -19.068 4.799 -4.122 1 84.87 137 PRO B O 1
ATOM 3587 N N . TYR B 1 138 ? -17.736 3.099 -4.681 1 90.25 138 TYR B N 1
ATOM 3588 C CA . TYR B 1 138 ? -18.06 2.369 -3.461 1 90.25 138 TYR B CA 1
ATOM 3589 C C . TYR B 1 138 ? -17.494 3.076 -2.235 1 90.25 138 TYR B C 1
ATOM 3591 O O . TYR B 1 138 ? -18.142 3.129 -1.187 1 90.25 138 TYR B O 1
ATOM 3599 N N . LEU B 1 139 ? -16.315 3.655 -2.377 1 87.44 139 LEU B N 1
ATOM 3600 C CA . LEU B 1 139 ? -15.715 4.392 -1.27 1 87.44 139 LEU B CA 1
ATOM 3601 C C . LEU B 1 139 ? -16.589 5.575 -0.868 1 87.44 139 LEU B C 1
ATOM 3603 O O . LEU B 1 139 ? -16.791 5.826 0.323 1 87.44 139 LEU B O 1
ATOM 3607 N N . GLU B 1 140 ? -17.114 6.238 -1.824 1 84.15 140 GLU B N 1
ATOM 3608 C CA . GLU B 1 140 ? -17.962 7.397 -1.559 1 84.15 140 GLU B CA 1
ATOM 3609 C C . GLU B 1 140 ? -19.257 6.986 -0.865 1 84.15 140 GLU B C 1
ATOM 3611 O O . GLU B 1 140 ? -19.713 7.66 0.061 1 84.15 140 GLU B O 1
ATOM 3616 N N . ILE B 1 141 ? -19.821 5.895 -1.315 1 93.74 141 ILE B N 1
ATOM 3617 C CA . ILE B 1 141 ? -21.049 5.382 -0.717 1 93.74 141 ILE B CA 1
ATOM 3618 C C . ILE B 1 141 ? -20.795 5.009 0.742 1 93.74 141 ILE B C 1
ATOM 3620 O O . ILE B 1 141 ? -21.579 5.364 1.626 1 93.74 141 ILE B O 1
ATOM 3624 N N . ILE B 1 142 ? -19.719 4.37 0.963 1 94.27 142 ILE B N 1
ATOM 3625 C CA . ILE B 1 142 ? -19.384 3.907 2.305 1 94.27 142 ILE B CA 1
ATOM 3626 C C . ILE B 1 142 ? -19.127 5.106 3.215 1 94.27 142 ILE B C 1
ATOM 3628 O O . ILE B 1 142 ? -19.602 5.144 4.352 1 94.27 142 ILE B O 1
ATOM 3632 N N . LYS B 1 143 ? -18.39 6.071 2.726 1 86.65 143 LYS B N 1
ATOM 3633 C CA . LYS B 1 143 ? -18.125 7.283 3.497 1 86.65 143 LYS B CA 1
ATOM 3634 C C . LYS B 1 143 ? -19.424 7.973 3.9 1 86.65 143 LYS B C 1
ATOM 3636 O O . LYS B 1 143 ? -19.578 8.397 5.047 1 86.65 143 LYS B O 1
ATOM 3641 N N . THR B 1 144 ? -20.298 8.088 2.944 1 88.43 144 THR B N 1
ATOM 3642 C CA . THR B 1 144 ? -21.593 8.709 3.201 1 88.43 144 THR B CA 1
ATOM 3643 C C . THR B 1 144 ? -22.361 7.934 4.268 1 88.43 144 THR B C 1
ATOM 3645 O O . THR B 1 144 ? -22.943 8.53 5.177 1 88.43 144 THR B O 1
ATOM 3648 N N . ALA B 1 145 ? -22.373 6.624 4.147 1 94.91 145 ALA B N 1
ATOM 3649 C CA . ALA B 1 145 ? -23.068 5.78 5.116 1 94.91 145 ALA B CA 1
ATOM 3650 C C . ALA B 1 145 ? -22.47 5.94 6.511 1 94.91 145 ALA B C 1
ATOM 3652 O O . ALA B 1 145 ? -23.2 5.995 7.503 1 94.91 145 ALA B O 1
ATOM 3653 N N . MET B 1 146 ? -21.22 6.024 6.616 1 90.75 146 MET B N 1
ATOM 3654 C CA . MET B 1 146 ? -20.54 6.199 7.896 1 90.75 146 MET B CA 1
ATOM 3655 C C . MET B 1 146 ? -20.892 7.545 8.52 1 90.75 146 MET B C 1
ATOM 3657 O O . MET B 1 146 ? -21.158 7.627 9.72 1 90.75 146 MET B O 1
ATOM 3661 N N . GLN B 1 147 ? -20.884 8.59 7.708 1 83.51 147 GLN B N 1
ATOM 3662 C CA . GLN B 1 147 ? -21.184 9.938 8.18 1 83.51 147 GLN B CA 1
ATOM 3663 C C . GLN B 1 147 ? -22.611 10.029 8.714 1 83.51 147 GLN B C 1
ATOM 3665 O O . GLN B 1 147 ? -22.868 10.726 9.698 1 83.51 147 GLN B O 1
ATOM 3670 N N . LYS B 1 148 ? -23.511 9.28 8.085 1 89.96 148 LYS B N 1
ATOM 3671 C CA . LYS B 1 148 ? -24.925 9.357 8.438 1 89.96 148 LYS B CA 1
ATOM 3672 C C . LYS B 1 148 ? -25.326 8.207 9.357 1 89.96 148 LYS B C 1
ATOM 3674 O O . LYS B 1 148 ? -26.503 8.049 9.686 1 89.96 148 LYS B O 1
ATOM 3679 N N . SER B 1 149 ? -24.415 7.389 9.681 1 92.9 149 SER B N 1
ATOM 3680 C CA . SER B 1 149 ? -24.664 6.213 10.509 1 92.9 149 SER B CA 1
ATOM 3681 C C . SER B 1 149 ? -25.79 5.361 9.934 1 92.9 149 SER B C 1
ATOM 3683 O O . SER B 1 149 ? -26.714 4.977 10.653 1 92.9 149 SER B O 1
ATOM 3685 N N . LYS B 1 150 ? -25.698 5.097 8.646 1 96.85 150 LYS B N 1
ATOM 3686 C CA . LYS B 1 150 ? -26.688 4.276 7.955 1 96.85 150 LYS B CA 1
ATOM 3687 C C . LYS B 1 150 ? -26.148 2.875 7.684 1 96.85 150 LYS B C 1
ATOM 3689 O O . LYS B 1 150 ? -24.936 2.684 7.562 1 96.85 150 LYS B O 1
ATOM 3694 N N . LEU B 1 151 ? -27.062 1.978 7.544 1 97.71 151 LEU B N 1
ATOM 3695 C CA . LEU B 1 151 ? -26.703 0.6 7.23 1 97.71 151 LEU B CA 1
ATOM 3696 C C . LEU B 1 151 ? -26.332 0.456 5.757 1 97.71 151 LEU B C 1
ATOM 3698 O O . LEU B 1 151 ? -26.821 1.211 4.913 1 97.71 151 LEU B O 1
ATOM 3702 N N . LEU B 1 152 ? -25.443 -0.477 5.496 1 98.05 152 LEU B N 1
ATOM 3703 C CA . LEU B 1 152 ? -25.082 -0.867 4.137 1 98.05 152 LEU B CA 1
ATOM 3704 C C . LEU B 1 152 ? -25.558 -2.284 3.834 1 98.05 152 LEU B C 1
ATOM 3706 O O . LEU B 1 152 ? -25.48 -3.167 4.692 1 98.05 152 LEU B O 1
ATOM 3710 N N . SER B 1 153 ? -26.039 -2.485 2.667 1 98.21 153 SER B N 1
ATOM 3711 C CA . SER B 1 153 ? -26.332 -3.82 2.155 1 98.21 153 SER B CA 1
ATOM 3712 C C . SER B 1 153 ? -25.565 -4.098 0.866 1 98.21 153 SER B C 1
ATOM 3714 O O . SER B 1 153 ? -25.416 -3.211 0.023 1 98.21 153 SER B O 1
ATOM 3716 N N . PHE B 1 154 ? -25.04 -5.335 0.753 1 97.05 154 PHE B N 1
ATOM 3717 C CA . PHE B 1 154 ? -24.297 -5.701 -0.447 1 97.05 154 PHE B CA 1
ATOM 3718 C C . PHE B 1 154 ? -24.171 -7.215 -0.566 1 97.05 154 PHE B C 1
ATOM 3720 O O . PHE B 1 154 ? -24.489 -7.945 0.375 1 97.05 154 PHE B O 1
ATOM 3727 N N . GLU B 1 155 ? -23.814 -7.666 -1.69 1 95.08 155 GLU B N 1
ATOM 3728 C CA . GLU B 1 155 ? -23.37 -9.038 -1.92 1 95.08 155 GLU B CA 1
ATOM 3729 C C . GLU B 1 155 ? -21.853 -9.154 -1.807 1 95.08 155 GLU B C 1
ATOM 3731 O O . GLU B 1 155 ? -21.124 -8.249 -2.217 1 95.08 155 GLU B O 1
ATOM 3736 N N . TYR B 1 156 ? -21.441 -10.267 -1.189 1 94.26 156 TYR B N 1
ATOM 3737 C CA . TYR B 1 156 ? -20.017 -10.402 -0.905 1 94.26 156 TYR B CA 1
ATOM 3738 C C . TYR B 1 156 ? -19.51 -11.783 -1.304 1 94.26 156 TYR B C 1
ATOM 3740 O O . TYR B 1 156 ? -20.148 -12.795 -1.005 1 94.26 156 TYR B O 1
ATOM 3748 N N . VAL B 1 157 ? -18.401 -11.768 -1.99 1 92.11 157 VAL B N 1
ATOM 3749 C CA . VAL B 1 157 ? -17.733 -13.025 -2.308 1 92.11 157 VAL B CA 1
ATOM 3750 C C . VAL B 1 157 ? -16.592 -13.268 -1.321 1 92.11 157 VAL B C 1
ATOM 3752 O O . VAL B 1 157 ? -15.539 -12.633 -1.412 1 92.11 157 VAL B O 1
ATOM 3755 N N . ALA B 1 158 ? -16.797 -14.196 -0.424 1 87.99 158 ALA B N 1
ATOM 3756 C CA . ALA B 1 158 ? -15.794 -14.512 0.589 1 87.99 158 ALA B CA 1
ATOM 3757 C C . ALA B 1 158 ? -14.765 -15.503 0.052 1 87.99 158 ALA B C 1
ATOM 3759 O O . ALA B 1 158 ? -14.729 -15.78 -1.149 1 87.99 158 ALA B O 1
ATOM 3760 N N . HIS B 1 159 ? -13.909 -15.873 0.989 1 82.71 159 HIS B N 1
ATOM 3761 C CA . HIS B 1 159 ? -12.887 -16.852 0.638 1 82.71 159 HIS B CA 1
ATOM 3762 C C . HIS B 1 159 ? -13.511 -18.113 0.049 1 82.71 159 HIS B C 1
ATOM 3764 O O . HIS B 1 159 ? -14.558 -18.568 0.514 1 82.71 159 HIS B O 1
ATOM 3770 N N . HIS B 1 160 ? -12.998 -18.652 -0.984 1 81.41 160 HIS B N 1
ATOM 3771 C CA . HIS B 1 160 ? -13.406 -19.873 -1.67 1 81.41 160 HIS B CA 1
ATOM 3772 C C . HIS B 1 160 ? -14.664 -19.644 -2.501 1 81.41 160 HIS B C 1
ATOM 3774 O O . HIS B 1 160 ? -15.416 -20.585 -2.769 1 81.41 160 HIS B O 1
ATOM 3780 N N . GLY B 1 161 ? -15.013 -18.354 -2.666 1 83.24 161 GLY B N 1
ATOM 3781 C CA . GLY B 1 161 ? -16.06 -18.027 -3.621 1 83.24 161 GLY B CA 1
ATOM 3782 C C . GLY B 1 161 ? -17.451 -18.064 -3.018 1 83.24 161 GLY B C 1
ATOM 3783 O O . GLY B 1 161 ? -18.448 -18.05 -3.742 1 83.24 161 GLY B O 1
ATOM 3784 N N . ASN B 1 162 ? -17.57 -18.083 -1.781 1 86.25 162 ASN B N 1
ATOM 3785 C CA . ASN B 1 162 ? -18.869 -18.097 -1.116 1 86.25 162 ASN B CA 1
ATOM 3786 C C . ASN B 1 162 ? -19.569 -16.746 -1.224 1 86.25 162 ASN B C 1
ATOM 3788 O O . ASN B 1 162 ? -19.092 -15.75 -0.677 1 86.25 162 ASN B O 1
ATOM 3792 N N . LYS B 1 163 ? -20.637 -16.837 -1.932 1 90.33 163 LYS B N 1
ATOM 3793 C CA . LYS B 1 163 ? -21.414 -15.614 -2.111 1 90.33 163 LYS B CA 1
ATOM 3794 C C . LYS B 1 163 ? -22.486 -15.481 -1.033 1 90.33 163 LYS B C 1
ATOM 3796 O O . LYS B 1 163 ? -23.244 -16.421 -0.784 1 90.33 163 LYS B O 1
ATOM 3801 N N . THR B 1 164 ? -22.545 -14.345 -0.415 1 93.88 164 THR B N 1
ATOM 3802 C CA . THR B 1 164 ? -23.535 -14.086 0.624 1 93.88 164 THR B CA 1
ATOM 3803 C C . THR B 1 164 ? -24.039 -12.648 0.545 1 93.88 164 THR B C 1
ATOM 3805 O O . THR B 1 164 ? -23.402 -11.794 -0.076 1 93.88 164 THR B O 1
ATOM 3808 N N . ALA B 1 165 ? -25.213 -12.47 1.05 1 95.63 165 ALA B N 1
ATOM 3809 C CA . ALA B 1 165 ? -25.749 -11.125 1.248 1 95.63 165 ALA B CA 1
ATOM 3810 C C . ALA B 1 165 ? -25.452 -10.618 2.656 1 95.63 165 ALA B C 1
ATOM 3812 O O . ALA B 1 165 ? -25.578 -11.364 3.631 1 95.63 165 ALA B O 1
ATOM 3813 N N . ARG B 1 166 ? -25.045 -9.373 2.71 1 96.67 166 ARG B N 1
ATOM 3814 C CA . ARG B 1 166 ? -24.634 -8.834 4.002 1 96.67 166 ARG B CA 1
ATOM 3815 C C . ARG B 1 166 ? -25.347 -7.519 4.299 1 96.67 166 ARG B C 1
ATOM 3817 O O . ARG B 1 166 ? -25.6 -6.725 3.39 1 96.67 166 ARG B O 1
ATOM 3824 N N . ILE B 1 167 ? -25.698 -7.324 5.522 1 97.85 167 ILE B N 1
ATOM 3825 C CA . ILE B 1 167 ? -26.087 -6.04 6.093 1 97.85 167 ILE B CA 1
ATOM 3826 C C . ILE B 1 167 ? -25.09 -5.635 7.177 1 97.85 167 ILE B C 1
ATOM 3828 O O . ILE B 1 167 ? -24.859 -6.385 8.128 1 97.85 167 ILE B O 1
ATOM 3832 N N . VAL B 1 168 ? -24.559 -4.399 7.022 1 97.54 168 VAL B N 1
ATOM 3833 C CA . VAL B 1 168 ? -23.414 -4.08 7.868 1 97.54 168 VAL B CA 1
ATOM 3834 C C . VAL B 1 168 ? -23.542 -2.651 8.393 1 97.54 168 VAL B C 1
ATOM 3836 O O . VAL B 1 168 ? -24.005 -1.76 7.678 1 97.54 168 VAL B O 1
ATOM 3839 N N . GLU B 1 169 ? -23.196 -2.482 9.634 1 96.98 169 GLU B N 1
ATOM 3840 C CA . GLU B 1 169 ? -22.897 -1.166 10.19 1 96.98 169 GLU B CA 1
ATOM 3841 C C . GLU B 1 169 ? -21.477 -0.729 9.842 1 96.98 169 GLU B C 1
ATOM 3843 O O . GLU B 1 169 ? -20.506 -1.279 10.366 1 96.98 169 GLU B O 1
ATOM 3848 N N . PRO B 1 170 ? -21.306 0.229 8.937 1 95.75 170 PRO B N 1
ATOM 3849 C CA . PRO B 1 170 ? -19.948 0.628 8.559 1 95.75 170 PRO B CA 1
ATOM 3850 C C . PRO B 1 170 ? -19.271 1.496 9.617 1 95.75 170 PRO B C 1
ATOM 3852 O O . PRO B 1 170 ? -19.891 2.418 10.152 1 95.75 170 PRO B O 1
ATOM 3855 N N . TYR B 1 171 ? -17.991 1.233 9.889 1 92.49 171 TYR B N 1
ATOM 3856 C CA . TYR B 1 171 ? -17.298 1.971 10.94 1 92.49 171 TYR B CA 1
ATOM 3857 C C . TYR B 1 171 ? -16.005 2.582 10.415 1 92.49 171 TYR B C 1
ATOM 3859 O O . TYR B 1 171 ? -15.611 3.673 10.835 1 92.49 171 TYR B O 1
ATOM 3867 N N . GLN B 1 172 ? -15.308 1.848 9.526 1 92.11 172 GLN B N 1
ATOM 3868 C CA . GLN B 1 172 ? -13.988 2.333 9.139 1 92.11 172 GLN B CA 1
ATOM 3869 C C . GLN B 1 172 ? -13.603 1.833 7.75 1 92.11 172 GLN B C 1
ATOM 3871 O O . GLN B 1 172 ? -13.88 0.683 7.4 1 92.11 172 GLN B O 1
ATOM 3876 N N . LEU B 1 173 ? -13.001 2.71 7.007 1 90.18 173 LEU B N 1
ATOM 3877 C CA . LEU B 1 173 ? -12.298 2.331 5.786 1 90.18 173 LEU B CA 1
ATOM 3878 C C . LEU B 1 173 ? -10.822 2.07 6.067 1 90.18 173 LEU B C 1
ATOM 3880 O O . LEU B 1 173 ? -10.154 2.884 6.709 1 90.18 173 LEU B O 1
ATOM 3884 N N . VAL B 1 174 ? -10.396 0.922 5.624 1 89.07 174 VAL B N 1
ATOM 3885 C CA . VAL B 1 174 ? -9.027 0.513 5.919 1 89.07 174 VAL B CA 1
ATOM 3886 C C . VAL B 1 174 ? -8.27 0.264 4.617 1 89.07 174 VAL B C 1
ATOM 3888 O O . VAL B 1 174 ? -8.758 -0.445 3.733 1 89.07 174 VAL B O 1
ATOM 3891 N N . LEU B 1 175 ? -7.178 0.945 4.483 1 85.47 175 LEU B N 1
ATOM 3892 C CA . LEU B 1 175 ? -6.26 0.622 3.396 1 85.47 175 LEU B CA 1
ATOM 3893 C C . LEU B 1 175 ? -5.116 -0.254 3.894 1 85.47 175 LEU B C 1
ATOM 3895 O O . LEU B 1 175 ? -4.357 0.151 4.777 1 85.47 175 LEU B O 1
ATOM 3899 N N . LYS B 1 176 ? -5.062 -1.431 3.406 1 84.36 176 LYS B N 1
ATOM 3900 C CA . LYS B 1 176 ? -4.037 -2.398 3.788 1 84.36 176 LYS B CA 1
ATOM 3901 C C . LYS B 1 176 ? -3.476 -3.117 2.564 1 84.36 176 LYS B C 1
ATOM 3903 O O . LYS B 1 176 ? -4.233 -3.645 1.747 1 84.36 176 LYS B O 1
ATOM 3908 N N . SER B 1 177 ? -2.113 -3.026 2.428 1 80.04 177 SER B N 1
ATOM 3909 C CA . SER B 1 177 ? -1.414 -3.692 1.334 1 80.04 177 SER B CA 1
ATOM 3910 C C . SER B 1 177 ? -2.021 -3.322 -0.016 1 80.04 177 SER B C 1
ATOM 3912 O O . SER B 1 177 ? -2.368 -4.201 -0.808 1 80.04 177 SER B O 1
ATOM 3914 N N . SER B 1 178 ? -2.413 -2.079 -0.154 1 78.97 178 SER B N 1
ATOM 3915 C CA . SER B 1 178 ? -2.859 -1.459 -1.398 1 78.97 178 SER B CA 1
ATOM 3916 C C . SER B 1 178 ? -4.303 -1.83 -1.714 1 78.97 178 SER B C 1
ATOM 3918 O O . SER B 1 178 ? -4.784 -1.586 -2.823 1 78.97 178 SER B O 1
ATOM 3920 N N . HIS B 1 179 ? -4.976 -2.428 -0.752 1 85.38 179 HIS B N 1
ATOM 3921 C CA . HIS B 1 179 ? -6.386 -2.752 -0.934 1 85.38 179 HIS B CA 1
ATOM 3922 C C . HIS B 1 179 ? -7.249 -2.067 0.121 1 85.38 179 HIS B C 1
ATOM 3924 O O . HIS B 1 179 ? -6.852 -1.965 1.283 1 85.38 179 HIS B O 1
ATOM 3930 N N . TRP B 1 180 ? -8.396 -1.748 -0.327 1 87.86 180 TRP B N 1
ATOM 3931 C CA . TRP B 1 180 ? -9.35 -1.113 0.576 1 87.86 180 TRP B CA 1
ATOM 3932 C C . TRP B 1 180 ? -10.277 -2.148 1.205 1 87.86 180 TRP B C 1
ATOM 3934 O O . TRP B 1 180 ? -10.731 -3.075 0.53 1 87.86 180 TRP B O 1
ATOM 3944 N N . TYR B 1 181 ? -10.561 -1.899 2.46 1 91.93 181 TYR B N 1
ATOM 3945 C CA . TYR B 1 181 ? -11.463 -2.741 3.238 1 91.93 181 TYR B CA 1
ATOM 3946 C C . TYR B 1 181 ? -12.494 -1.898 3.978 1 91.93 181 TYR B C 1
ATOM 3948 O O . TYR B 1 181 ? -12.25 -0.726 4.274 1 91.93 181 TYR B O 1
ATOM 3956 N N . LEU B 1 182 ? -13.583 -2.554 4.259 1 95.05 182 LEU B N 1
ATOM 3957 C CA . LEU B 1 182 ? -14.613 -1.998 5.13 1 95.05 182 LEU B CA 1
ATOM 3958 C C . LEU B 1 182 ? -14.692 -2.772 6.441 1 95.05 182 LEU B C 1
ATOM 3960 O O . LEU B 1 182 ? -14.984 -3.97 6.442 1 95.05 182 LEU B O 1
ATOM 3964 N N . GLN B 1 183 ? -14.32 -2.128 7.514 1 95.39 183 GLN B N 1
ATOM 3965 C CA . GLN B 1 183 ? -14.572 -2.674 8.844 1 95.39 183 GLN B CA 1
ATOM 3966 C C . GLN B 1 183 ? -15.98 -2.332 9.321 1 95.39 183 GLN B C 1
ATOM 3968 O O . GLN B 1 183 ? -16.36 -1.16 9.361 1 95.39 183 GLN B O 1
ATOM 3973 N N . GLY B 1 184 ? -16.713 -3.302 9.59 1 94.87 184 GLY B N 1
ATOM 3974 C CA . GLY B 1 184 ? -18.074 -3.063 10.041 1 94.87 184 GLY B CA 1
ATOM 3975 C C . GLY B 1 184 ? -18.64 -4.207 10.862 1 94.87 184 GLY B C 1
ATOM 3976 O O . GLY B 1 184 ? -18.037 -5.28 10.94 1 94.87 184 GLY B O 1
ATOM 3977 N N . TYR B 1 185 ? -19.738 -3.924 11.529 1 95.71 185 TYR B N 1
ATOM 3978 C CA . TYR B 1 185 ? -20.468 -4.943 12.274 1 95.71 185 TYR B CA 1
ATOM 3979 C C . TYR B 1 185 ? -21.49 -5.643 11.385 1 95.71 185 TYR B C 1
ATOM 3981 O O . TYR B 1 185 ? -22.43 -5.013 10.895 1 95.71 185 TYR B O 1
ATOM 3989 N N . CYS B 1 186 ? -21.294 -6.898 11.184 1 96.17 186 CYS B N 1
ATOM 3990 C CA . CYS B 1 186 ? -22.148 -7.705 10.321 1 96.17 186 CYS B CA 1
ATOM 3991 C C . CYS B 1 186 ? -23.346 -8.247 11.091 1 96.17 186 CYS B C 1
ATOM 3993 O O . CYS B 1 186 ? -23.181 -8.973 12.072 1 96.17 186 CYS B O 1
ATOM 3995 N N . HIS B 1 187 ? -24.508 -7.99 10.635 1 96.01 187 HIS B N 1
ATOM 3996 C CA . HIS B 1 187 ? -25.717 -8.434 11.32 1 96.01 187 HIS B CA 1
ATOM 3997 C C . HIS B 1 187 ? -25.912 -9.939 11.172 1 96.01 187 HIS B C 1
ATOM 3999 O O . HIS B 1 187 ? -26.437 -10.594 12.076 1 96.01 187 HIS B O 1
ATOM 4005 N N . GLU B 1 188 ? -25.543 -10.548 10.087 1 92.9 188 GLU B N 1
ATOM 4006 C CA . GLU B 1 188 ? -25.694 -11.98 9.843 1 92.9 188 GLU B CA 1
ATOM 4007 C C . GLU B 1 188 ? -24.814 -12.796 10.786 1 92.9 188 GLU B C 1
ATOM 4009 O O . GLU B 1 188 ? -25.223 -13.857 11.262 1 92.9 188 GLU B O 1
ATOM 4014 N N . ARG B 1 189 ? -23.635 -12.253 11.075 1 93.42 189 ARG B N 1
ATOM 4015 C CA . ARG B 1 189 ? -22.673 -12.998 11.881 1 93.42 189 ARG B CA 1
ATOM 4016 C C . ARG B 1 189 ? -22.59 -12.433 13.296 1 93.42 189 ARG B C 1
ATOM 4018 O O . ARG B 1 189 ? -21.914 -12.999 14.157 1 93.42 189 ARG B O 1
ATOM 4025 N N . ASN B 1 190 ? -23.187 -11.349 13.531 1 94.35 190 ASN B N 1
ATOM 4026 C CA . ASN B 1 190 ? -23.2 -10.684 14.829 1 94.35 190 ASN B CA 1
ATOM 4027 C C . ASN B 1 190 ? -21.786 -10.45 15.353 1 94.35 190 ASN B C 1
ATOM 4029 O O . ASN B 1 190 ? -21.474 -10.806 16.491 1 94.35 190 ASN B O 1
ATOM 4033 N N . ASP B 1 191 ? -20.997 -9.946 14.496 1 94.83 191 ASP B N 1
ATOM 4034 C CA . ASP B 1 191 ? -19.599 -9.693 14.833 1 94.83 191 ASP B CA 1
ATOM 4035 C C . ASP B 1 191 ? -18.977 -8.684 13.869 1 94.83 191 ASP B C 1
ATOM 4037 O O . ASP B 1 191 ? -19.513 -8.439 12.787 1 94.83 191 ASP B O 1
ATOM 4041 N N . PHE B 1 192 ? -17.886 -8.055 14.353 1 94.24 192 PHE B N 1
ATOM 4042 C CA . PHE B 1 192 ? -17.121 -7.186 13.467 1 94.24 192 PHE B CA 1
ATOM 4043 C C . PHE B 1 192 ? -16.36 -8.005 12.431 1 94.24 192 PHE B C 1
ATOM 4045 O O . PHE B 1 192 ? -15.814 -9.064 12.748 1 94.24 192 PHE B O 1
ATOM 4052 N N . ARG B 1 193 ? -16.39 -7.47 11.185 1 93.91 193 ARG B N 1
ATOM 4053 C CA . ARG B 1 193 ? -15.704 -8.145 10.088 1 93.91 193 ARG B CA 1
ATOM 4054 C C . ARG B 1 193 ? -15.033 -7.138 9.16 1 93.91 193 ARG B C 1
ATOM 4056 O O . ARG B 1 193 ? -15.43 -5.972 9.11 1 93.91 193 ARG B O 1
ATOM 4063 N N . LEU B 1 194 ? -14.084 -7.631 8.529 1 93.38 194 LEU B N 1
ATOM 4064 C CA . LEU B 1 194 ? -13.368 -6.873 7.509 1 93.38 194 LEU B CA 1
ATOM 4065 C C . LEU B 1 194 ? -13.725 -7.37 6.112 1 93.38 194 LEU B C 1
ATOM 4067 O O . LEU B 1 194 ? -13.49 -8.535 5.784 1 93.38 194 LEU B O 1
ATOM 4071 N N . PHE B 1 195 ? -14.302 -6.457 5.303 1 94.15 195 PHE B N 1
ATOM 4072 C CA . PHE B 1 195 ? -14.732 -6.821 3.958 1 94.15 195 PHE B CA 1
ATOM 4073 C C . PHE B 1 195 ? -13.849 -6.156 2.909 1 94.15 195 PHE B C 1
ATOM 4075 O O . PHE B 1 195 ? -13.686 -4.934 2.912 1 94.15 195 PHE B O 1
ATOM 4082 N N . ARG B 1 196 ? -13.33 -6.931 2.038 1 92.67 196 ARG B N 1
ATOM 4083 C CA . ARG B 1 196 ? -12.596 -6.36 0.913 1 92.67 196 ARG B CA 1
ATOM 4084 C C . ARG B 1 196 ? -13.546 -5.715 -0.09 1 92.67 196 ARG B C 1
ATOM 4086 O O . ARG B 1 196 ? -14.459 -6.37 -0.598 1 92.67 196 ARG B O 1
ATOM 4093 N N . ILE B 1 197 ? -13.295 -4.524 -0.47 1 91.65 197 ILE B N 1
ATOM 4094 C CA . ILE B 1 197 ? -14.27 -3.75 -1.232 1 91.65 197 ILE B CA 1
ATOM 4095 C C . ILE B 1 197 ? -14.342 -4.278 -2.663 1 91.65 197 ILE B C 1
ATOM 4097 O O . ILE B 1 197 ? -15.411 -4.281 -3.277 1 91.65 197 ILE B O 1
ATOM 4101 N N . SER B 1 198 ? -13.257 -4.779 -3.181 1 88.66 198 SER B N 1
ATOM 4102 C CA . SER B 1 198 ? -13.244 -5.292 -4.547 1 88.66 198 SER B CA 1
ATOM 4103 C C . SER B 1 198 ? -14.124 -6.53 -4.681 1 88.66 198 SER B C 1
ATOM 4105 O O . SER B 1 198 ? -14.435 -6.96 -5.794 1 88.66 198 SER B O 1
ATOM 4107 N N . ARG B 1 199 ? -14.593 -7.095 -3.592 1 92.27 199 ARG B N 1
ATOM 4108 C CA . ARG B 1 199 ? -15.401 -8.31 -3.601 1 92.27 199 ARG B CA 1
ATOM 4109 C C . ARG B 1 199 ? -16.866 -7.995 -3.317 1 92.27 199 ARG B C 1
ATOM 4111 O O . ARG B 1 199 ? -17.682 -8.905 -3.152 1 92.27 199 ARG B O 1
ATOM 4118 N N . ILE B 1 200 ? -17.11 -6.725 -3.2 1 93.05 200 ILE B N 1
ATOM 4119 C CA . ILE B 1 200 ? -18.469 -6.265 -2.938 1 93.05 200 ILE B CA 1
ATOM 4120 C C . ILE B 1 200 ? -19.177 -5.967 -4.258 1 93.05 200 ILE B C 1
ATOM 4122 O O . ILE B 1 200 ? -18.581 -5.395 -5.173 1 93.05 200 ILE B O 1
ATOM 4126 N N . SER B 1 201 ? -20.39 -6.326 -4.337 1 91.42 201 SER B N 1
ATOM 4127 C CA . SER B 1 201 ? -21.257 -5.942 -5.446 1 91.42 201 SER B CA 1
ATOM 4128 C C . SER B 1 201 ? -22.626 -5.49 -4.947 1 91.42 201 SER B C 1
ATOM 4130 O O . SER B 1 201 ? -23.017 -5.807 -3.822 1 91.42 201 SER B O 1
ATOM 4132 N N . ASN B 1 202 ? -23.337 -4.604 -5.733 1 93.54 202 ASN B N 1
ATOM 4133 C CA . ASN B 1 202 ? -24.679 -4.124 -5.423 1 93.54 202 ASN B CA 1
ATOM 4134 C C . ASN B 1 202 ? -24.726 -3.429 -4.065 1 93.54 202 ASN B C 1
ATOM 4136 O O . ASN B 1 202 ? -25.573 -3.75 -3.229 1 93.54 202 ASN B O 1
ATOM 4140 N N . LEU B 1 203 ? -23.773 -2.597 -3.855 1 96.15 203 LEU B N 1
ATOM 4141 C CA . LEU B 1 203 ? -23.681 -1.848 -2.607 1 96.15 203 LEU B CA 1
ATOM 4142 C C . LEU B 1 203 ? -24.762 -0.775 -2.537 1 96.15 203 LEU B C 1
ATOM 4144 O O . LEU B 1 203 ? -24.923 0.013 -3.472 1 96.15 203 LEU B O 1
ATOM 4148 N N . GLN B 1 204 ? -25.491 -0.77 -1.447 1 97.02 204 GLN B N 1
ATOM 4149 C CA . GLN B 1 204 ? -26.563 0.204 -1.275 1 97.02 204 GLN B CA 1
ATOM 4150 C C . GLN B 1 204 ? -26.604 0.729 0.158 1 97.02 204 GLN B C 1
ATOM 4152 O O . GLN B 1 204 ? -26.364 -0.021 1.106 1 97.02 204 GLN B O 1
ATOM 4157 N N . ILE B 1 205 ? -26.943 1.959 0.232 1 97.53 205 ILE B N 1
ATOM 4158 C CA . ILE B 1 205 ? -27.229 2.554 1.533 1 97.53 205 ILE B CA 1
ATOM 4159 C C . ILE B 1 205 ? -28.684 2.287 1.913 1 97.53 205 ILE B C 1
ATOM 4161 O O . ILE B 1 205 ? -29.593 2.508 1.11 1 97.53 205 ILE B O 1
ATOM 4165 N N . GLN B 1 206 ? -28.852 1.836 3.085 1 96.88 206 GLN B N 1
ATOM 4166 C CA . GLN B 1 206 ? -30.207 1.61 3.576 1 96.88 206 GLN B CA 1
ATOM 4167 C C . GLN B 1 206 ? -30.746 2.846 4.292 1 96.88 206 GLN B C 1
ATOM 4169 O O . GLN B 1 206 ? -29.979 3.734 4.671 1 96.88 206 GLN B O 1
ATOM 4174 N N . GLU B 1 207 ? -31.997 2.851 4.531 1 95.01 207 GLU B N 1
ATOM 4175 C CA . GLU B 1 207 ? -32.64 3.964 5.222 1 95.01 207 GLU B CA 1
ATOM 4176 C C . GLU B 1 207 ? -32.453 3.858 6.733 1 95.01 207 GLU B C 1
ATOM 4178 O O . GLU B 1 207 ? -32.381 4.873 7.428 1 95.01 207 GLU B O 1
ATOM 4183 N N . GLU B 1 208 ? -32.311 2.687 7.144 1 95.25 208 GLU B N 1
ATOM 4184 C CA . GLU B 1 208 ? -32.176 2.441 8.577 1 95.25 208 GLU B CA 1
ATOM 4185 C C . GLU B 1 208 ? -30.839 2.956 9.101 1 95.25 208 GLU B C 1
ATOM 4187 O O . GLU B 1 208 ? -29.81 2.817 8.436 1 95.25 208 GLU B O 1
ATOM 4192 N N . THR B 1 209 ? -30.909 3.505 10.298 1 94.87 209 THR B N 1
ATOM 4193 C CA . THR B 1 209 ? -29.71 3.985 10.975 1 94.87 209 THR B CA 1
ATOM 4194 C C . THR B 1 209 ? -29.34 3.069 12.137 1 94.87 209 THR B C 1
ATOM 4196 O O . THR B 1 209 ? -30.136 2.219 12.542 1 94.87 209 THR B O 1
ATOM 4199 N N . PHE B 1 210 ? -28.12 3.144 12.561 1 94.11 210 PHE B N 1
ATOM 4200 C CA . PHE B 1 210 ? -27.675 2.375 13.718 1 94.11 210 PHE B CA 1
ATOM 4201 C C . PHE B 1 210 ? -26.996 3.279 14.74 1 94.11 210 PHE B C 1
ATOM 4203 O O . PHE B 1 210 ? -26.544 4.376 14.403 1 94.11 210 PHE B O 1
ATOM 4210 N N . ALA B 1 211 ? -27.028 2.768 15.975 1 90.88 211 ALA B N 1
ATOM 4211 C CA . ALA B 1 211 ? -26.258 3.41 17.038 1 90.88 211 ALA B CA 1
ATOM 4212 C C . ALA B 1 211 ? -24.852 2.822 17.127 1 90.88 211 ALA B C 1
ATOM 4214 O O . ALA B 1 211 ? -24.684 1.601 17.158 1 90.88 211 ALA B O 1
ATOM 4215 N N . ALA B 1 212 ? -23.917 3.657 17.143 1 84.99 212 ALA B N 1
ATOM 4216 C CA . ALA B 1 212 ? -22.525 3.212 17.142 1 84.99 212 ALA B CA 1
ATOM 4217 C C . ALA B 1 212 ? -22.24 2.3 18.332 1 84.99 212 ALA B C 1
ATOM 4219 O O . ALA B 1 212 ? -22.673 2.577 19.453 1 84.99 212 ALA B O 1
ATOM 4220 N N . ARG B 1 213 ? -21.643 1.15 17.991 1 87.19 213 ARG B N 1
ATOM 4221 C CA . ARG B 1 213 ? -21.167 0.221 19.01 1 87.19 213 ARG B CA 1
ATOM 4222 C C . ARG B 1 213 ? -19.745 0.565 19.443 1 87.19 213 ARG B C 1
ATOM 4224 O O . ARG B 1 213 ? -19.106 1.44 18.854 1 87.19 213 ARG B O 1
ATOM 4231 N N . ASP B 1 214 ? -19.369 -0.1 20.595 1 80.3 214 ASP B N 1
ATOM 4232 C CA . ASP B 1 214 ? -17.953 0.009 20.931 1 80.3 214 ASP B CA 1
ATOM 4233 C C . ASP B 1 214 ? -17.08 -0.596 19.834 1 80.3 214 ASP B C 1
ATOM 4235 O O . ASP B 1 214 ? -17.1 -1.81 19.616 1 80.3 214 ASP B O 1
ATOM 4239 N N . TYR B 1 215 ? -16.595 0.213 19.15 1 77.13 215 TYR B N 1
ATOM 4240 C CA . TYR B 1 215 ? -15.854 -0.093 17.932 1 77.13 215 TYR B CA 1
ATOM 4241 C C . TYR B 1 215 ? -14.593 -0.889 18.246 1 77.13 215 TYR B C 1
ATOM 4243 O O . TYR B 1 215 ? -13.854 -0.551 19.174 1 77.13 215 TYR B O 1
ATOM 4251 N N . GLN B 1 216 ? -14.488 -2.031 17.59 1 77.81 216 GLN B N 1
ATOM 4252 C CA . GLN B 1 216 ? -13.267 -2.828 17.651 1 77.81 216 GLN B CA 1
ATOM 4253 C C . GLN B 1 216 ? -12.407 -2.613 16.409 1 77.81 216 GLN B C 1
ATOM 4255 O O . GLN B 1 216 ? -12.856 -2.856 15.287 1 77.81 216 GLN B O 1
ATOM 4260 N N . LYS B 1 217 ? -11.211 -2.06 16.658 1 78.21 217 LYS B N 1
ATOM 4261 C CA . LYS B 1 217 ? -10.276 -1.889 15.55 1 78.21 217 LYS B CA 1
ATOM 4262 C C . LYS B 1 217 ? -9.894 -3.234 14.939 1 78.21 217 LYS B C 1
ATOM 4264 O O . LYS B 1 217 ? -9.744 -4.227 15.655 1 78.21 217 LYS B O 1
ATOM 4269 N N . PRO B 1 218 ? -9.827 -3.247 13.64 1 79.07 218 PRO B N 1
ATOM 4270 C CA . PRO B 1 218 ? -9.438 -4.503 12.995 1 79.07 218 PRO B CA 1
ATOM 4271 C C . PRO B 1 218 ? -8.003 -4.913 13.318 1 79.07 218 PRO B C 1
ATOM 4273 O O . PRO B 1 218 ? -7.145 -4.052 13.535 1 79.07 218 PRO B O 1
ATOM 4276 N N . THR B 1 219 ? -7.816 -6.161 13.45 1 77.57 219 THR B N 1
ATOM 4277 C CA . THR B 1 219 ? -6.464 -6.698 13.558 1 77.57 219 THR B CA 1
ATOM 4278 C C . THR B 1 219 ? -5.78 -6.718 12.194 1 77.57 219 THR B C 1
ATOM 4280 O O . THR B 1 219 ? -6.197 -7.451 11.295 1 77.57 219 THR B O 1
ATOM 4283 N N . LEU B 1 220 ? -4.791 -5.855 12.046 1 76.89 220 LEU B N 1
ATOM 4284 C CA . LEU B 1 220 ? -4.165 -5.735 10.734 1 76.89 220 LEU B CA 1
ATOM 4285 C C . LEU B 1 220 ? -2.759 -6.326 10.747 1 76.89 220 LEU B C 1
ATOM 4287 O O . LEU B 1 220 ? -2.128 -6.461 9.696 1 76.89 220 LEU B O 1
ATOM 4291 N N . ASP B 1 221 ? -2.317 -6.628 11.932 1 71.54 221 ASP B N 1
ATOM 4292 C CA . ASP B 1 221 ? -0.967 -7.176 12.027 1 71.54 221 ASP B CA 1
ATOM 4293 C C . ASP B 1 221 ? -1.001 -8.658 12.392 1 71.54 221 ASP B C 1
ATOM 4295 O O . ASP B 1 221 ? -1.425 -9.022 13.491 1 71.54 221 ASP B O 1
ATOM 4299 N N . PHE B 1 222 ? -0.634 -9.431 11.437 1 70.64 222 PHE B N 1
ATOM 4300 C CA . PHE B 1 222 ? -0.662 -10.873 11.654 1 70.64 222 PHE B CA 1
ATOM 4301 C C . PHE B 1 222 ? 0.749 -11.447 11.661 1 70.64 222 PHE B C 1
ATOM 4303 O O . PHE B 1 222 ? 0.936 -12.652 11.477 1 70.64 222 PHE B O 1
ATOM 4310 N N . SER B 1 223 ? 1.704 -10.579 11.813 1 69.59 223 SER B N 1
ATOM 4311 C CA . SER B 1 223 ? 3.097 -10.994 11.685 1 69.59 223 SER B CA 1
ATOM 4312 C C . SER B 1 223 ? 3.439 -12.096 12.682 1 69.59 223 SER B C 1
ATOM 4314 O O . SER B 1 223 ? 4.104 -13.073 12.331 1 69.59 223 SER B O 1
ATOM 4316 N N . GLU B 1 224 ? 2.951 -11.953 13.869 1 69.81 224 GLU B N 1
ATOM 4317 C CA . GLU B 1 224 ? 3.266 -12.944 14.894 1 69.81 224 GLU B CA 1
ATOM 4318 C C . GLU B 1 224 ? 2.63 -14.293 14.571 1 69.81 224 GLU B C 1
ATOM 4320 O O . GLU B 1 224 ? 3.259 -15.339 14.746 1 69.81 224 GLU B O 1
ATOM 4325 N N . ILE B 1 225 ? 1.471 -14.305 14.085 1 72.02 225 ILE B N 1
ATOM 4326 C CA . ILE B 1 225 ? 0.758 -15.531 13.745 1 72.02 225 ILE B CA 1
ATOM 4327 C C . ILE B 1 225 ? 1.446 -16.22 12.569 1 72.02 225 ILE B C 1
ATOM 4329 O O . ILE B 1 225 ? 1.658 -17.435 12.59 1 72.02 225 ILE B O 1
ATOM 4333 N N . TRP B 1 226 ? 1.866 -15.435 11.736 1 73.47 226 TRP B N 1
ATOM 4334 C CA . TRP B 1 226 ? 2.527 -15.975 10.553 1 73.47 226 TRP B CA 1
ATOM 4335 C C . TRP B 1 226 ? 3.866 -16.607 10.917 1 73.47 226 TRP B C 1
ATOM 4337 O O . TRP B 1 226 ? 4.204 -17.687 10.427 1 73.47 226 TRP B O 1
ATOM 4347 N N . GLU B 1 227 ? 4.528 -15.928 11.798 1 73.77 227 GLU B N 1
ATOM 4348 C CA . GLU B 1 227 ? 5.836 -16.438 12.2 1 73.77 227 GLU B CA 1
ATOM 4349 C C . GLU B 1 227 ? 5.707 -17.773 12.927 1 73.77 227 GLU B C 1
ATOM 4351 O O . GLU B 1 227 ? 6.551 -18.657 12.768 1 73.77 227 GLU B O 1
ATOM 4356 N N . THR B 1 228 ? 4.626 -17.873 13.591 1 79.32 228 THR B N 1
ATOM 4357 C CA . THR B 1 228 ? 4.437 -19.087 14.378 1 79.32 228 THR B CA 1
ATOM 4358 C C . THR B 1 228 ? 3.989 -20.243 13.488 1 79.32 228 THR B C 1
ATOM 4360 O O . THR B 1 228 ? 4.33 -21.4 13.745 1 79.32 228 THR B O 1
ATOM 4363 N N . MET B 1 229 ? 3.364 -19.934 12.477 1 83.61 229 MET B N 1
ATOM 4364 C CA . MET B 1 229 ? 2.789 -20.966 11.619 1 83.61 229 MET B CA 1
ATOM 4365 C C . MET B 1 229 ? 3.755 -21.345 10.501 1 83.61 229 MET B C 1
ATOM 4367 O O . MET B 1 229 ? 3.548 -22.342 9.808 1 83.61 229 MET B O 1
ATOM 4371 N N . GLN B 1 230 ? 4.802 -20.6 10.418 1 86.56 230 GLN B N 1
ATOM 4372 C CA . GLN B 1 230 ? 5.714 -20.784 9.294 1 86.56 230 GLN B CA 1
ATOM 4373 C C . GLN B 1 230 ? 6.666 -21.95 9.543 1 86.56 230 GLN B C 1
ATOM 4375 O O . GLN B 1 230 ? 7.076 -22.191 10.68 1 86.56 230 GLN B O 1
ATOM 4380 N N . THR B 1 231 ? 6.886 -22.7 8.551 1 89.87 231 THR B N 1
ATOM 4381 C CA . THR B 1 231 ? 7.937 -23.712 8.524 1 89.87 231 THR B CA 1
ATOM 4382 C C . THR B 1 231 ? 8.935 -23.425 7.405 1 89.87 231 THR B C 1
ATOM 4384 O O . THR B 1 231 ? 8.603 -22.749 6.429 1 89.87 231 THR B O 1
ATOM 4387 N N . LYS B 1 232 ? 10.136 -23.881 7.602 1 92.19 232 LYS B N 1
ATOM 4388 C CA . LYS B 1 232 ? 11.144 -23.702 6.56 1 92.19 232 LYS B CA 1
ATOM 4389 C C . LYS B 1 232 ? 11.153 -24.8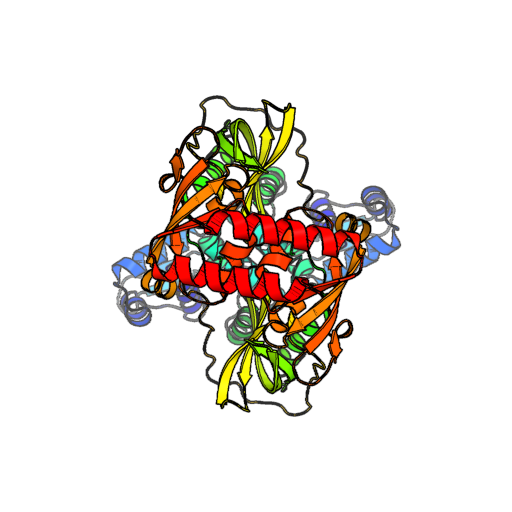84 5.595 1 92.19 232 LYS B C 1
ATOM 4391 O O . LYS B 1 232 ? 11.186 -26.04 6.022 1 92.19 232 LYS B O 1
ATOM 4396 N N . ILE B 1 233 ? 11.022 -24.595 4.357 1 96.1 233 ILE B N 1
ATOM 4397 C CA . ILE B 1 233 ? 11.152 -25.641 3.348 1 96.1 233 ILE B CA 1
ATOM 4398 C C . ILE B 1 233 ? 12.39 -25.381 2.492 1 96.1 233 ILE B C 1
ATOM 4400 O O . ILE B 1 233 ? 12.92 -24.267 2.477 1 96.1 233 ILE B O 1
ATOM 4404 N N . LYS B 1 234 ? 12.835 -26.391 1.892 1 97.56 234 LYS B N 1
ATOM 4405 C CA . LYS B 1 234 ? 13.975 -26.278 0.986 1 97.56 234 LYS B CA 1
ATOM 4406 C C . LYS B 1 234 ? 13.525 -26.317 -0.471 1 97.56 234 LYS B C 1
ATOM 4408 O O . LYS B 1 234 ? 12.936 -27.303 -0.918 1 97.56 234 LYS B O 1
ATOM 4413 N N . ILE B 1 235 ? 13.82 -25.266 -1.208 1 97.54 235 ILE B N 1
ATOM 4414 C CA . ILE B 1 235 ? 13.458 -25.218 -2.62 1 97.54 235 ILE B CA 1
ATOM 4415 C C . ILE B 1 235 ? 14.7 -24.94 -3.463 1 97.54 235 ILE B C 1
ATOM 4417 O O . ILE B 1 235 ? 15.629 -24.269 -3.007 1 97.54 235 ILE B O 1
ATOM 4421 N N . ARG B 1 236 ? 14.726 -25.495 -4.634 1 97.9 236 ARG B N 1
ATOM 4422 C CA . ARG B 1 236 ? 15.728 -25.169 -5.643 1 97.9 236 ARG B CA 1
ATOM 4423 C C . ARG B 1 236 ? 15.149 -24.244 -6.71 1 97.9 236 ARG B C 1
ATOM 4425 O O . ARG B 1 236 ? 14.126 -24.557 -7.321 1 97.9 236 ARG B O 1
ATOM 4432 N N . ILE B 1 237 ? 15.81 -23.123 -6.914 1 96.93 237 ILE B N 1
ATOM 4433 C CA . ILE B 1 237 ? 15.238 -22.155 -7.844 1 96.93 237 ILE B CA 1
ATOM 4434 C C . ILE B 1 237 ? 16.269 -21.795 -8.912 1 96.93 237 ILE B C 1
ATOM 4436 O O . ILE B 1 237 ? 17.475 -21.847 -8.662 1 96.93 237 ILE B O 1
ATOM 4440 N N . HIS B 1 238 ? 15.812 -21.521 -10.085 1 96.07 238 HIS B N 1
ATOM 4441 C CA . HIS B 1 238 ? 16.643 -20.882 -11.099 1 96.07 238 HIS B CA 1
ATOM 4442 C C . HIS B 1 238 ? 16.925 -19.426 -10.743 1 96.07 238 HIS B C 1
ATOM 4444 O O . HIS B 1 238 ? 16.076 -18.75 -10.159 1 96.07 238 HIS B O 1
ATOM 4450 N N . LYS B 1 239 ? 17.958 -18.879 -11.085 1 94.26 239 LYS B N 1
ATOM 4451 C CA . LYS B 1 239 ? 18.394 -17.538 -10.705 1 94.26 239 LYS B CA 1
ATOM 4452 C C . LYS B 1 239 ? 17.447 -16.476 -11.257 1 94.26 239 LYS B C 1
ATOM 4454 O O . LYS B 1 239 ? 17.32 -15.392 -10.684 1 94.26 239 LYS B O 1
ATOM 4459 N N . SER B 1 240 ? 16.699 -16.852 -12.282 1 93.25 240 SER B N 1
ATOM 4460 C CA . SER B 1 240 ? 15.844 -15.887 -12.964 1 93.25 240 SER B CA 1
ATOM 4461 C C . SER B 1 240 ? 14.685 -15.45 -12.075 1 93.25 240 SER B C 1
ATOM 4463 O O . SER B 1 240 ? 14.027 -14.444 -12.352 1 93.25 240 SER B O 1
ATOM 4465 N N . ILE B 1 241 ? 14.388 -16.165 -10.977 1 93.32 241 ILE B N 1
ATOM 4466 C CA . ILE B 1 241 ? 13.248 -15.781 -10.153 1 93.32 241 ILE B CA 1
ATOM 4467 C C . ILE B 1 241 ? 13.733 -15.347 -8.771 1 93.32 241 ILE B C 1
ATOM 4469 O O . ILE B 1 241 ? 12.932 -15.186 -7.847 1 93.32 241 ILE B O 1
ATOM 4473 N N . MET B 1 242 ? 15.028 -15.148 -8.621 1 91.65 242 MET B N 1
ATOM 4474 C CA . MET B 1 242 ? 15.591 -14.738 -7.338 1 91.65 242 MET B CA 1
ATOM 4475 C C . MET B 1 242 ? 14.954 -13.439 -6.854 1 91.65 242 MET B C 1
ATOM 4477 O O . MET B 1 242 ? 14.614 -13.31 -5.677 1 91.65 242 MET B O 1
ATOM 4481 N N . ASP B 1 243 ? 14.794 -12.534 -7.741 1 89.16 243 ASP B N 1
ATOM 4482 C CA . ASP B 1 243 ? 14.223 -11.234 -7.399 1 89.16 243 ASP B CA 1
ATOM 4483 C C . ASP B 1 243 ? 12.824 -11.388 -6.807 1 89.16 243 ASP B C 1
ATOM 4485 O O . ASP B 1 243 ? 12.443 -10.645 -5.9 1 89.16 243 ASP B O 1
ATOM 4489 N N . ARG B 1 244 ? 12.105 -12.368 -7.211 1 88.81 244 ARG B N 1
ATOM 4490 C CA . ARG B 1 244 ? 10.747 -12.604 -6.73 1 88.81 244 ARG B CA 1
ATOM 4491 C C . ARG B 1 244 ? 10.76 -13.207 -5.33 1 88.81 244 ARG B C 1
ATOM 4493 O O . ARG B 1 244 ? 9.903 -12.888 -4.503 1 88.81 244 ARG B O 1
ATOM 4500 N N . LEU B 1 245 ? 11.733 -14.012 -5.094 1 90.11 245 LEU B N 1
ATOM 4501 C CA . LEU B 1 245 ? 11.805 -14.684 -3.801 1 90.11 245 LEU B CA 1
ATOM 4502 C C . LEU B 1 245 ? 12.311 -13.733 -2.721 1 90.11 245 LEU B C 1
ATOM 4504 O O . LEU B 1 245 ? 12.005 -13.909 -1.54 1 90.11 245 LEU B O 1
ATOM 4508 N N . LEU B 1 246 ? 13.007 -12.775 -3.15 1 87.82 246 LEU B N 1
ATOM 4509 C CA . LEU B 1 246 ? 13.571 -11.817 -2.205 1 87.82 246 LEU B CA 1
ATOM 4510 C C . LEU B 1 246 ? 12.471 -10.987 -1.552 1 87.82 246 LEU B C 1
ATOM 4512 O O . LEU B 1 246 ? 12.708 -10.318 -0.544 1 87.82 246 LEU B O 1
ATOM 4516 N N . ASP B 1 247 ? 11.265 -11.153 -2.018 1 81.02 247 ASP B N 1
ATOM 4517 C CA . ASP B 1 247 ? 10.111 -10.539 -1.368 1 81.02 247 ASP B CA 1
ATOM 4518 C C . ASP B 1 247 ? 9.683 -11.337 -0.139 1 81.02 247 ASP B C 1
ATOM 4520 O O . ASP B 1 247 ? 8.959 -10.827 0.718 1 81.02 247 ASP B O 1
ATOM 4524 N N . PHE B 1 248 ? 10.198 -12.507 -0.127 1 81.89 248 PHE B N 1
ATOM 4525 C CA . PHE B 1 248 ? 9.692 -13.398 0.911 1 81.89 248 PHE B CA 1
ATOM 4526 C C . PHE B 1 248 ? 10.798 -13.772 1.89 1 81.89 248 PHE B C 1
ATOM 4528 O O . PHE B 1 248 ? 10.523 -14.179 3.02 1 81.89 248 PHE B O 1
ATOM 4535 N N . CYS B 1 249 ? 12.014 -13.733 1.422 1 83.6 249 CYS B N 1
ATOM 4536 C CA . CYS B 1 249 ? 13.1 -14.119 2.316 1 83.6 249 CYS B CA 1
ATOM 4537 C C . CYS B 1 249 ? 14.38 -13.365 1.976 1 83.6 249 CYS B C 1
ATOM 4539 O O . CYS B 1 249 ? 14.507 -12.811 0.883 1 83.6 249 CYS B O 1
ATOM 4541 N N . ALA B 1 250 ? 15.28 -13.445 2.932 1 81.28 250 ALA B N 1
ATOM 4542 C CA . ALA B 1 250 ? 16.524 -12.688 2.819 1 81.28 250 ALA B CA 1
ATOM 4543 C C . ALA B 1 250 ? 17.52 -13.402 1.909 1 81.28 250 ALA B C 1
ATOM 4545 O O . ALA B 1 250 ? 17.492 -14.629 1.791 1 81.28 250 ALA B O 1
ATOM 4546 N N . TYR B 1 251 ? 18.334 -12.645 1.395 1 83.89 251 TYR B N 1
ATOM 4547 C CA . TYR B 1 251 ? 19.351 -13.159 0.485 1 83.89 251 TYR B CA 1
ATOM 4548 C C . TYR B 1 251 ? 20.24 -14.182 1.182 1 83.89 251 TYR B C 1
ATOM 4550 O O . TYR B 1 251 ? 20.76 -15.1 0.543 1 83.89 251 TYR B O 1
ATOM 4558 N N . GLU B 1 252 ? 20.367 -14.027 2.441 1 83.73 252 GLU B N 1
ATOM 4559 C CA . GLU B 1 252 ? 21.217 -14.929 3.213 1 83.73 252 GLU B CA 1
ATOM 4560 C C . GLU B 1 252 ? 20.687 -16.359 3.167 1 83.73 252 GLU B C 1
ATOM 4562 O O . GLU B 1 252 ? 21.426 -17.309 3.436 1 83.73 252 GLU B O 1
ATOM 4567 N N . ASN B 1 253 ? 19.465 -16.567 2.858 1 89.38 253 ASN B N 1
ATOM 4568 C CA . ASN B 1 253 ? 18.839 -17.884 2.805 1 89.38 253 ASN B CA 1
ATOM 4569 C C . ASN B 1 253 ? 19.128 -18.589 1.483 1 89.38 253 ASN B C 1
ATOM 4571 O O . ASN B 1 253 ? 18.742 -19.743 1.293 1 89.38 253 ASN B O 1
ATOM 4575 N N . PHE B 1 254 ? 19.854 -17.886 0.566 1 91.9 254 PHE B N 1
ATOM 4576 C CA . PHE B 1 254 ? 20.147 -18.437 -0.752 1 91.9 254 PHE B CA 1
ATOM 4577 C C . PHE B 1 254 ? 21.538 -19.059 -0.782 1 91.9 254 PHE B C 1
ATOM 4579 O O . PHE B 1 254 ? 22.532 -18.38 -0.518 1 91.9 254 PHE B O 1
ATOM 4586 N N . LEU B 1 255 ? 21.616 -20.261 -1.075 1 95.04 255 LEU B N 1
ATOM 4587 C CA . LEU B 1 255 ? 22.883 -20.963 -1.25 1 95.04 255 LEU B CA 1
ATOM 4588 C C . LEU B 1 255 ? 23.088 -21.361 -2.708 1 95.04 255 LEU B C 1
ATOM 4590 O O . LEU B 1 255 ? 22.229 -22.016 -3.303 1 95.04 255 LEU B O 1
ATOM 4594 N N . PRO B 1 256 ? 24.161 -21.046 -3.216 1 93.94 256 PRO B N 1
ATOM 4595 C CA . PRO B 1 256 ? 24.396 -21.382 -4.622 1 93.94 256 PRO B CA 1
ATOM 4596 C C . PRO B 1 256 ? 24.387 -22.887 -4.879 1 93.94 256 PRO B C 1
ATOM 4598 O O . PRO B 1 256 ? 24.897 -23.659 -4.063 1 93.94 256 PRO B O 1
ATOM 4601 N N . ASP B 1 257 ? 23.73 -23.328 -5.891 1 96.08 257 ASP B N 1
ATOM 4602 C CA . ASP B 1 257 ? 23.709 -24.69 -6.417 1 96.08 257 ASP B CA 1
ATOM 4603 C C . ASP B 1 257 ? 24.093 -24.713 -7.895 1 96.08 257 ASP B C 1
ATOM 4605 O O . ASP B 1 257 ? 23.234 -24.882 -8.762 1 96.08 257 ASP B O 1
ATOM 4609 N N . GLY B 1 258 ? 25.384 -24.549 -8.124 1 92.98 258 GLY B N 1
ATOM 4610 C CA . GLY B 1 258 ? 25.869 -24.36 -9.483 1 92.98 258 GLY B CA 1
ATOM 4611 C C . GLY B 1 258 ? 25.779 -22.921 -9.954 1 92.98 258 GLY B C 1
ATOM 4612 O O . GLY B 1 258 ? 25.712 -21.998 -9.139 1 92.98 258 GLY B O 1
ATOM 4613 N N . ASP B 1 259 ? 25.818 -22.695 -11.254 1 91.03 259 ASP B N 1
ATOM 4614 C CA . ASP B 1 259 ? 25.901 -21.349 -11.812 1 91.03 259 ASP B CA 1
ATOM 4615 C C . ASP B 1 259 ? 24.51 -20.749 -12.008 1 91.03 259 ASP B C 1
ATOM 4617 O O . ASP B 1 259 ? 24.346 -19.527 -11.98 1 91.03 259 ASP B O 1
ATOM 4621 N N . GLU B 1 260 ? 23.52 -21.631 -12.08 1 94.16 260 GLU B N 1
ATOM 4622 C CA . GLU B 1 260 ? 22.238 -21.097 -12.53 1 94.16 260 GLU B CA 1
ATOM 4623 C C . GLU B 1 260 ? 21.157 -21.288 -11.47 1 94.16 260 GLU B C 1
ATOM 4625 O O . GLU B 1 260 ? 20.026 -20.828 -11.639 1 94.16 260 GLU B O 1
ATOM 4630 N N . HIS B 1 261 ? 21.567 -21.954 -10.342 1 96.49 261 HIS B N 1
ATOM 4631 C CA . HIS B 1 261 ? 20.511 -22.287 -9.392 1 96.49 261 HIS B CA 1
ATOM 4632 C C . HIS B 1 261 ? 20.93 -21.957 -7.964 1 96.49 261 HIS B C 1
ATOM 4634 O O . HIS B 1 261 ? 22.101 -21.672 -7.706 1 96.49 261 HIS B O 1
ATOM 4640 N N . TYR B 1 262 ? 19.916 -21.894 -7.111 1 96.5 262 TYR B N 1
ATOM 4641 C CA . TYR B 1 262 ? 20.096 -21.713 -5.675 1 96.5 262 TYR B CA 1
ATOM 4642 C C . TYR B 1 262 ? 19.227 -22.689 -4.89 1 96.5 262 TYR B C 1
ATOM 4644 O O . TYR B 1 262 ? 18.144 -23.068 -5.342 1 96.5 262 TYR B O 1
ATOM 4652 N N . ILE B 1 263 ? 19.743 -23.062 -3.779 1 97.85 263 ILE B N 1
ATOM 4653 C CA . ILE B 1 263 ? 18.932 -23.721 -2.76 1 97.85 263 ILE B CA 1
ATOM 4654 C C . ILE B 1 263 ? 18.517 -22.708 -1.696 1 97.85 263 ILE B C 1
ATOM 4656 O O . ILE B 1 263 ? 19.365 -22.032 -1.109 1 97.85 263 ILE B O 1
ATOM 4660 N N . VAL B 1 264 ? 17.262 -22.65 -1.475 1 96.54 264 VAL B N 1
ATOM 4661 C CA . VAL B 1 264 ? 16.755 -21.582 -0.619 1 96.54 264 VAL B CA 1
ATOM 4662 C C . VAL B 1 264 ? 15.992 -22.183 0.559 1 96.54 264 VAL B C 1
ATOM 4664 O O . VAL B 1 264 ? 15.151 -23.067 0.377 1 96.54 264 VAL B O 1
ATOM 4667 N N . SER B 1 265 ? 16.322 -21.728 1.759 1 95.14 265 SER B N 1
ATOM 4668 C CA . SER B 1 265 ? 15.464 -21.948 2.919 1 95.14 265 SER B CA 1
ATOM 4669 C C . SER B 1 265 ? 14.299 -20.963 2.938 1 95.14 265 SER B C 1
ATOM 4671 O O . SER B 1 265 ? 14.456 -19.815 3.357 1 95.14 265 SER B O 1
ATOM 4673 N N . TYR B 1 266 ? 13.131 -21.456 2.568 1 92.71 266 TYR B N 1
ATOM 4674 C CA . TYR B 1 266 ? 11.981 -20.609 2.271 1 92.71 266 TYR B CA 1
ATOM 4675 C C . TYR B 1 266 ? 10.919 -20.73 3.357 1 92.71 266 TYR B C 1
ATOM 4677 O O . TYR B 1 266 ? 10.474 -21.835 3.678 1 92.71 266 TYR B O 1
ATOM 4685 N N . PRO B 1 267 ? 10.578 -19.6 3.936 1 90.11 267 PRO B N 1
ATOM 4686 C CA . PRO B 1 267 ? 9.466 -19.645 4.889 1 90.11 267 PRO B CA 1
ATOM 4687 C C . PRO B 1 267 ? 8.139 -20.012 4.23 1 90.11 267 PRO B C 1
ATOM 4689 O O . PRO B 1 267 ? 7.72 -19.359 3.27 1 90.11 267 PRO B O 1
ATOM 4692 N N . PHE B 1 268 ? 7.508 -21.022 4.797 1 92.28 268 PHE B N 1
ATOM 4693 C CA . PHE B 1 268 ? 6.329 -21.583 4.147 1 92.28 268 PHE B CA 1
ATOM 4694 C C . PHE B 1 268 ? 5.235 -21.873 5.167 1 92.28 268 PHE B C 1
ATOM 4696 O O . PHE B 1 268 ? 5.508 -22.411 6.242 1 92.28 268 PHE B O 1
ATOM 4703 N N . ILE B 1 269 ? 4.126 -21.431 4.824 1 90.13 269 ILE B N 1
ATOM 4704 C CA . ILE B 1 269 ? 2.928 -21.827 5.555 1 90.13 269 ILE B CA 1
ATOM 4705 C C . ILE B 1 269 ? 2.107 -22.801 4.713 1 90.13 269 ILE B C 1
ATOM 4707 O O . ILE B 1 269 ? 1.786 -22.514 3.557 1 90.13 269 ILE B O 1
ATOM 4711 N N . GLU B 1 270 ? 1.75 -23.895 5.282 1 91.69 270 GLU B N 1
ATOM 4712 C CA . GLU B 1 270 ? 1.072 -24.937 4.516 1 91.69 270 GLU B CA 1
ATOM 4713 C C . GLU B 1 270 ? -0.412 -24.621 4.348 1 91.69 270 GLU B C 1
ATOM 4715 O O . GLU B 1 270 ? -1.249 -25.133 5.095 1 91.69 270 GLU B O 1
ATOM 4720 N N . ASN B 1 271 ? -0.649 -23.944 3.385 1 89.96 271 ASN B N 1
ATOM 4721 C CA . ASN B 1 271 ? -2.013 -23.613 2.987 1 89.96 271 ASN B CA 1
ATOM 4722 C C . ASN B 1 271 ? -2.127 -23.424 1.477 1 89.96 271 ASN B C 1
ATOM 4724 O O . ASN B 1 271 ? -1.128 -23.502 0.76 1 89.96 271 ASN B O 1
ATOM 4728 N N . GLU B 1 272 ? -3.301 -23.225 0.998 1 89.81 272 GLU B N 1
ATOM 4729 C CA . GLU B 1 272 ? -3.552 -23.143 -0.438 1 89.81 272 GLU B CA 1
ATOM 4730 C C . GLU B 1 272 ? -2.81 -21.964 -1.061 1 89.81 272 GLU B C 1
ATOM 4732 O O . GLU B 1 272 ? -2.258 -22.08 -2.157 1 89.81 272 GLU B O 1
ATOM 4737 N N . TYR B 1 273 ? -2.707 -20.979 -0.369 1 85.95 273 TYR B N 1
ATOM 4738 C CA . TYR B 1 273 ? -2.09 -19.761 -0.883 1 85.95 273 TYR B CA 1
ATOM 4739 C C . TYR B 1 273 ? -0.604 -19.971 -1.146 1 85.95 273 TYR B C 1
ATOM 4741 O O . TYR B 1 273 ? -0.102 -19.629 -2.219 1 85.95 273 TYR B O 1
ATOM 4749 N N . CYS B 1 274 ? 0.055 -20.491 -0.205 1 91.21 274 CYS B N 1
ATOM 4750 C CA . CYS B 1 274 ? 1.497 -20.664 -0.338 1 91.21 274 CYS B CA 1
ATOM 4751 C C . CYS B 1 274 ? 1.825 -21.72 -1.387 1 91.21 274 CYS B C 1
ATOM 4753 O O . CYS B 1 274 ? 2.827 -21.607 -2.096 1 91.21 274 CYS B O 1
ATOM 4755 N N . TYR B 1 275 ? 0.972 -22.758 -1.498 1 95.05 275 TYR B N 1
ATOM 4756 C CA . TYR B 1 275 ? 1.155 -23.715 -2.584 1 95.05 275 TYR B CA 1
ATOM 4757 C C . TYR B 1 275 ? 0.984 -23.04 -3.94 1 95.05 275 TYR B C 1
ATOM 4759 O O . TYR B 1 275 ? 1.743 -23.309 -4.874 1 95.05 275 TYR B O 1
ATOM 4767 N N . ASP B 1 276 ? 0.06 -22.154 -4 1 93.68 276 ASP B N 1
ATOM 4768 C CA . ASP B 1 276 ? -0.208 -21.425 -5.236 1 93.68 276 ASP B CA 1
ATOM 4769 C C . ASP B 1 276 ? 0.983 -20.554 -5.63 1 93.68 276 ASP B C 1
ATOM 4771 O O . ASP B 1 276 ? 1.304 -20.43 -6.813 1 93.68 276 ASP B O 1
ATOM 4775 N N . ILE B 1 277 ? 1.572 -19.999 -4.664 1 92.67 277 ILE B N 1
ATOM 4776 C CA . ILE B 1 277 ? 2.752 -19.18 -4.917 1 92.67 277 ILE B CA 1
ATOM 4777 C C . ILE B 1 277 ? 3.854 -20.037 -5.536 1 92.67 277 ILE B C 1
ATOM 4779 O O . ILE B 1 277 ? 4.438 -19.667 -6.556 1 92.67 277 ILE B O 1
ATOM 4783 N N . LEU B 1 278 ? 4.111 -21.182 -4.962 1 95.09 278 LEU B N 1
ATOM 4784 C CA . LEU B 1 278 ? 5.149 -22.068 -5.476 1 95.09 278 LEU B CA 1
ATOM 4785 C C . LEU B 1 278 ? 4.839 -22.496 -6.907 1 95.09 278 LEU B C 1
ATOM 4787 O O . LEU B 1 278 ? 5.733 -22.538 -7.755 1 95.09 278 LEU B O 1
ATOM 4791 N N . LEU B 1 279 ? 3.57 -22.77 -7.155 1 95.24 279 LEU B N 1
ATOM 4792 C CA . LEU B 1 279 ? 3.148 -23.149 -8.499 1 95.24 279 LEU B CA 1
ATOM 4793 C C . LEU B 1 279 ? 3.405 -22.018 -9.489 1 95.24 279 LEU B C 1
ATOM 4795 O O . LEU B 1 279 ? 3.762 -22.266 -10.643 1 95.24 279 LEU B O 1
ATOM 4799 N N . GLY B 1 280 ? 3.291 -20.858 -8.997 1 95.08 280 GLY B N 1
ATOM 4800 C CA . GLY B 1 280 ? 3.436 -19.673 -9.827 1 95.08 280 GLY B CA 1
ATOM 4801 C C . GLY B 1 280 ? 4.863 -19.438 -10.288 1 95.08 280 GLY B C 1
ATOM 4802 O O . GLY B 1 280 ? 5.1 -18.675 -11.227 1 95.08 280 GLY B O 1
ATOM 4803 N N . PHE B 1 281 ? 5.811 -20.134 -9.676 1 94.92 281 PHE B N 1
ATOM 4804 C CA . PHE B 1 281 ? 7.202 -19.99 -10.09 1 94.92 281 PHE B CA 1
ATOM 4805 C C . PHE B 1 281 ? 7.514 -20.903 -11.269 1 94.92 281 PHE B C 1
ATOM 4807 O O . PHE B 1 281 ? 8.601 -20.833 -11.846 1 94.92 281 PHE B O 1
ATOM 4814 N N . GLY B 1 282 ? 6.551 -21.765 -11.595 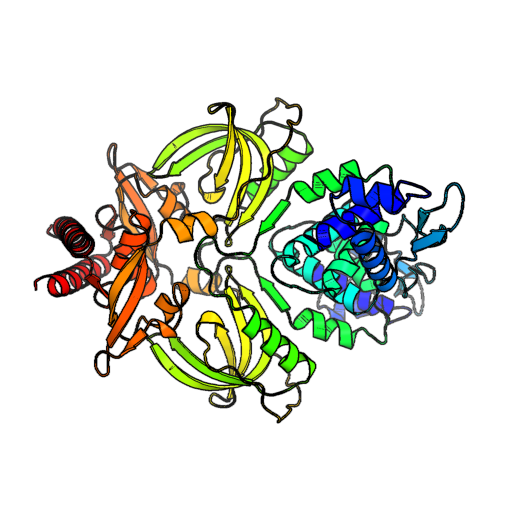1 94.2 282 GLY B N 1
ATOM 4815 C CA . GLY B 1 282 ? 6.675 -22.604 -12.776 1 94.2 282 GLY B CA 1
ATOM 4816 C C . GLY B 1 282 ? 7.819 -23.596 -12.685 1 94.2 282 GLY B C 1
ATOM 4817 O O . GLY B 1 282 ? 8.019 -24.228 -11.646 1 94.2 282 GLY B O 1
ATOM 4818 N N . ASP B 1 283 ? 8.549 -23.679 -13.773 1 95.47 283 ASP B N 1
ATOM 4819 C CA . ASP B 1 283 ? 9.62 -24.668 -13.849 1 95.47 283 ASP B CA 1
ATOM 4820 C C . ASP B 1 283 ? 10.924 -24.109 -13.284 1 95.47 283 ASP B C 1
ATOM 4822 O O . ASP B 1 283 ? 11.978 -24.738 -13.401 1 95.47 283 ASP B O 1
ATOM 4826 N N . LYS B 1 284 ? 10.81 -22.979 -12.679 1 96.17 284 LYS B N 1
ATOM 4827 C CA . LYS B 1 284 ? 12 -22.336 -12.13 1 96.17 284 LYS B CA 1
ATOM 4828 C C . LYS B 1 284 ? 12.128 -22.605 -10.633 1 96.17 284 LYS B C 1
ATOM 4830 O O . LYS B 1 284 ? 13.083 -22.155 -9.996 1 96.17 284 LYS B O 1
ATOM 4835 N N . CYS B 1 285 ? 11.146 -23.367 -10.1 1 96.82 285 CYS B N 1
ATOM 4836 C CA . CYS B 1 285 ? 11.147 -23.657 -8.671 1 96.82 285 CYS B CA 1
ATOM 4837 C C . CYS B 1 285 ? 10.763 -25.108 -8.408 1 96.82 285 CYS B C 1
ATOM 4839 O O . CYS B 1 285 ? 9.751 -25.589 -8.92 1 96.82 285 CYS B O 1
ATOM 4841 N N . GLU B 1 286 ? 11.544 -25.774 -7.642 1 97.24 286 GLU B N 1
ATOM 4842 C CA . GLU B 1 286 ? 11.291 -27.155 -7.242 1 97.24 286 GLU B CA 1
ATOM 4843 C C . GLU B 1 286 ? 11.362 -27.311 -5.725 1 97.24 286 GLU B C 1
ATOM 4845 O O . GLU B 1 286 ? 12.366 -26.954 -5.105 1 97.24 286 GLU B O 1
ATOM 4850 N N . CYS B 1 287 ? 10.313 -27.774 -5.166 1 97.61 287 CYS B N 1
ATOM 4851 C CA . CYS B 1 287 ? 10.342 -28.082 -3.74 1 97.61 287 CYS B CA 1
ATOM 4852 C C . CYS B 1 287 ? 11.106 -29.374 -3.476 1 97.61 287 CYS B C 1
ATOM 4854 O O . CYS B 1 287 ? 10.756 -30.428 -4.011 1 97.61 287 CYS B O 1
ATOM 4856 N N . LEU B 1 288 ? 12.059 -29.325 -2.635 1 97.03 288 LEU B N 1
ATOM 4857 C CA . LEU B 1 288 ? 12.9 -30.481 -2.341 1 97.03 288 LEU B CA 1
ATOM 4858 C C . LEU B 1 288 ? 12.481 -31.139 -1.031 1 97.03 288 LEU B C 1
ATOM 4860 O O . LEU B 1 288 ? 12.376 -32.365 -0.953 1 97.03 288 LEU B O 1
ATOM 4864 N N . GLU B 1 289 ? 12.287 -30.281 0.044 1 95.82 289 GLU B N 1
ATOM 4865 C CA . GLU B 1 289 ? 11.939 -30.729 1.389 1 95.82 289 GLU B CA 1
ATOM 4866 C C . GLU B 1 289 ? 11.008 -29.736 2.078 1 95.82 289 GLU B C 1
ATOM 4868 O O . GLU B 1 289 ? 11.05 -28.537 1.793 1 95.82 289 GLU B O 1
ATOM 4873 N N . PRO B 1 290 ? 10.182 -30.317 2.951 1 96.15 290 PRO B N 1
ATOM 4874 C CA . PRO B 1 290 ? 9.996 -31.713 3.355 1 96.15 290 PRO B CA 1
ATOM 4875 C C . PRO B 1 290 ? 9.272 -32.542 2.297 1 96.15 290 PRO B C 1
ATOM 4877 O O . PRO B 1 290 ? 8.663 -31.984 1.38 1 96.15 290 PRO B O 1
ATOM 4880 N N . LEU B 1 291 ? 9.22 -33.828 2.458 1 95.6 291 LEU B N 1
ATOM 4881 C CA . LEU B 1 291 ? 8.735 -34.752 1.438 1 95.6 291 LEU B CA 1
ATOM 4882 C C . LEU B 1 291 ? 7.227 -34.618 1.256 1 95.6 291 LEU B C 1
ATOM 4884 O O . LEU B 1 291 ? 6.718 -34.744 0.14 1 95.6 291 LEU B O 1
ATOM 4888 N N . HIS B 1 292 ? 6.549 -34.395 2.353 1 96.41 292 HIS B N 1
ATOM 4889 C CA . HIS B 1 292 ? 5.097 -34.325 2.235 1 96.41 292 HIS B CA 1
ATOM 4890 C C . HIS B 1 292 ? 4.667 -33.099 1.435 1 96.41 292 HIS B C 1
ATOM 4892 O O . HIS B 1 292 ? 3.654 -33.134 0.734 1 96.41 292 HIS B O 1
ATOM 4898 N N . ILE B 1 293 ? 5.443 -32.048 1.485 1 96.76 293 ILE B N 1
ATOM 4899 C CA . ILE B 1 293 ? 5.136 -30.859 0.697 1 96.76 293 ILE B CA 1
ATOM 4900 C C . ILE B 1 293 ? 5.48 -31.108 -0.77 1 96.76 293 ILE B C 1
ATOM 4902 O O . ILE B 1 293 ? 4.728 -30.716 -1.665 1 96.76 293 ILE B O 1
ATOM 4906 N N . ARG B 1 294 ? 6.571 -31.753 -0.952 1 96.91 294 ARG B N 1
ATOM 4907 C CA . ARG B 1 294 ? 6.953 -32.113 -2.314 1 96.91 294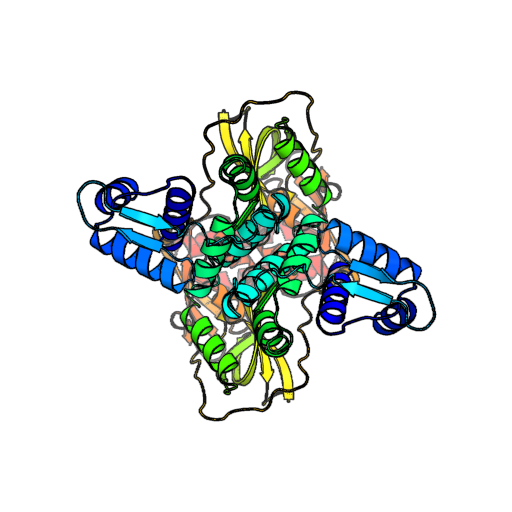 ARG B CA 1
ATOM 4908 C C . ARG B 1 294 ? 5.891 -32.991 -2.967 1 96.91 294 ARG B C 1
ATOM 4910 O O . ARG B 1 294 ? 5.529 -32.778 -4.126 1 96.91 294 ARG B O 1
ATOM 4917 N N . THR B 1 295 ? 5.401 -33.971 -2.23 1 96.67 295 THR B N 1
ATOM 4918 C CA . THR B 1 295 ? 4.369 -34.878 -2.721 1 96.67 295 THR B CA 1
ATOM 4919 C C . THR B 1 295 ? 3.087 -34.115 -3.041 1 96.67 295 THR B C 1
ATOM 4921 O O . THR B 1 295 ? 2.427 -34.393 -4.044 1 96.67 295 THR B O 1
ATOM 4924 N N . GLU B 1 296 ? 2.821 -33.194 -2.165 1 96.91 296 GLU B N 1
ATOM 4925 C CA . GLU B 1 296 ? 1.635 -32.376 -2.398 1 96.91 296 GLU B CA 1
ATOM 4926 C C . GLU B 1 296 ? 1.784 -31.535 -3.662 1 96.91 296 GLU B C 1
ATOM 4928 O O . GLU B 1 296 ? 0.829 -31.38 -4.427 1 96.91 296 GLU B O 1
ATOM 4933 N N . MET B 1 297 ? 2.934 -31.006 -3.905 1 96.58 297 MET B N 1
ATOM 4934 C CA . MET B 1 297 ? 3.212 -30.25 -5.122 1 96.58 297 MET B CA 1
ATOM 4935 C C . MET B 1 297 ? 3.036 -31.125 -6.358 1 96.58 297 MET B C 1
ATOM 4937 O O . MET B 1 297 ? 2.434 -30.699 -7.345 1 96.58 297 MET B O 1
ATOM 4941 N N . LYS B 1 298 ? 3.525 -32.347 -6.288 1 96.01 298 LYS B N 1
ATOM 4942 C CA . LYS B 1 298 ? 3.399 -33.29 -7.395 1 96.01 298 LYS B CA 1
ATOM 4943 C C . LYS B 1 298 ? 1.933 -33.567 -7.718 1 96.01 298 LYS B C 1
ATOM 4945 O O . LYS B 1 298 ? 1.545 -33.597 -8.888 1 96.01 298 LYS B O 1
ATOM 4950 N N . ARG B 1 299 ? 1.234 -33.775 -6.695 1 96.38 299 ARG B N 1
ATOM 4951 C CA . ARG B 1 299 ? -0.192 -34.04 -6.86 1 96.38 299 ARG B CA 1
ATOM 4952 C C . ARG B 1 299 ? -0.891 -32.87 -7.543 1 96.38 299 ARG B C 1
ATOM 4954 O O . ARG B 1 299 ? -1.663 -33.065 -8.485 1 96.38 299 ARG B O 1
ATOM 4961 N N . ARG B 1 300 ? -0.622 -31.686 -7.104 1 96.2 300 ARG B N 1
ATOM 4962 C CA . ARG B 1 300 ? -1.25 -30.489 -7.655 1 96.2 300 ARG B CA 1
ATOM 4963 C C . ARG B 1 300 ? -0.88 -30.302 -9.123 1 96.2 300 ARG B C 1
ATOM 4965 O O . ARG B 1 300 ? -1.73 -29.948 -9.942 1 96.2 300 ARG B O 1
ATOM 4972 N N . ILE B 1 301 ? 0.381 -30.519 -9.398 1 95.92 301 ILE B N 1
ATOM 4973 C CA . ILE B 1 301 ? 0.865 -30.381 -10.768 1 95.92 301 ILE B CA 1
ATOM 4974 C C . ILE B 1 301 ? 0.163 -31.395 -11.668 1 95.92 301 ILE B C 1
ATOM 4976 O O . ILE B 1 301 ? -0.24 -31.067 -12.786 1 95.92 301 ILE B O 1
ATOM 4980 N N . HIS B 1 302 ? 0.023 -32.619 -11.172 1 94.97 302 HIS B N 1
ATOM 4981 C CA . HIS B 1 302 ? -0.688 -33.658 -11.908 1 94.97 302 HIS B CA 1
ATOM 4982 C C . HIS B 1 302 ? -2.13 -33.248 -12.187 1 94.97 302 HIS B C 1
ATOM 4984 O O . HIS B 1 302 ? -2.637 -33.456 -13.292 1 94.97 302 HIS B O 1
ATOM 4990 N N . ASP B 1 303 ? -2.73 -32.694 -11.204 1 95.48 303 ASP B N 1
ATOM 4991 C CA . ASP B 1 303 ? -4.119 -32.27 -11.348 1 95.48 303 ASP B CA 1
ATOM 4992 C C . ASP B 1 303 ? -4.256 -31.19 -12.419 1 95.48 303 ASP B C 1
ATOM 4994 O O . ASP B 1 303 ? -5.224 -31.185 -13.182 1 95.48 303 ASP B O 1
ATOM 4998 N N . ILE B 1 304 ? -3.308 -30.283 -12.46 1 95.52 304 ILE B N 1
ATOM 4999 C CA . ILE B 1 304 ? -3.327 -29.231 -13.472 1 95.52 304 ILE B CA 1
ATOM 5000 C C . ILE B 1 304 ? -3.149 -29.846 -14.858 1 95.52 304 ILE B C 1
ATOM 5002 O O . ILE B 1 304 ? -3.831 -29.456 -15.809 1 95.52 304 ILE B O 1
ATOM 5006 N N . ALA B 1 305 ? -2.217 -30.76 -14.933 1 94.09 305 ALA B N 1
ATOM 5007 C CA . ALA B 1 305 ? -1.922 -31.404 -16.211 1 94.09 305 ALA B CA 1
ATOM 5008 C C . ALA B 1 305 ? -3.155 -32.111 -16.766 1 94.09 305 ALA B C 1
ATOM 5010 O O . ALA B 1 305 ? -3.405 -32.079 -17.973 1 94.09 305 ALA B O 1
ATOM 5011 N N . THR B 1 306 ? -3.899 -32.684 -15.93 1 93.95 306 THR B N 1
ATOM 5012 C CA . THR B 1 306 ? -5.099 -33.411 -16.327 1 93.95 306 THR B CA 1
ATOM 5013 C C . THR B 1 306 ? -6.138 -32.459 -16.914 1 93.95 306 THR B C 1
ATOM 5015 O O . THR B 1 306 ? -6.88 -32.828 -17.827 1 93.95 306 THR B O 1
ATOM 5018 N N . LEU B 1 307 ? -6.153 -31.264 -16.423 1 92.53 307 LEU B N 1
ATOM 5019 C CA . LEU B 1 307 ? -7.096 -30.255 -16.894 1 92.53 307 LEU B CA 1
ATOM 5020 C C . LEU B 1 307 ? -6.804 -29.871 -18.34 1 92.53 307 LEU B C 1
ATOM 5022 O O . LEU B 1 307 ? -7.712 -29.488 -19.081 1 92.53 307 LEU B O 1
ATOM 5026 N N . TYR B 1 308 ? -5.57 -29.966 -18.719 1 92.28 308 TYR B N 1
ATOM 5027 C CA . TYR B 1 308 ? -5.168 -29.497 -20.041 1 92.28 308 TYR B CA 1
ATOM 5028 C C . TYR B 1 308 ? -5.009 -30.664 -21.008 1 92.28 308 TYR B C 1
ATOM 5030 O O . TYR B 1 308 ? -4.59 -30.478 -22.153 1 92.28 308 TYR B O 1
ATOM 5038 N N . GLU B 1 309 ? -5.169 -31.889 -20.628 1 85.27 309 GLU B N 1
ATOM 5039 C CA . GLU B 1 309 ? -5.054 -33.063 -21.489 1 85.27 309 GLU B CA 1
ATOM 5040 C C . GLU B 1 309 ? -6.084 -33.024 -22.614 1 85.27 309 GLU B C 1
ATOM 5042 O O . GLU B 1 309 ? -5.846 -33.557 -23.7 1 85.27 309 GLU B O 1
ATOM 5047 N N . ASN B 1 310 ? -7.2 -32.355 -22.532 1 67.6 310 ASN B N 1
ATOM 5048 C CA . ASN B 1 310 ? -8.156 -32.335 -23.634 1 67.6 310 ASN B CA 1
ATOM 5049 C C . ASN B 1 310 ? -7.913 -31.151 -24.566 1 67.6 310 ASN B C 1
ATOM 5051 O O . ASN B 1 310 ? -7.533 -30.069 -24.115 1 67.6 310 ASN B O 1
#

Foldseek 3Di:
DLLVLLQVVLLVLLLDQWDALVVSCVVVVHDSVSSVVSVVLQVVLVFDWDFDDDDRTGTHGPPVVPPVLPPDDLVRLLVQLLVLQLCCQPDDDSNSSSSNNVSSSSDDNVCNVVSVVSNVVDDHDLADPDDDPPLVVVVVQLVVCQVQQWKKWWWFQDPPGDIDIWIWRFHDWDQDPSWIWTWTQTPVVRGTDIGTSVRTHPIDTDPDHDDDDPDDDDDRDCPVVLVVQKDWFKKKFFPVCVVVQCVFDPPVQWDDDPDGITIGGGIDHPDPVRLVVQVVSPPGMATDDDPVSNVVNVVVVVVVVVVVPD/DLLVLLQVVLLVLLLDQWDALVRSCVVVVHDSVSSVVSVVLQVVLVFDWDFDDDDRTGIHGPPPVPPVLPPDDLVRLLVQLLVLQLCCQPDPDSNSSSSNNVSSSSDDPVCNVVSVVSNVVDDHDLADPDDDPPLVVVVVQLVVCQVQQWKKWWWFQDPPGDIDIWIWRFHDWDQDPSWIWTWTQTPVVRGTDIGTSVRTHPIDTDPDHDDDDPDDDDDRDCPVVLVVQKDWFKKKFFPVCVVVQCVFDPPVQWDDDPDGITIGGGIDHPDPVRLVVQVVSPPGMATDDDPVSNVVNVVVVVVVVVVVPD

Nearest PDB structures (foldseek):
  6sj9-assembly1_A  TM=2.896E-01  e=1.257E-13  Paenarthrobacter aurescens
  6sj9-assembly2_B  TM=2.941E-01  e=4.135E-12  Paenarthrobacter aurescens
  7qfz-assembly4_G  TM=3.935E-01  e=5.257E-09  Escherichia fergusonii ATCC 35469
  7qfz-assembly1_A  TM=3.824E-01  e=1.002E-08  Escherichia fergusonii ATCC 35469
  7qfz-assembly4_H  TM=3.680E-01  e=3.639E-08  Escherichia fergusonii ATCC 35469

pLDDT: mean 81.93, std 13.09, range [44.31, 98.21]

Solvent-accessible surface area (backbone atoms only — not comparable to full-atom values): 33174 Å² total; per-residue (Å²): 103,74,54,57,48,49,38,48,51,48,48,48,31,68,64,33,73,62,48,37,50,63,59,54,11,63,74,66,72,48,51,47,68,56,41,54,51,44,50,48,50,41,38,69,44,65,45,58,59,43,76,44,85,70,100,87,29,19,36,20,51,54,75,77,72,57,64,64,56,74,66,53,50,67,57,27,50,26,40,50,49,39,16,42,53,40,36,54,83,72,53,82,50,72,49,51,45,28,33,49,38,54,53,52,67,45,52,50,74,91,42,44,67,62,32,51,53,56,33,59,27,47,41,55,42,63,57,52,70,67,56,78,79,78,51,61,69,58,52,53,52,50,51,52,25,41,77,65,35,21,29,34,35,30,36,37,40,38,84,55,32,47,71,45,79,46,45,29,44,55,59,27,38,33,37,44,53,54,37,53,29,39,36,22,41,28,64,89,72,71,41,78,43,77,41,54,51,71,39,50,42,78,74,41,76,45,88,53,67,62,79,87,66,91,78,74,80,79,88,74,77,46,57,68,59,49,62,69,59,41,40,76,27,36,32,41,30,36,38,50,51,43,48,66,48,33,67,63,40,61,72,84,38,53,38,78,52,72,94,56,26,27,38,29,62,38,78,37,45,97,46,71,65,50,51,20,53,52,42,26,49,39,68,41,42,41,65,66,35,54,61,70,58,30,50,49,48,48,52,48,49,50,49,31,47,60,70,59,72,113,103,73,53,56,49,48,38,48,51,49,48,47,32,67,66,34,73,61,48,36,50,61,58,54,10,64,74,67,72,48,51,46,68,54,40,52,52,44,49,48,50,41,36,70,45,65,45,58,60,44,76,43,84,69,98,88,32,19,37,20,50,54,76,76,71,59,64,64,57,75,68,54,51,67,58,26,48,25,40,50,51,38,14,40,54,40,35,53,84,72,52,82,49,72,48,50,45,30,35,50,37,54,55,54,68,45,52,50,75,91,44,44,66,61,32,49,52,56,32,56,29,48,43,54,40,63,56,54,70,68,57,76,79,79,52,61,68,57,52,53,51,50,52,50,26,42,77,65,34,20,28,34,36,30,36,37,41,38,85,55,31,46,71,43,78,47,45,28,44,55,60,26,39,32,36,44,53,55,39,53,28,39,35,23,40,28,64,88,73,70,42,78,44,79,40,53,52,72,38,51,43,78,73,42,77,46,89,53,67,62,79,87,68,91,79,74,81,78,86,75,77,45,57,68,60,48,61,69,58,40,41,76,28,36,30,41,31,35,38,50,51,44,46,66,47,33,64,63,41,60,71,85,40,54,36,78,52,72,93,56,27,28,39,28,63,39,78,37,45,98,47,71,65,50,52,18,52,52,41,26,49,40,69,40,43,42,66,65,34,54,60,71,57,31,52,50,50,50,51,46,49,51,49,32,47,60,70,59,71,114

InterPro domains:
  IPR001034 DeoR-type HTH domain [PS51000] (2-57)
  IPR013196 Helix-turn-helix, type 11 [PF08279] (8-56)
  IPR026881 WYL domain [PF13280] (138-205)
  IPR028349 Protein PafC-like [PIRSF016838] (3-300)
  IPR036388 Winged helix-like DNA-binding domain superfamily [G3DSA:1.10.10.10] (1-62)
  IPR036390 Winged helix DNA-binding domain superfamily [SSF46785] (4-57)
  IPR051534 CBASS antivirus and pafABC operon-associated protein [PTHR34580] (3-309)
  IPR057727 WCX domain [PF25583] (231-305)

Sequence (620 aa):
MKVDRLVSIIMILLDKERIGAQELADMFEVSPRTIYRDIDAINMAGIPVRGASGVGGGFEIMQKYKIDKKVFSTADLSALLMGLSSLSNIIRGDELVHALAKVKSFIPADRVKDIELKVNQICIDLSPWMGNRNIQPYLEIIKTAMQKSKLLSFEYVAHHGNKTARIVEPYQLVLKSSHWYLQGYCHERNDFRLFRISRISNLQIQEETFAARDYQKPTLDFSEIWETMQTKIKIRIHKSIMDRLLDFCAYENFLPDGDEHYIVSYPFIENEYCYDILLGFGDKCECLEPLHIRTEMKRRIHDIATLYENMKVDRLVSIIMILLDKERIGAQELADMFEVSPRTIYRDIDAINMAGIPVRGASGVGGGFEIMQKYKIDKKVFSTADLSALLMGLSSLSNIIRGDELVHALAKVKSFIPADRVKDIELKVNQICIDLSPWMGNRNIQPYLEIIKTAMQKSKLLSFEYVAHHGNKTARIVEPYQLVLKSSHWYLQGYCHERNDFRLFRISRISNLQIQEETFAARDYQKPTLDFSEIWETMQTKIKIRIHKSIMDRLLDFCAYENFLPDGDEHYIVSYPFIENEYCYDILLGFGDKCECLEPLHIRTEMKRRIHDIATLYEN

Radius of gyration: 27.37 Å; Cα contacts (8 Å, |Δi|>4): 1089; chains: 2; bounding box: 65×87×75 Å

Organism: NCBI:txid1812858